Protein AF-A0A0U3CI81-F1 (afdb_monomer)

Nearest PDB structures (foldseek):
  7z3r-assembly1_B  TM=3.714E-01  e=9.959E-02  Mus musculus
  7z3p-assembly2_B  TM=3.708E-01  e=1.114E-01  Mus musculus
  7z3q-assembly3_F  TM=3.483E-01  e=1.053E-01  Homo sapiens
  7z3q-assembly2_B  TM=3.500E-01  e=2.065E-01  Homo sapiens
  8x85-assembly1_B  TM=2.496E-01  e=6.011E-02  Homo sapiens

Structure (mmCIF, N/CA/C/O backbone):
data_AF-A0A0U3CI81-F1
#
_entry.id   AF-A0A0U3CI81-F1
#
loop_
_atom_site.group_PDB
_atom_site.id
_atom_site.type_symbol
_atom_site.label_atom_id
_atom_site.label_alt_id
_atom_site.label_comp_id
_atom_site.label_asym_id
_atom_site.label_entity_id
_atom_site.label_seq_id
_atom_site.pdbx_PDB_ins_code
_atom_site.Cartn_x
_atom_site.Cartn_y
_atom_site.Cartn_z
_atom_site.occupancy
_atom_site.B_iso_or_equiv
_atom_site.auth_seq_id
_atom_site.auth_comp_id
_atom_site.auth_asym_id
_atom_site.auth_atom_id
_atom_site.pdbx_PDB_model_num
ATOM 1 N N . MET A 1 1 ? -14.870 -19.921 -9.243 1.00 61.50 1 MET A N 1
ATOM 2 C CA . MET A 1 1 ? -13.891 -18.900 -8.807 1.00 61.50 1 MET A CA 1
ATOM 3 C C . MET A 1 1 ? -12.638 -19.648 -8.386 1.00 61.50 1 MET A C 1
ATOM 5 O O . MET A 1 1 ? -12.802 -20.734 -7.849 1.00 61.50 1 MET A O 1
ATOM 9 N N . LEU A 1 2 ? -11.427 -19.162 -8.686 1.00 77.25 2 LEU A N 1
ATOM 10 C CA . LEU A 1 2 ? -10.228 -19.788 -8.100 1.00 77.25 2 LEU A CA 1
ATOM 11 C C . LEU A 1 2 ? -10.356 -19.679 -6.572 1.00 77.25 2 LEU A C 1
ATOM 13 O O . LEU A 1 2 ? -10.693 -18.584 -6.132 1.00 77.25 2 LEU A O 1
ATOM 17 N N . PRO A 1 3 ? -10.178 -20.764 -5.804 1.00 88.75 3 PRO A N 1
ATOM 18 C CA . PRO A 1 3 ? -10.192 -20.708 -4.345 1.00 88.75 3 PRO A CA 1
ATOM 19 C C . PRO A 1 3 ? -9.071 -19.815 -3.802 1.00 88.75 3 PRO A C 1
ATOM 21 O O . PRO A 1 3 ? -8.059 -19.598 -4.477 1.00 88.75 3 PRO A O 1
ATOM 24 N N . ILE A 1 4 ? -9.235 -19.297 -2.584 1.00 93.25 4 ILE A N 1
ATOM 25 C CA . ILE A 1 4 ? -8.205 -18.476 -1.933 1.00 93.25 4 ILE A CA 1
ATOM 26 C C . ILE A 1 4 ? -6.924 -19.290 -1.692 1.00 93.25 4 ILE A C 1
ATOM 28 O O . ILE A 1 4 ? -5.826 -18.777 -1.886 1.00 93.25 4 ILE A O 1
ATOM 32 N N . GLU A 1 5 ? -7.057 -20.583 -1.399 1.00 93.50 5 GLU A N 1
ATOM 33 C CA . GLU A 1 5 ? -5.962 -21.528 -1.183 1.00 93.50 5 GLU A CA 1
ATOM 34 C C . GLU A 1 5 ? -5.058 -21.646 -2.411 1.00 93.50 5 GLU A C 1
ATOM 36 O O . GLU A 1 5 ? -3.840 -21.727 -2.278 1.00 93.50 5 GLU A O 1
ATOM 41 N N . GLU A 1 6 ? -5.637 -21.612 -3.616 1.00 93.62 6 GLU A N 1
ATOM 42 C CA . GLU A 1 6 ? -4.866 -21.646 -4.862 1.00 93.62 6 GLU A CA 1
ATOM 43 C C . GLU A 1 6 ? -4.028 -20.378 -5.04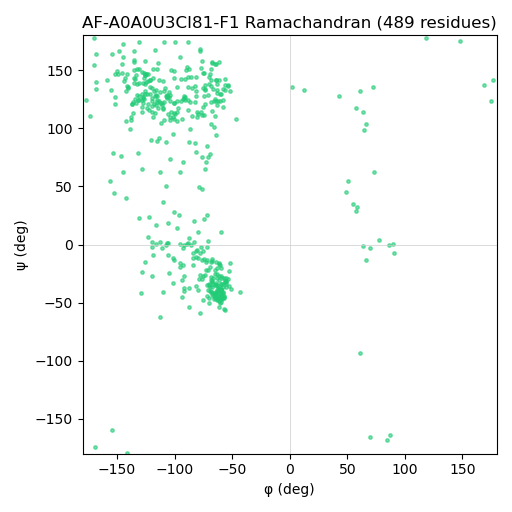6 1.00 93.62 6 GLU A C 1
ATOM 45 O O . GLU A 1 6 ? -2.925 -20.451 -5.578 1.00 93.62 6 GLU A O 1
ATOM 50 N N . LEU A 1 7 ? -4.521 -19.220 -4.593 1.00 93.94 7 LEU A N 1
ATOM 51 C CA . LEU A 1 7 ? -3.786 -17.954 -4.687 1.00 93.94 7 LEU A CA 1
ATOM 52 C C . LEU A 1 7 ? -2.686 -17.821 -3.627 1.00 93.94 7 LEU A C 1
ATOM 54 O O . LEU A 1 7 ? -1.705 -17.117 -3.862 1.00 93.94 7 LEU A O 1
ATOM 58 N N . LEU A 1 8 ? -2.840 -18.500 -2.488 1.00 95.25 8 LEU A N 1
ATOM 59 C CA . LEU A 1 8 ? -1.851 -18.531 -1.409 1.00 95.25 8 LEU A CA 1
ATOM 60 C C . LEU A 1 8 ? -0.695 -19.501 -1.667 1.00 95.25 8 LEU A C 1
ATOM 62 O O . LEU A 1 8 ? 0.301 -19.454 -0.945 1.00 95.25 8 LEU A O 1
ATOM 66 N N . LYS A 1 9 ? -0.797 -20.374 -2.677 1.00 94.81 9 LYS A N 1
ATOM 67 C CA . LYS A 1 9 ? 0.308 -21.265 -3.041 1.00 94.81 9 LYS A CA 1
ATOM 68 C C . LYS A 1 9 ? 1.561 -20.441 -3.385 1.00 94.81 9 LYS A C 1
ATOM 70 O O . LYS A 1 9 ? 1.458 -19.486 -4.164 1.00 94.81 9 LYS A O 1
ATOM 75 N N . PRO A 1 10 ? 2.742 -20.821 -2.858 1.00 94.00 10 PRO A N 1
ATOM 76 C CA . PRO A 1 10 ? 3.989 -20.118 -3.130 1.00 94.00 10 PRO A CA 1
ATOM 77 C C . PRO A 1 10 ? 4.233 -19.933 -4.629 1.00 94.00 10 PRO A C 1
ATOM 79 O O . PRO A 1 10 ? 4.077 -20.867 -5.417 1.00 94.00 10 PRO A O 1
ATOM 82 N N . GLY A 1 11 ? 4.586 -18.712 -5.025 1.00 90.94 11 GLY A N 1
ATOM 83 C CA . GLY A 1 11 ? 4.865 -18.372 -6.418 1.00 90.94 11 GLY A CA 1
ATOM 84 C C . GLY A 1 11 ? 3.624 -18.188 -7.300 1.00 90.94 11 GLY A C 1
ATOM 85 O O . GLY A 1 11 ? 3.780 -17.961 -8.501 1.00 90.94 11 GLY A O 1
ATOM 86 N N . VAL A 1 12 ? 2.393 -18.256 -6.763 1.00 94.12 12 VAL A N 1
ATOM 87 C CA . VAL A 1 12 ? 1.175 -17.910 -7.525 1.00 94.12 12 VAL A CA 1
ATOM 88 C C . VAL A 1 12 ? 0.987 -16.397 -7.624 1.00 94.12 12 VAL A C 1
ATOM 90 O O . VAL A 1 12 ? 0.974 -15.865 -8.735 1.00 94.12 12 VAL A O 1
ATOM 93 N N . LEU A 1 13 ? 0.875 -15.719 -6.480 1.00 93.50 13 LEU A N 1
ATOM 94 C CA . LEU A 1 13 ? 0.851 -14.252 -6.368 1.00 93.50 13 LEU A CA 1
ATOM 95 C C . LEU A 1 13 ? 2.008 -13.702 -5.523 1.00 93.50 13 LEU A C 1
ATOM 97 O O . LEU A 1 13 ? 2.452 -12.580 -5.757 1.00 93.50 13 LEU A O 1
ATOM 101 N N . GLY A 1 14 ? 2.516 -14.503 -4.585 1.00 92.38 14 GLY A N 1
ATOM 102 C CA . GLY A 1 14 ? 3.603 -14.162 -3.671 1.00 92.38 14 GLY A CA 1
ATOM 103 C C . GLY A 1 14 ? 4.108 -15.389 -2.913 1.00 92.38 14 GLY A C 1
ATOM 104 O O . GLY A 1 14 ? 3.675 -16.514 -3.180 1.00 92.38 14 GLY A O 1
ATOM 105 N N . PHE A 1 15 ? 5.023 -15.177 -1.969 1.00 92.19 15 PHE A N 1
ATOM 106 C CA . PHE A 1 15 ? 5.532 -16.214 -1.061 1.00 92.19 15 PHE A CA 1
ATOM 107 C C . PHE A 1 15 ? 5.085 -15.925 0.373 1.00 92.19 15 PHE A C 1
ATOM 109 O O . PHE A 1 15 ? 5.903 -15.621 1.239 1.00 92.19 15 PHE A O 1
ATOM 116 N N . TYR A 1 16 ? 3.769 -15.932 0.593 1.00 94.12 16 TYR A N 1
ATOM 117 C CA . TYR A 1 16 ? 3.184 -15.573 1.881 1.00 94.12 16 TYR A CA 1
ATOM 118 C C . TYR A 1 16 ? 3.512 -16.612 2.950 1.00 94.12 16 TYR A C 1
ATOM 120 O O . TYR A 1 16 ? 3.474 -17.810 2.686 1.00 94.12 16 TYR A O 1
ATOM 128 N N . ASN A 1 17 ? 3.772 -16.134 4.160 1.00 91.75 17 ASN A N 1
ATOM 129 C CA . ASN A 1 17 ? 4.095 -16.948 5.330 1.00 91.75 17 ASN A CA 1
ATOM 130 C C . ASN A 1 17 ? 3.203 -16.595 6.532 1.00 91.75 17 ASN A C 1
ATOM 132 O O . ASN A 1 17 ? 2.979 -17.425 7.412 1.00 91.75 17 ASN A O 1
ATOM 136 N N . SER A 1 18 ? 2.650 -15.381 6.557 1.00 93.00 18 SER A N 1
ATOM 137 C CA . SER A 1 18 ? 1.773 -14.895 7.620 1.00 93.00 18 SER A CA 1
ATOM 138 C C . SER A 1 18 ? 0.677 -13.983 7.074 1.00 93.00 18 SER A C 1
ATOM 140 O O . SER A 1 18 ? 0.655 -13.625 5.893 1.00 93.00 18 SER A O 1
ATOM 142 N N . CYS A 1 19 ? -0.260 -13.624 7.943 1.00 92.56 19 CYS A N 1
ATOM 143 C CA . CYS A 1 19 ? -1.310 -12.662 7.663 1.00 92.56 19 CYS A CA 1
ATOM 144 C C . CYS A 1 19 ? -1.436 -11.690 8.835 1.00 92.56 19 CYS A C 1
ATOM 146 O O . CYS A 1 19 ? -1.669 -12.110 9.968 1.00 92.56 19 CYS A O 1
ATOM 148 N N . GLU A 1 20 ? -1.338 -10.394 8.559 1.00 92.06 20 GLU A N 1
ATOM 149 C CA . GLU A 1 20 ? -1.689 -9.352 9.523 1.00 92.06 20 GLU A CA 1
ATOM 150 C C . GLU A 1 20 ? -3.160 -8.980 9.323 1.00 92.06 20 GLU A C 1
ATOM 152 O O . GLU A 1 20 ? -3.563 -8.642 8.211 1.00 92.06 20 GLU A O 1
ATOM 157 N N . ALA A 1 21 ? -3.966 -9.025 10.379 1.00 91.62 21 ALA A N 1
ATOM 158 C CA . ALA A 1 21 ? -5.326 -8.510 10.353 1.00 91.62 21 ALA A CA 1
ATOM 159 C C . ALA A 1 21 ? -5.419 -7.209 11.144 1.00 91.62 21 ALA A C 1
ATOM 161 O O . ALA A 1 21 ? -5.066 -7.172 12.321 1.00 91.62 21 ALA A O 1
ATOM 162 N N . VAL A 1 22 ? -5.937 -6.160 10.515 1.00 91.44 22 VAL A N 1
ATOM 163 C CA . VAL A 1 22 ? -6.295 -4.909 11.181 1.00 91.44 22 VAL A CA 1
ATOM 164 C C . VAL A 1 22 ? -7.807 -4.884 11.336 1.00 91.44 22 VAL A C 1
ATOM 166 O O . VAL A 1 22 ? -8.533 -4.835 10.342 1.00 91.44 22 VAL A O 1
ATOM 169 N N . GLN A 1 23 ? -8.276 -4.926 12.578 1.00 91.75 23 GLN A N 1
ATOM 170 C CA . GLN A 1 23 ? -9.686 -4.853 12.923 1.00 91.75 23 GLN A CA 1
ATOM 171 C C . GLN A 1 23 ? -10.027 -3.469 13.485 1.00 91.75 23 GLN A C 1
ATOM 173 O O . GLN A 1 23 ? -9.427 -3.002 14.455 1.00 91.75 23 GLN A O 1
ATOM 178 N N . ILE A 1 24 ? -11.039 -2.843 12.890 1.00 92.44 24 ILE A N 1
ATOM 179 C CA . ILE A 1 24 ? -11.677 -1.614 13.354 1.00 92.44 24 ILE A CA 1
ATOM 180 C C . ILE A 1 24 ? -13.076 -1.986 13.825 1.00 92.44 24 ILE A C 1
ATOM 182 O O . ILE A 1 24 ? -13.872 -2.526 13.054 1.00 92.44 24 ILE A O 1
ATOM 186 N N . TYR A 1 25 ? -13.397 -1.703 15.082 1.00 91.81 25 TYR A N 1
ATOM 187 C CA . TYR A 1 25 ? -14.694 -2.055 15.654 1.00 91.81 25 TYR A CA 1
ATOM 188 C C . TYR A 1 25 ? -15.170 -1.018 16.670 1.00 91.81 25 TYR A C 1
ATOM 190 O O . TYR A 1 25 ? -14.383 -0.284 17.270 1.00 91.81 25 TYR A O 1
ATOM 198 N N . LEU A 1 26 ? -16.482 -0.952 16.863 1.00 91.62 26 LEU A N 1
ATOM 199 C CA . LEU A 1 26 ? -17.133 -0.100 17.845 1.00 91.62 26 LEU A CA 1
ATOM 200 C C . LEU A 1 26 ? -17.520 -0.908 19.076 1.00 91.62 26 LEU A C 1
ATOM 202 O O . LEU A 1 26 ? -17.966 -2.050 18.978 1.00 91.62 26 LEU A O 1
ATOM 206 N N . ILE A 1 27 ? -17.397 -0.266 20.231 1.00 91.00 27 ILE A N 1
ATOM 207 C CA . ILE A 1 27 ? -18.036 -0.676 21.477 1.00 91.00 27 ILE A CA 1
ATOM 208 C C . ILE A 1 27 ? -19.267 0.205 21.657 1.00 91.00 27 ILE A C 1
ATOM 210 O O . ILE A 1 27 ? -19.119 1.412 21.870 1.00 91.00 27 ILE A O 1
ATOM 214 N N . ASP A 1 28 ? -20.449 -0.399 21.577 1.00 89.56 28 ASP A N 1
ATOM 215 C CA . ASP A 1 28 ? -21.728 0.221 21.910 1.00 89.56 28 ASP A CA 1
ATOM 216 C C . ASP A 1 28 ? -22.016 0.029 23.404 1.00 89.56 28 ASP A C 1
ATOM 218 O O 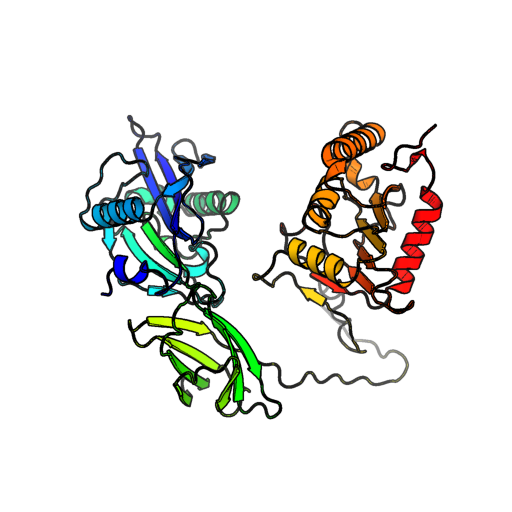. ASP A 1 28 ? -22.149 -1.095 23.901 1.00 89.56 28 ASP A O 1
ATOM 222 N N . LYS A 1 29 ? -22.068 1.145 24.131 1.00 88.56 29 LYS A N 1
ATOM 223 C CA . LYS A 1 29 ? -22.265 1.193 25.585 1.00 88.56 29 LYS A CA 1
ATOM 224 C C . LYS A 1 29 ? -23.729 1.337 25.990 1.00 88.56 29 LYS A C 1
ATOM 226 O O . LYS A 1 29 ? -24.010 1.348 27.187 1.00 88.56 29 LYS A O 1
ATOM 231 N N . ARG A 1 30 ? -24.650 1.472 25.029 1.00 84.81 30 ARG A N 1
ATOM 232 C CA . ARG A 1 30 ? -26.090 1.622 25.296 1.00 84.81 30 ARG A CA 1
ATOM 233 C C . ARG A 1 30 ? -26.727 0.305 25.736 1.00 84.81 30 ARG A C 1
ATOM 235 O O . ARG A 1 30 ? -27.726 0.316 26.451 1.00 84.81 30 ARG A O 1
ATOM 242 N N . GLU A 1 31 ? -26.139 -0.818 25.332 1.00 72.88 31 GLU A N 1
ATOM 243 C CA . GLU A 1 31 ? -26.565 -2.169 25.703 1.00 72.88 31 GLU A CA 1
ATOM 244 C C . GLU A 1 31 ? -25.690 -2.748 26.832 1.00 72.88 31 GLU A C 1
ATOM 246 O O . GLU A 1 31 ? -24.503 -2.432 26.952 1.00 72.88 31 GLU A O 1
ATOM 251 N N . ASN A 1 32 ? -26.279 -3.603 27.679 1.00 64.62 32 ASN A N 1
ATOM 252 C CA . ASN A 1 32 ? -25.572 -4.343 28.728 1.00 64.62 32 ASN A CA 1
ATOM 253 C C . ASN A 1 32 ? -25.900 -5.850 28.618 1.00 64.62 32 ASN A C 1
ATOM 255 O O . ASN A 1 32 ? -27.056 -6.211 28.856 1.00 64.62 32 ASN A O 1
ATOM 259 N N . PRO A 1 33 ? -24.933 -6.734 28.288 1.00 73.25 33 PRO A N 1
ATOM 260 C CA . PRO A 1 33 ? -23.504 -6.463 28.086 1.00 73.25 33 PRO A CA 1
ATOM 261 C C . PRO A 1 33 ? -23.220 -5.602 26.845 1.00 73.25 33 PRO A C 1
ATOM 263 O O . PRO A 1 33 ? -24.027 -5.549 25.921 1.00 73.25 33 PRO A O 1
ATOM 266 N N . GLN A 1 34 ? -22.066 -4.923 26.844 1.00 75.56 34 GLN A N 1
ATOM 267 C CA . GLN A 1 34 ? -21.647 -4.046 25.744 1.00 75.56 34 GLN A CA 1
ATOM 268 C C . GLN A 1 34 ? -21.614 -4.812 24.420 1.00 75.56 34 GLN A C 1
ATOM 270 O O . GLN A 1 34 ? -21.044 -5.903 24.329 1.00 75.56 34 GLN A O 1
ATOM 275 N N . LYS A 1 35 ? -22.195 -4.221 23.376 1.00 84.06 35 LYS A N 1
ATOM 276 C CA . LYS A 1 35 ? -22.240 -4.826 22.045 1.00 84.06 35 LYS A CA 1
ATOM 277 C C . LYS A 1 35 ? -21.042 -4.357 21.221 1.00 84.06 35 LYS A C 1
ATOM 279 O O . LYS A 1 35 ? -20.823 -3.165 21.035 1.00 84.06 35 LYS A O 1
ATOM 284 N N . TYR A 1 36 ? -20.273 -5.308 20.702 1.00 87.38 36 TYR A N 1
ATOM 285 C CA . TYR A 1 36 ? -19.201 -5.048 19.736 1.00 87.38 36 TYR A CA 1
ATOM 286 C C . TYR A 1 36 ? -19.743 -5.075 18.305 1.00 87.38 36 TYR A C 1
ATOM 288 O O . TYR A 1 36 ? -20.504 -5.980 17.963 1.00 87.38 36 TYR A O 1
ATOM 296 N N . ILE A 1 37 ? -19.348 -4.108 17.478 1.00 88.62 37 ILE A N 1
ATOM 297 C CA . ILE A 1 37 ? -19.793 -3.972 16.084 1.00 88.62 37 ILE A CA 1
ATOM 298 C C . ILE A 1 37 ? -18.552 -3.848 15.196 1.00 88.62 37 ILE A C 1
ATOM 300 O O . ILE A 1 37 ? -17.785 -2.900 15.355 1.00 88.62 37 ILE A O 1
ATOM 304 N N . ASN A 1 38 ? -18.340 -4.784 14.268 1.00 90.62 38 ASN A N 1
ATOM 305 C CA . ASN A 1 38 ? -17.257 -4.682 13.286 1.00 90.62 38 ASN A CA 1
ATOM 306 C C . ASN A 1 38 ? -17.510 -3.485 12.362 1.00 90.62 38 ASN A C 1
ATOM 308 O O . ASN A 1 38 ? -18.565 -3.433 11.749 1.00 90.62 38 ASN A O 1
ATOM 312 N N . VAL A 1 39 ? -16.560 -2.555 12.245 1.00 92.19 39 VAL A N 1
ATOM 313 C CA . VAL A 1 39 ? -16.618 -1.431 11.292 1.00 92.19 39 VAL A CA 1
ATOM 314 C C . VAL A 1 39 ? -15.908 -1.796 10.002 1.00 92.19 39 VAL A C 1
ATOM 316 O O . VAL A 1 39 ? -16.423 -1.516 8.930 1.00 92.19 39 VAL A O 1
ATOM 319 N N . TYR A 1 40 ? -14.729 -2.398 10.084 1.00 93.00 40 TYR A N 1
ATOM 320 C CA . TYR A 1 40 ? -13.992 -2.887 8.926 1.00 93.00 40 TYR A CA 1
ATOM 321 C C . TYR A 1 40 ? -12.855 -3.768 9.423 1.00 93.00 40 TYR A C 1
ATOM 323 O O . TYR A 1 40 ? -12.133 -3.383 10.342 1.00 93.00 40 TYR A O 1
ATOM 331 N N . THR A 1 41 ? -12.675 -4.934 8.814 1.00 93.19 41 THR A N 1
ATOM 332 C CA . THR A 1 41 ? -11.542 -5.807 9.126 1.00 93.19 41 THR A CA 1
ATOM 333 C C . THR A 1 41 ? -10.818 -6.164 7.840 1.00 93.19 41 THR A C 1
ATOM 335 O O . THR A 1 41 ? -11.431 -6.674 6.905 1.00 93.19 41 THR A O 1
ATOM 338 N N . ILE A 1 42 ? -9.510 -5.919 7.792 1.00 94.00 42 ILE A N 1
ATOM 339 C CA . ILE A 1 42 ? -8.672 -6.251 6.639 1.00 94.00 42 ILE A CA 1
ATOM 340 C C . ILE A 1 42 ? -7.563 -7.222 7.027 1.00 94.00 42 ILE A C 1
ATOM 342 O O . ILE A 1 42 ? -6.756 -6.937 7.903 1.00 94.00 42 ILE A O 1
ATOM 346 N N . PHE A 1 43 ? -7.515 -8.354 6.336 1.00 94.38 43 PHE A N 1
ATOM 347 C CA . PHE A 1 43 ? -6.489 -9.385 6.402 1.00 94.38 43 PHE A CA 1
ATOM 348 C C . PHE A 1 43 ? -5.513 -9.166 5.248 1.00 94.38 43 PHE A C 1
ATOM 350 O O . PHE A 1 43 ? -5.894 -9.298 4.089 1.00 94.38 43 PHE A O 1
ATOM 357 N N . THR A 1 44 ? -4.265 -8.818 5.543 1.00 94.38 44 THR A N 1
ATOM 358 C CA . THR A 1 44 ? -3.213 -8.616 4.541 1.00 94.38 44 THR A CA 1
ATOM 359 C C . THR A 1 44 ? -2.189 -9.735 4.648 1.00 94.38 44 THR A C 1
ATOM 361 O O . THR A 1 44 ? -1.517 -9.870 5.671 1.00 94.38 44 THR A O 1
ATOM 364 N N . PHE A 1 45 ? -2.057 -10.530 3.588 1.00 93.94 45 PHE A N 1
ATOM 365 C CA . PHE A 1 45 ? -1.060 -11.598 3.532 1.00 93.94 45 PHE A CA 1
ATOM 366 C C . PHE A 1 45 ? 0.345 -11.032 3.295 1.00 93.94 45 PHE A C 1
ATOM 368 O O . PHE A 1 45 ? 0.548 -10.182 2.427 1.00 93.94 45 PHE A O 1
ATOM 375 N N . GLU A 1 46 ? 1.323 -11.519 4.060 1.00 91.56 46 GLU A N 1
ATOM 376 C CA . GLU A 1 46 ? 2.703 -11.031 4.056 1.00 91.56 46 GLU A CA 1
ATOM 377 C C . GLU A 1 46 ? 3.705 -12.182 3.879 1.00 91.56 46 GLU A C 1
ATOM 379 O O . GLU A 1 46 ? 3.497 -13.300 4.351 1.00 91.56 46 GLU A O 1
ATOM 384 N N . GLU A 1 47 ? 4.843 -11.908 3.233 1.00 89.62 47 GLU A N 1
ATOM 385 C CA . GLU A 1 47 ? 5.956 -12.875 3.128 1.00 89.62 47 GLU A CA 1
ATOM 386 C C . GLU A 1 47 ? 6.790 -12.990 4.415 1.00 89.62 47 GLU A C 1
ATOM 388 O O . GLU A 1 47 ? 7.743 -13.769 4.480 1.00 89.62 47 GLU A O 1
ATOM 393 N N . LYS A 1 48 ? 6.471 -12.196 5.443 1.00 87.69 48 LYS A N 1
ATOM 394 C CA . LYS A 1 48 ? 7.163 -12.252 6.732 1.00 87.69 48 LYS A CA 1
ATOM 395 C C . LYS A 1 48 ? 6.820 -13.541 7.462 1.00 87.69 48 LYS A C 1
ATOM 397 O O . LYS A 1 48 ? 5.674 -13.988 7.421 1.00 87.69 48 LYS A O 1
ATOM 402 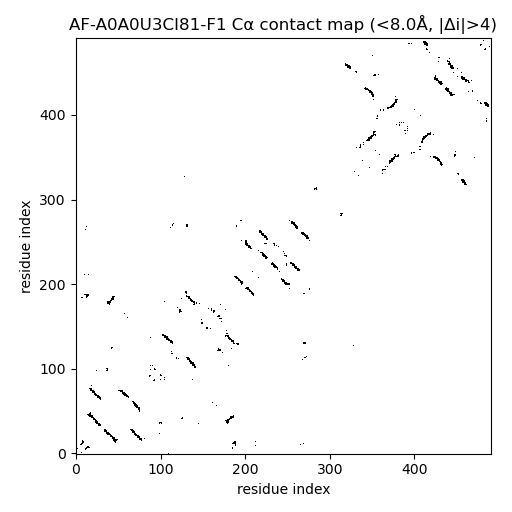N N . GLU A 1 49 ? 7.801 -14.086 8.171 1.00 87.19 49 GLU A N 1
ATOM 403 C CA . GLU A 1 49 ? 7.587 -15.229 9.055 1.00 87.19 49 GLU A CA 1
ATOM 404 C C . GLU A 1 49 ? 6.509 -14.930 10.095 1.00 87.19 49 GLU A C 1
ATOM 406 O O . GLU A 1 49 ? 6.412 -13.813 10.614 1.00 87.19 49 GLU A O 1
ATOM 411 N N . TYR A 1 50 ? 5.701 -15.943 10.395 1.00 85.25 50 TYR A N 1
ATOM 412 C CA . TYR A 1 50 ? 4.706 -15.844 11.449 1.00 85.25 50 TYR A CA 1
ATOM 413 C C . TYR A 1 50 ? 5.403 -15.766 12.809 1.00 85.25 50 TYR A C 1
ATOM 415 O O . TYR A 1 50 ? 6.164 -16.657 13.186 1.00 85.25 50 TYR A O 1
ATOM 423 N N . ILE A 1 51 ? 5.126 -14.693 13.544 1.00 77.12 51 ILE A N 1
ATOM 424 C CA . ILE A 1 51 ? 5.531 -14.533 14.937 1.00 77.12 51 ILE A CA 1
ATOM 425 C C . ILE A 1 51 ? 4.264 -14.703 15.767 1.00 77.12 51 ILE A C 1
ATOM 427 O O . ILE A 1 51 ? 3.262 -14.043 15.492 1.00 77.12 51 ILE A O 1
ATOM 431 N N . GLU A 1 52 ? 4.313 -15.583 16.766 1.00 74.25 52 GLU A N 1
ATOM 432 C CA . GLU A 1 52 ? 3.215 -15.836 17.704 1.00 74.25 52 GLU A CA 1
ATOM 433 C C . GLU A 1 52 ? 3.045 -14.624 18.641 1.00 74.25 52 GLU A C 1
ATOM 435 O O . GLU A 1 52 ? 3.506 -14.584 19.779 1.00 74.25 52 GLU A O 1
ATOM 440 N N . LEU A 1 53 ? 2.459 -13.569 18.083 1.00 65.56 53 LEU A N 1
ATOM 441 C CA . LEU A 1 53 ? 2.006 -12.361 18.753 1.00 65.56 53 LEU A CA 1
ATOM 442 C C . LEU A 1 53 ? 0.480 -12.371 18.675 1.00 65.56 53 LEU A C 1
ATOM 444 O O . LEU A 1 53 ? -0.087 -12.101 17.618 1.00 65.56 53 LEU A O 1
ATOM 448 N N . ASP A 1 54 ? -0.176 -12.684 19.794 1.00 62.31 54 ASP A N 1
ATOM 449 C CA . ASP A 1 54 ? -1.635 -12.858 19.844 1.00 62.31 54 ASP A CA 1
ATOM 450 C C . ASP A 1 54 ? -2.397 -11.606 19.388 1.00 62.31 54 ASP A C 1
ATOM 452 O O . ASP A 1 54 ? -3.421 -11.690 18.700 1.00 62.31 54 ASP A O 1
ATOM 456 N N . LYS A 1 55 ? -1.926 -10.425 19.811 1.00 75.62 55 LYS A N 1
ATOM 457 C CA . LYS A 1 55 ? -2.638 -9.161 19.623 1.00 75.62 55 LYS A CA 1
ATOM 458 C C . LYS A 1 55 ? -1.767 -7.949 19.944 1.00 75.62 55 LYS A C 1
ATOM 460 O O . LYS A 1 55 ? -1.089 -7.917 20.968 1.00 75.62 55 LYS A O 1
ATOM 465 N N . GLU A 1 56 ? -1.880 -6.907 19.133 1.00 79.81 56 GLU A N 1
ATOM 466 C CA . GLU A 1 56 ? -1.355 -5.571 19.412 1.00 79.81 56 GLU A CA 1
ATOM 467 C C . GLU A 1 56 ? -2.524 -4.573 19.440 1.00 79.81 56 GLU A C 1
ATOM 469 O O . GLU A 1 56 ? -3.248 -4.405 18.457 1.00 79.81 56 GLU A O 1
ATOM 474 N N . HIS A 1 57 ? -2.733 -3.916 20.585 1.00 79.19 57 HIS A N 1
ATOM 475 C CA . HIS A 1 57 ? -3.784 -2.905 20.736 1.00 79.19 57 HIS A CA 1
ATOM 476 C C . HIS A 1 57 ? -3.358 -1.617 20.015 1.00 79.19 57 HIS A C 1
ATOM 478 O O . HIS A 1 57 ? -2.450 -0.918 20.462 1.00 79.19 57 HIS A O 1
ATOM 484 N N . GLY A 1 58 ? -4.042 -1.286 18.920 1.00 68.62 58 GLY A N 1
ATOM 485 C CA . GLY A 1 58 ? -3.795 -0.093 18.101 1.00 68.62 58 GLY A CA 1
ATOM 486 C C . GLY A 1 58 ? -4.348 1.205 18.699 1.00 68.62 58 GLY A C 1
ATOM 487 O O . GLY A 1 58 ? -4.078 2.289 18.186 1.00 68.62 58 GLY A O 1
ATOM 488 N N . GLY A 1 59 ? -5.107 1.110 19.795 1.00 81.50 59 GLY A N 1
ATOM 489 C CA . GLY A 1 59 ? -5.626 2.245 20.555 1.00 81.50 59 GLY A CA 1
ATOM 490 C C . GLY A 1 59 ? -7.151 2.307 20.588 1.00 81.50 59 GLY A C 1
ATOM 491 O O . GLY A 1 59 ? -7.856 1.477 20.014 1.00 81.50 59 GLY A O 1
ATOM 492 N N . ARG A 1 60 ? -7.675 3.303 21.310 1.00 89.88 60 ARG A N 1
ATOM 493 C CA . ARG A 1 60 ? -9.116 3.562 21.423 1.00 89.88 60 ARG A CA 1
ATOM 494 C C . ARG A 1 60 ? -9.397 5.046 21.261 1.00 89.88 60 ARG A C 1
ATOM 496 O O . ARG A 1 60 ? -8.685 5.881 21.820 1.00 89.88 60 ARG A O 1
ATOM 503 N N . LYS A 1 61 ? -10.456 5.374 20.531 1.00 90.31 61 LYS A N 1
ATOM 504 C CA . LYS A 1 61 ? -10.918 6.743 20.305 1.00 90.31 61 LYS A CA 1
ATOM 505 C C . LYS A 1 61 ? -12.391 6.836 20.653 1.00 90.31 61 LYS A C 1
ATOM 507 O O . LYS A 1 61 ? -13.231 6.123 20.114 1.00 90.31 61 LYS A O 1
ATOM 512 N N . ARG A 1 62 ? -12.717 7.721 21.589 1.00 90.50 62 ARG A N 1
ATOM 513 C CA . ARG A 1 62 ? -14.110 8.001 21.928 1.00 90.50 62 ARG A CA 1
ATOM 514 C C . ARG A 1 62 ? -14.759 8.769 20.777 1.00 90.50 62 ARG A C 1
ATOM 516 O O . ARG A 1 62 ? -14.218 9.796 20.364 1.00 90.50 62 ARG A O 1
ATOM 523 N N . ILE A 1 63 ? -15.911 8.296 20.307 1.00 89.00 63 ILE A N 1
ATOM 524 C CA . ILE A 1 63 ? -16.734 9.053 19.360 1.00 89.00 63 ILE A CA 1
ATOM 525 C C . ILE A 1 63 ? -17.673 9.957 20.155 1.00 89.00 63 ILE A C 1
ATOM 527 O O . ILE A 1 63 ? -17.629 11.177 20.003 1.00 89.00 63 ILE A O 1
ATOM 531 N N . ASP A 1 64 ? -18.437 9.381 21.079 1.00 89.00 64 ASP A N 1
ATOM 532 C CA . ASP A 1 64 ? -19.374 10.087 21.956 1.00 89.00 64 ASP A CA 1
ATOM 533 C C . ASP A 1 64 ? -19.599 9.306 23.270 1.00 89.00 64 ASP A C 1
ATOM 535 O O . ASP A 1 64 ? -18.738 8.530 23.714 1.00 89.00 64 ASP A O 1
ATOM 539 N N . ASP A 1 65 ? -20.698 9.587 23.970 1.00 88.56 65 ASP A N 1
ATOM 540 C CA . ASP A 1 65 ? -21.068 8.901 25.208 1.00 88.56 65 ASP A CA 1
ATOM 541 C C . ASP A 1 65 ? -21.446 7.432 24.973 1.00 88.56 65 ASP A C 1
ATOM 543 O O . ASP A 1 65 ? -21.114 6.584 25.807 1.00 88.56 65 ASP A O 1
ATOM 547 N N . ASP A 1 66 ? -22.015 7.129 23.809 1.00 89.50 66 ASP A N 1
ATOM 548 C CA . ASP A 1 66 ? -22.557 5.827 23.439 1.00 89.50 66 ASP A CA 1
ATOM 549 C C . ASP A 1 66 ? -21.484 4.918 22.825 1.00 89.50 66 ASP A C 1
ATOM 551 O O . ASP A 1 66 ? -21.440 3.722 23.112 1.00 89.50 66 ASP A O 1
ATOM 555 N N . PHE A 1 67 ? -20.576 5.482 22.023 1.00 91.75 67 PHE A N 1
ATOM 556 C CA . PHE A 1 67 ? -19.667 4.721 21.173 1.00 91.75 67 PHE A CA 1
ATOM 557 C C . PHE A 1 67 ? -18.186 4.999 21.418 1.00 91.75 67 PHE A C 1
ATOM 559 O O . PHE A 1 67 ? -17.712 6.124 21.621 1.00 91.75 67 PHE A O 1
ATOM 566 N N . THR A 1 68 ? -17.391 3.933 21.360 1.00 92.50 68 THR A N 1
ATOM 567 C CA . THR A 1 68 ? -15.926 4.006 21.365 1.00 92.50 68 THR A CA 1
ATOM 568 C C . THR A 1 68 ? -15.353 3.143 20.256 1.00 92.50 68 THR A C 1
ATOM 570 O O . THR A 1 68 ? -15.622 1.949 20.196 1.00 92.50 68 THR A O 1
ATOM 573 N N . LEU A 1 69 ? -14.548 3.763 19.402 1.00 93.44 69 LEU A N 1
ATOM 574 C CA . LEU A 1 69 ? -13.826 3.122 18.318 1.00 93.44 69 LEU A CA 1
ATOM 575 C C . LEU A 1 69 ? -12.559 2.466 18.860 1.00 93.44 69 LEU A C 1
ATOM 577 O O . LEU A 1 69 ? -11.810 3.085 19.622 1.00 93.44 69 LEU A O 1
ATOM 581 N N . CYS A 1 70 ? -12.329 1.221 18.476 1.00 91.44 70 CYS A N 1
ATOM 582 C CA . CYS A 1 70 ? -11.185 0.423 18.881 1.00 91.44 70 CYS A CA 1
ATOM 583 C C . CYS A 1 70 ? -10.467 -0.113 17.646 1.00 91.44 70 CYS A C 1
ATOM 585 O O . CYS A 1 70 ? -11.095 -0.421 16.630 1.00 91.44 70 CYS A O 1
ATOM 587 N N . PHE A 1 71 ? -9.149 -0.221 17.769 1.00 90.38 71 PHE A N 1
ATOM 588 C CA . PHE A 1 71 ? -8.268 -0.697 16.717 1.00 90.38 71 PHE A CA 1
ATOM 589 C C . PHE A 1 71 ? -7.406 -1.805 17.280 1.00 90.38 71 PHE A C 1
ATOM 591 O O . PHE A 1 71 ? -6.730 -1.603 18.289 1.00 90.38 71 PHE A O 1
ATOM 598 N N . ASP A 1 72 ? -7.403 -2.939 16.602 1.00 87.94 72 ASP A N 1
ATOM 599 C CA . ASP A 1 72 ? -6.602 -4.086 16.981 1.00 87.94 72 ASP A CA 1
ATOM 600 C C . ASP A 1 72 ? -5.860 -4.635 15.777 1.00 87.94 72 ASP A C 1
ATOM 602 O O . ASP A 1 72 ? -6.407 -4.728 14.678 1.00 87.94 72 ASP A O 1
ATOM 606 N N . LYS A 1 73 ? -4.598 -4.995 15.995 1.00 89.25 73 LYS A N 1
ATOM 607 C CA . LYS A 1 73 ? -3.815 -5.762 15.038 1.00 89.25 73 LYS A CA 1
ATOM 608 C C . LYS A 1 73 ? -3.628 -7.169 15.565 1.00 89.25 73 LYS A C 1
ATOM 610 O O . LYS A 1 73 ? -3.291 -7.367 16.732 1.00 89.25 73 LYS A O 1
ATOM 615 N N . HIS A 1 74 ? -3.822 -8.132 14.687 1.00 88.81 74 HIS A N 1
ATOM 616 C CA . HIS A 1 74 ? -3.652 -9.546 14.966 1.00 88.81 74 HIS A CA 1
ATOM 617 C C . HIS A 1 74 ? -2.711 -10.148 13.936 1.00 88.81 74 HIS A C 1
ATOM 619 O O . HIS A 1 74 ? -2.714 -9.739 12.774 1.00 88.81 74 HIS A O 1
ATOM 625 N N . TYR A 1 75 ? -1.935 -11.138 14.352 1.00 89.69 75 TYR A N 1
ATOM 626 C CA . TYR A 1 75 ? -1.054 -11.875 13.463 1.00 89.69 75 TYR A CA 1
ATOM 627 C C . TYR A 1 75 ? -1.519 -13.326 13.423 1.00 89.69 75 TYR A C 1
ATOM 629 O O . TYR A 1 75 ? -1.701 -13.962 14.460 1.00 89.69 75 TYR A O 1
ATOM 637 N N . PHE A 1 76 ? -1.706 -13.853 12.217 1.00 90.50 76 PHE A N 1
ATOM 638 C CA . PHE A 1 76 ? -2.168 -15.216 11.989 1.00 90.50 76 PHE A CA 1
ATOM 639 C C . PHE A 1 76 ? -1.199 -15.981 11.100 1.00 90.50 76 PHE A C 1
ATOM 641 O O . PHE A 1 76 ? -0.607 -15.442 10.160 1.00 90.50 76 PHE A O 1
ATOM 648 N N . SER A 1 77 ? -1.100 -17.278 11.364 1.00 92.69 77 SER A N 1
ATOM 649 C CA . SER A 1 77 ? -0.600 -18.232 10.383 1.00 92.69 77 SER A CA 1
ATOM 650 C C . SER A 1 77 ? -1.581 -18.353 9.212 1.00 92.69 77 SER A C 1
ATOM 652 O O . SER A 1 77 ? -2.787 -18.151 9.369 1.00 92.69 77 SER A O 1
ATOM 654 N N . LEU A 1 78 ? -1.092 -18.781 8.045 1.00 93.56 78 LEU A N 1
ATOM 655 C CA . LEU A 1 78 ? -1.947 -18.999 6.868 1.00 93.56 78 LEU A CA 1
ATOM 656 C C . LEU A 1 78 ? -3.116 -19.954 7.154 1.00 93.56 78 LEU A C 1
ATOM 658 O O . LEU A 1 78 ? -4.223 -19.750 6.663 1.00 93.56 78 LEU A O 1
ATOM 662 N N . LYS A 1 79 ? -2.884 -20.984 7.978 1.00 92.19 79 LYS A N 1
ATOM 663 C CA . LYS A 1 79 ? -3.915 -21.954 8.362 1.00 92.19 79 LYS A CA 1
ATOM 664 C C . LYS A 1 79 ? -5.031 -21.302 9.181 1.00 92.19 79 LYS A C 1
ATOM 666 O O . LYS A 1 79 ? -6.196 -21.562 8.908 1.00 92.19 79 LYS A O 1
ATOM 671 N N . GLN A 1 80 ? -4.684 -20.453 10.151 1.00 91.00 80 GLN A N 1
ATOM 672 C CA . GLN A 1 80 ? -5.670 -19.705 10.939 1.00 91.00 80 GLN A CA 1
ATOM 673 C C . GLN A 1 80 ? -6.459 -18.731 10.057 1.00 91.00 80 GLN A C 1
ATOM 675 O O . GLN A 1 80 ? -7.676 -18.650 10.175 1.00 91.00 80 GLN A O 1
ATOM 680 N N . SER A 1 81 ? -5.801 -18.037 9.124 1.00 92.12 81 SER A N 1
ATOM 681 C CA . SER A 1 81 ? -6.490 -17.136 8.191 1.00 92.12 81 SER A CA 1
ATOM 682 C C . SER A 1 81 ? -7.500 -17.865 7.302 1.00 92.12 81 SER A C 1
ATOM 684 O O . SER A 1 81 ? -8.580 -17.338 7.049 1.00 92.12 81 SER A O 1
ATOM 686 N N . LEU A 1 82 ? -7.172 -19.079 6.848 1.00 93.06 82 LEU A N 1
ATOM 687 C CA . LEU A 1 82 ? -8.079 -19.924 6.065 1.00 93.06 82 LEU A CA 1
ATOM 688 C C . LEU A 1 82 ? -9.249 -20.475 6.892 1.00 93.06 82 LEU A C 1
ATOM 690 O O . LEU A 1 82 ? -10.360 -20.580 6.373 1.00 93.06 82 LEU A O 1
ATOM 694 N N . ASP A 1 83 ? -9.022 -20.791 8.168 1.00 90.69 83 ASP A N 1
ATOM 695 C CA . ASP A 1 83 ? -10.089 -21.172 9.102 1.00 90.69 83 ASP A CA 1
ATOM 696 C C . ASP A 1 83 ? -11.091 -20.023 9.283 1.00 90.69 83 ASP A C 1
ATOM 698 O O . ASP A 1 83 ? -12.286 -20.203 9.061 1.00 90.69 83 ASP A O 1
ATOM 702 N N . ILE A 1 84 ? -10.596 -18.807 9.543 1.00 90.38 84 ILE A N 1
ATOM 703 C CA . ILE A 1 84 ? -11.429 -17.600 9.652 1.00 90.38 84 ILE A CA 1
ATOM 704 C C . ILE A 1 84 ? -12.187 -17.335 8.345 1.00 90.38 84 ILE A C 1
ATOM 706 O O . ILE A 1 84 ? -13.387 -17.062 8.369 1.00 90.38 84 ILE A O 1
ATOM 710 N N . PHE A 1 85 ? -11.515 -17.442 7.194 1.00 92.19 85 PHE A N 1
ATOM 711 C CA . PHE A 1 85 ? -12.165 -17.304 5.890 1.00 92.19 85 PHE A CA 1
ATOM 712 C C . PHE A 1 85 ? -13.316 -18.308 5.732 1.00 92.19 85 PHE A C 1
ATOM 714 O O . PHE A 1 85 ? -14.409 -17.938 5.308 1.00 92.19 85 PHE A O 1
ATOM 721 N N . SER A 1 86 ? -13.093 -19.566 6.117 1.00 90.12 86 SER A N 1
ATOM 722 C CA . SER A 1 86 ? -14.098 -20.629 6.040 1.00 90.12 86 SER A CA 1
ATOM 723 C C . SER A 1 86 ? -15.276 -20.374 6.980 1.00 90.12 86 SER A C 1
ATOM 725 O O . SER A 1 86 ? -16.422 -20.516 6.553 1.00 90.12 86 SER A O 1
ATOM 727 N N . LYS A 1 87 ? -15.025 -19.929 8.215 1.00 88.06 87 LYS A N 1
ATOM 728 C CA . LYS A 1 87 ? -16.070 -19.537 9.175 1.00 88.06 87 LYS A CA 1
ATOM 729 C C . LYS A 1 87 ? -16.949 -18.407 8.635 1.00 88.06 87 LYS A C 1
ATOM 731 O O . LYS A 1 87 ? -18.174 -18.506 8.678 1.00 88.06 87 LYS A O 1
ATOM 736 N N . LEU A 1 88 ? -16.344 -17.382 8.026 1.00 88.88 88 LEU A N 1
ATOM 737 C CA . LEU A 1 88 ? -17.074 -16.276 7.391 1.00 88.88 88 LEU A CA 1
ATOM 738 C C . LEU A 1 88 ? -17.950 -16.743 6.217 1.00 88.88 88 LEU A C 1
ATOM 740 O O . LEU A 1 88 ? -19.067 -16.255 6.062 1.00 88.88 88 LEU A O 1
ATOM 744 N N . VAL A 1 89 ? -17.489 -17.710 5.414 1.00 88.88 89 VAL A N 1
ATOM 745 C CA . VAL A 1 89 ? -18.294 -18.303 4.325 1.00 88.88 89 VAL A CA 1
ATOM 746 C C . VAL A 1 89 ? -19.528 -19.029 4.861 1.00 88.88 89 VAL A C 1
ATOM 748 O O . VAL A 1 89 ? -20.601 -18.915 4.272 1.00 88.88 89 VAL A O 1
ATOM 751 N N . HIS A 1 90 ? -19.391 -19.759 5.969 1.00 85.56 90 HIS A N 1
ATOM 752 C CA . HIS A 1 90 ? -20.482 -20.539 6.560 1.00 85.56 90 HIS A CA 1
ATOM 753 C C . HIS A 1 90 ? -21.326 -19.738 7.564 1.00 85.56 90 HIS A C 1
ATOM 755 O O . HIS A 1 90 ? -22.287 -20.275 8.109 1.00 85.56 90 HIS A O 1
ATOM 761 N N . SER A 1 91 ? -21.017 -18.447 7.765 1.00 77.00 91 SER A N 1
ATOM 762 C CA . SER A 1 91 ? -21.655 -17.587 8.775 1.00 77.00 91 SER A CA 1
ATOM 763 C C . SER A 1 91 ? -21.578 -18.174 10.192 1.00 77.00 91 SER A C 1
ATOM 765 O O . SER A 1 91 ? -22.498 -18.034 10.998 1.00 77.00 91 SER A O 1
ATOM 767 N N . GLU A 1 92 ? -20.471 -18.852 10.491 1.00 74.50 92 GLU A N 1
ATOM 768 C CA . GLU A 1 92 ? -20.175 -19.398 11.811 1.00 74.50 92 GLU A CA 1
ATOM 769 C C . GLU A 1 92 ? -19.486 -18.312 12.640 1.00 74.50 92 GLU A C 1
ATOM 771 O O . GLU A 1 92 ? -18.299 -18.027 12.484 1.00 74.50 92 GLU A O 1
ATOM 776 N N . PHE A 1 93 ? -20.272 -17.652 13.489 1.00 69.25 93 PHE A N 1
ATOM 777 C CA . PHE A 1 93 ? -19.812 -16.571 14.353 1.00 69.25 93 PHE A CA 1
ATOM 778 C C . PHE A 1 93 ? -19.611 -17.104 15.776 1.00 69.25 93 PHE A C 1
ATOM 780 O O . PHE A 1 93 ? -20.561 -17.175 16.556 1.00 69.25 93 PHE A O 1
ATOM 787 N N . GLU A 1 94 ? -18.384 -17.490 16.119 1.00 60.66 94 GLU A N 1
ATOM 788 C CA . GLU A 1 94 ? -17.988 -17.746 17.510 1.00 60.66 94 GLU A CA 1
ATOM 789 C C . GLU A 1 94 ? -17.316 -16.499 18.117 1.00 60.66 94 GLU A C 1
ATOM 791 O O . GLU A 1 94 ? -16.875 -15.598 17.396 1.00 60.66 94 GLU A O 1
ATOM 796 N N . GLU A 1 95 ? -17.244 -16.420 19.452 1.00 55.16 95 GLU A N 1
ATOM 797 C CA . GLU A 1 95 ? -16.390 -15.442 20.144 1.00 55.16 95 GLU A CA 1
ATOM 798 C C . GLU A 1 95 ? -14.914 -15.815 19.933 1.00 55.16 95 GLU A C 1
ATOM 800 O O . GLU A 1 95 ? -14.263 -16.401 20.794 1.00 55.16 95 GLU A O 1
ATOM 805 N N . ASP A 1 96 ? -14.406 -15.500 18.745 1.00 59.12 96 ASP A N 1
ATOM 806 C CA . ASP A 1 96 ? -13.017 -15.699 18.353 1.00 59.12 96 ASP A CA 1
ATOM 807 C C . ASP A 1 96 ? -12.144 -14.478 18.713 1.00 59.12 96 ASP A C 1
ATOM 809 O O . ASP A 1 96 ? -12.608 -13.422 19.147 1.00 59.12 96 ASP A O 1
ATOM 813 N N . TYR A 1 97 ? -10.835 -14.613 18.494 1.00 58.69 97 TYR A N 1
ATOM 814 C CA . TYR A 1 97 ? -9.817 -13.567 18.675 1.00 58.69 97 TYR A CA 1
ATOM 815 C C . TYR A 1 97 ? -10.122 -12.245 17.945 1.00 58.69 97 TYR A C 1
ATOM 817 O O . TYR A 1 97 ? -9.607 -11.195 18.331 1.00 58.69 97 TYR A O 1
ATOM 825 N N . ILE A 1 98 ? -10.954 -12.310 16.905 1.00 68.50 98 ILE A N 1
ATOM 826 C CA . ILE A 1 98 ? -11.486 -11.189 16.132 1.00 68.50 98 ILE A CA 1
ATOM 827 C C . ILE A 1 98 ? -12.984 -11.125 16.387 1.00 68.50 98 ILE A C 1
ATOM 829 O O . ILE A 1 98 ? -13.654 -12.154 16.423 1.00 68.50 98 ILE A O 1
ATOM 833 N N . VAL A 1 99 ? -13.536 -9.914 16.490 1.00 65.44 99 VAL A N 1
ATOM 834 C CA . VAL A 1 99 ? -14.992 -9.732 16.539 1.00 65.44 99 VAL A CA 1
ATOM 835 C C . VAL A 1 99 ? -15.595 -10.194 15.206 1.00 65.44 99 VAL A C 1
ATOM 837 O O . VAL A 1 99 ? -15.641 -9.435 14.236 1.00 65.44 99 VAL A O 1
ATOM 840 N N . LEU A 1 100 ? -16.028 -11.451 15.147 1.00 66.31 100 LEU A N 1
ATOM 841 C CA . LEU A 1 100 ? -16.795 -12.031 14.052 1.00 66.31 100 LEU A CA 1
ATOM 842 C C . LEU A 1 100 ? -18.270 -11.751 14.340 1.00 66.31 100 LEU A C 1
ATOM 844 O O . LEU A 1 100 ? -18.947 -12.511 15.024 1.00 66.31 100 LEU A O 1
ATOM 848 N N . LYS A 1 101 ? -18.756 -10.593 13.891 1.00 65.25 101 LYS A N 1
ATOM 849 C CA . LYS A 1 101 ? -20.161 -10.207 14.030 1.00 65.25 101 LYS A CA 1
ATOM 850 C C . LYS A 1 101 ? -20.641 -9.611 12.721 1.00 65.25 101 LYS A C 1
ATOM 852 O O . LYS A 1 101 ? -20.203 -8.528 12.343 1.00 65.25 101 LYS A O 1
ATOM 857 N N . GLY A 1 102 ? -21.562 -10.317 12.083 1.00 60.19 102 GLY A N 1
ATOM 858 C CA . GLY A 1 102 ? -22.328 -9.846 10.940 1.00 60.19 102 GLY A CA 1
ATOM 859 C C . GLY A 1 102 ? -23.694 -10.516 10.939 1.00 60.19 102 GLY A C 1
ATOM 860 O O . GLY A 1 102 ? -23.837 -11.627 11.453 1.00 60.19 102 GLY A O 1
ATOM 861 N N . SER A 1 103 ? -24.711 -9.829 10.432 1.00 62.72 103 SER A N 1
ATOM 862 C CA . SER A 1 103 ? -26.064 -10.389 10.318 1.00 62.72 103 SER A CA 1
ATOM 863 C C . SER A 1 103 ? -26.294 -11.021 8.947 1.00 62.72 103 SER A C 1
ATOM 865 O O . SER A 1 103 ? -27.034 -12.002 8.869 1.00 62.72 103 SER A O 1
ATOM 867 N N . SER A 1 104 ? -25.644 -10.518 7.885 1.00 79.94 104 SER A N 1
ATOM 868 C CA . SER A 1 104 ? -25.756 -11.061 6.526 1.00 79.94 104 SER A CA 1
ATOM 869 C C . SER A 1 104 ? -24.502 -10.781 5.687 1.00 79.94 104 SER A C 1
ATOM 871 O O . SER A 1 104 ? -24.481 -9.894 4.830 1.00 79.94 104 SER A O 1
ATOM 873 N N . LEU A 1 105 ? -23.438 -11.561 5.904 1.00 88.00 105 LEU A N 1
ATOM 874 C CA . LEU A 1 105 ? -22.215 -11.462 5.105 1.00 88.00 105 LEU A CA 1
ATOM 875 C C . LEU A 1 105 ? -22.347 -12.211 3.778 1.00 88.00 105 LEU A C 1
ATOM 877 O O . LEU A 1 105 ? -22.621 -13.409 3.733 1.00 88.00 105 LEU A O 1
ATOM 881 N N . LYS A 1 106 ? -22.053 -11.515 2.682 1.00 91.50 106 LYS A N 1
ATOM 882 C CA . LYS A 1 106 ? -22.029 -12.080 1.336 1.00 91.50 106 LYS A CA 1
ATOM 883 C C . LYS A 1 106 ? -20.635 -12.029 0.748 1.00 91.50 106 LYS A C 1
ATOM 885 O O . LYS A 1 106 ? -20.080 -10.953 0.534 1.00 91.50 106 LYS A O 1
ATOM 890 N N . LEU A 1 107 ? -20.095 -13.195 0.409 1.00 93.31 107 LEU A N 1
ATOM 891 C CA . LEU A 1 107 ? -18.840 -13.277 -0.328 1.00 93.31 107 LEU A CA 1
ATOM 892 C C . LEU A 1 107 ? -19.031 -12.737 -1.754 1.00 93.31 107 LEU A C 1
ATOM 894 O O . LEU A 1 107 ? -19.773 -13.301 -2.563 1.00 93.31 107 LEU A O 1
ATOM 898 N N . LEU A 1 108 ? -18.350 -11.636 -2.062 1.00 93.06 108 LEU A N 1
ATOM 899 C CA . LEU A 1 108 ? -18.305 -11.053 -3.395 1.00 93.06 108 LEU A CA 1
ATOM 900 C C . LEU A 1 108 ? -17.353 -11.821 -4.311 1.00 93.06 108 LEU A C 1
ATOM 902 O O . LEU A 1 108 ? -16.549 -12.656 -3.892 1.00 93.06 108 LEU A O 1
ATOM 906 N N . SER A 1 109 ? -17.430 -11.507 -5.606 1.00 91.19 109 SER A N 1
ATOM 907 C CA . SER A 1 109 ? -16.467 -12.055 -6.551 1.00 91.19 109 SER A CA 1
ATOM 908 C C . SER A 1 109 ? -15.055 -11.569 -6.271 1.00 91.19 109 SER A C 1
ATOM 910 O O . SER A 1 109 ? -14.875 -10.400 -5.943 1.00 91.19 109 SER A O 1
ATOM 912 N N . LYS A 1 110 ? -14.054 -12.449 -6.434 1.00 93.31 110 LYS A N 1
ATOM 913 C CA . LYS A 1 110 ? -12.647 -12.040 -6.341 1.00 93.31 110 LYS A CA 1
ATOM 914 C C . LYS A 1 110 ? -12.397 -10.876 -7.300 1.00 93.31 110 LYS A C 1
ATOM 916 O O . LYS A 1 110 ? -12.816 -10.927 -8.461 1.00 93.31 110 LYS A O 1
ATOM 921 N N . GLN A 1 111 ? -11.679 -9.867 -6.837 1.00 93.62 111 GLN A N 1
ATOM 922 C CA . GLN A 1 111 ? -11.375 -8.676 -7.623 1.00 93.62 111 GLN A CA 1
ATOM 923 C C . GLN A 1 111 ? -9.869 -8.464 -7.669 1.00 93.62 111 GLN A C 1
ATOM 925 O O . GLN A 1 111 ? -9.182 -8.675 -6.675 1.00 93.62 111 GLN A O 1
ATOM 930 N N . TYR A 1 112 ? -9.361 -8.061 -8.830 1.00 94.19 112 TYR A N 1
ATOM 931 C CA . TYR A 1 112 ? -8.023 -7.491 -8.937 1.00 94.19 112 TYR A CA 1
ATOM 932 C C . TYR A 1 112 ? -8.137 -5.978 -8.765 1.00 94.19 112 TYR A C 1
ATOM 934 O O . TYR A 1 112 ? -8.918 -5.335 -9.470 1.00 94.19 112 TYR A O 1
ATOM 942 N N . ILE A 1 113 ? -7.357 -5.418 -7.849 1.00 92.31 113 ILE A N 1
ATOM 943 C CA . ILE A 1 113 ? -7.327 -3.990 -7.559 1.00 92.31 113 ILE A CA 1
ATOM 944 C C . ILE A 1 113 ? -6.002 -3.423 -8.066 1.00 92.31 113 ILE A C 1
ATOM 946 O O . ILE A 1 113 ? -4.942 -3.657 -7.478 1.00 92.31 113 ILE A O 1
ATOM 950 N N . SER A 1 114 ? -6.081 -2.664 -9.163 1.00 87.19 114 SER A N 1
ATOM 951 C CA . SER A 1 114 ? -4.941 -1.926 -9.721 1.00 87.19 114 SER A CA 1
ATOM 952 C C . SER A 1 114 ? -4.412 -0.890 -8.715 1.00 87.19 114 SER A C 1
ATOM 954 O O . SER A 1 114 ? -5.227 -0.229 -8.058 1.00 87.19 114 SER A O 1
ATOM 956 N N . PRO A 1 115 ? -3.085 -0.685 -8.623 1.00 75.50 115 PRO A N 1
ATOM 957 C CA . PRO A 1 115 ? -2.491 0.369 -7.798 1.00 75.50 115 PRO A CA 1
ATOM 958 C C . PRO A 1 115 ? -2.713 1.785 -8.367 1.00 75.50 115 PRO A C 1
ATOM 960 O O . PRO A 1 115 ? -2.302 2.763 -7.745 1.00 75.50 115 PRO A O 1
ATOM 963 N N . ASP A 1 116 ? -3.355 1.918 -9.534 1.00 75.44 116 ASP A N 1
ATOM 964 C CA . ASP A 1 116 ? -3.640 3.210 -10.163 1.00 75.44 116 ASP A CA 1
ATOM 965 C C . ASP A 1 116 ? -4.428 4.156 -9.233 1.00 75.44 116 ASP A C 1
ATOM 967 O O . ASP A 1 116 ? -5.425 3.780 -8.610 1.00 75.44 116 ASP A O 1
ATOM 971 N N . GLU A 1 117 ? -4.031 5.432 -9.204 1.00 61.03 117 GLU A N 1
ATOM 972 C CA . GLU A 1 117 ? -4.566 6.458 -8.288 1.00 61.03 117 GLU A CA 1
ATOM 973 C C . GLU A 1 117 ? -6.073 6.735 -8.443 1.00 61.03 117 GLU A C 1
ATOM 975 O O . GLU A 1 117 ? -6.692 7.310 -7.553 1.00 61.03 117 GLU A O 1
ATOM 980 N N . GLY A 1 118 ? -6.690 6.309 -9.550 1.00 66.50 118 GLY A N 1
ATOM 981 C CA . GLY A 1 118 ? -8.128 6.465 -9.786 1.00 66.50 118 GLY A CA 1
ATOM 982 C C . GLY A 1 118 ? -9.012 5.416 -9.102 1.00 66.50 118 GLY A C 1
ATOM 983 O O . GLY A 1 118 ? -10.235 5.568 -9.098 1.00 66.50 118 GLY A O 1
ATOM 984 N N . ASN A 1 119 ? -8.438 4.341 -8.550 1.00 77.81 119 ASN A N 1
ATOM 985 C CA . ASN A 1 119 ? -9.226 3.276 -7.936 1.00 77.81 119 ASN A CA 1
ATOM 986 C C . ASN A 1 119 ? -9.563 3.605 -6.475 1.00 77.81 119 ASN A C 1
ATOM 988 O O . ASN A 1 119 ? -8.699 3.564 -5.602 1.00 77.81 119 ASN A O 1
ATOM 992 N N . ARG A 1 120 ? -10.844 3.881 -6.204 1.00 81.62 120 ARG A N 1
ATOM 993 C CA . ARG A 1 120 ? -11.344 4.259 -4.870 1.00 81.62 120 ARG A CA 1
ATOM 994 C C . ARG A 1 120 ? -11.096 3.205 -3.797 1.00 81.62 120 ARG A C 1
ATOM 996 O O . ARG A 1 120 ? -10.972 3.567 -2.637 1.00 81.62 120 ARG A O 1
ATOM 1003 N N . LEU A 1 121 ? -10.994 1.926 -4.164 1.00 86.25 121 LEU A N 1
ATOM 1004 C CA . LEU A 1 121 ? -10.721 0.863 -3.194 1.00 86.25 121 LEU A CA 1
ATOM 1005 C C . LEU A 1 121 ? -9.296 0.943 -2.632 1.00 86.25 121 LEU A C 1
ATOM 1007 O O . LEU A 1 121 ? -9.056 0.437 -1.542 1.00 86.25 121 LEU A O 1
ATOM 1011 N N . ASN A 1 122 ? -8.369 1.641 -3.301 1.00 83.06 122 ASN A N 1
ATOM 1012 C CA . ASN A 1 122 ? -7.014 1.842 -2.782 1.00 83.06 122 ASN A CA 1
ATOM 1013 C C . ASN A 1 122 ? -6.983 2.635 -1.471 1.00 83.06 122 ASN A C 1
ATOM 1015 O O . ASN A 1 122 ? -6.002 2.523 -0.744 1.00 83.06 122 ASN A O 1
ATOM 1019 N N . THR A 1 123 ? -8.035 3.392 -1.137 1.00 84.06 123 THR A N 1
ATOM 1020 C CA . THR A 1 123 ? -8.119 4.088 0.155 1.00 84.06 123 THR A CA 1
ATOM 1021 C C . THR A 1 123 ? -8.461 3.163 1.322 1.00 84.06 123 THR A C 1
ATOM 1023 O O . THR A 1 123 ? -8.309 3.565 2.470 1.00 84.06 123 THR A O 1
ATOM 1026 N N . LEU A 1 124 ? -8.913 1.936 1.039 1.00 85.56 124 LEU A N 1
ATOM 1027 C CA . LEU A 1 124 ? -9.345 0.949 2.032 1.00 85.56 124 LEU A CA 1
ATOM 1028 C C . LEU A 1 124 ? -8.400 -0.256 2.153 1.00 85.56 124 LEU A C 1
ATOM 1030 O O . LEU A 1 124 ? -8.639 -1.147 2.971 1.00 85.56 124 LEU A O 1
ATOM 1034 N N . LEU A 1 125 ? -7.352 -0.314 1.328 1.00 84.12 125 LEU A N 1
ATOM 1035 C CA . LEU A 1 125 ? -6.374 -1.400 1.316 1.00 84.12 125 LEU A CA 1
ATOM 1036 C C . LEU A 1 125 ? -5.076 -0.989 2.006 1.00 84.12 125 LEU A C 1
ATOM 1038 O O . LEU A 1 125 ? -4.649 0.165 1.942 1.00 84.12 125 LEU A O 1
ATOM 1042 N N . LYS A 1 126 ? -4.387 -1.961 2.605 1.00 79.19 126 LYS A N 1
ATOM 1043 C CA . LYS A 1 126 ? -3.055 -1.746 3.163 1.00 79.19 126 LYS A CA 1
ATOM 1044 C C . LYS A 1 126 ? -2.040 -1.783 2.021 1.00 79.19 126 LYS A C 1
ATOM 1046 O O . LYS A 1 126 ? -1.797 -2.836 1.439 1.00 79.19 126 LYS A O 1
ATOM 1051 N N . ASN A 1 127 ? -1.417 -0.642 1.716 1.00 68.62 127 ASN A N 1
ATOM 1052 C CA . ASN A 1 127 ? -0.246 -0.552 0.833 1.00 68.62 127 ASN A CA 1
ATOM 1053 C C . ASN A 1 127 ? -0.411 -1.263 -0.532 1.00 68.62 127 ASN A C 1
ATOM 1055 O O . ASN A 1 127 ? 0.409 -2.109 -0.895 1.00 68.62 127 ASN A O 1
ATOM 1059 N N . ASN A 1 128 ? -1.456 -0.927 -1.303 1.00 71.88 128 ASN A N 1
ATOM 1060 C CA . ASN A 1 128 ? -1.655 -1.479 -2.650 1.00 71.88 128 ASN A CA 1
ATOM 1061 C C . ASN A 1 128 ? -0.714 -0.824 -3.683 1.00 71.88 128 ASN A C 1
ATOM 1063 O O . ASN A 1 128 ? -1.120 0.043 -4.455 1.00 71.88 128 ASN A O 1
ATOM 1067 N N . PHE A 1 129 ? 0.563 -1.202 -3.655 1.00 65.38 129 PHE A N 1
ATOM 1068 C CA . PHE A 1 129 ? 1.615 -0.651 -4.514 1.00 65.38 129 PHE A CA 1
ATOM 1069 C C . PHE A 1 129 ? 2.084 -1.656 -5.580 1.00 65.38 129 PHE A C 1
ATOM 1071 O O . PHE A 1 129 ? 1.707 -2.826 -5.570 1.00 65.38 129 PHE A O 1
ATOM 1078 N N . PHE A 1 130 ? 2.955 -1.195 -6.483 1.00 72.06 130 PHE A N 1
ATOM 1079 C CA . PHE A 1 130 ? 3.643 -1.998 -7.505 1.00 72.06 130 PHE A CA 1
ATOM 1080 C C . PHE A 1 130 ? 2.706 -2.687 -8.502 1.00 72.06 130 PHE A C 1
ATOM 1082 O O . PHE A 1 130 ? 2.346 -2.081 -9.506 1.00 72.06 130 PHE A O 1
ATOM 1089 N N . SER A 1 131 ? 2.333 -3.936 -8.227 1.00 84.94 131 SER A N 1
ATOM 1090 C CA . SER A 1 131 ? 1.620 -4.833 -9.143 1.00 84.94 131 SER A CA 1
ATOM 1091 C C . SER A 1 131 ? 0.151 -5.018 -8.767 1.00 84.94 131 SER A C 1
ATOM 1093 O O . SER A 1 131 ? -0.590 -5.725 -9.453 1.00 84.94 131 SER A O 1
ATOM 1095 N N . GLY A 1 132 ? -0.293 -4.338 -7.707 1.00 88.75 132 GLY A N 1
ATOM 1096 C CA . GLY A 1 132 ? -1.659 -4.398 -7.208 1.00 88.75 132 GLY A CA 1
ATOM 1097 C C . GLY A 1 132 ? -1.898 -5.579 -6.270 1.00 88.75 132 GLY A C 1
ATOM 1098 O O . GLY A 1 132 ? -0.969 -6.251 -5.819 1.00 88.75 132 GLY A O 1
ATOM 1099 N N . SER A 1 133 ? -3.170 -5.833 -5.975 1.00 92.88 133 SER A N 1
ATOM 1100 C CA . SER A 1 133 ? -3.594 -6.890 -5.053 1.00 92.88 133 SER A CA 1
ATOM 1101 C C . SER A 1 133 ? -4.850 -7.579 -5.563 1.00 92.88 133 SER A C 1
ATOM 1103 O O . SER A 1 133 ? -5.731 -6.942 -6.140 1.00 92.88 133 SER A O 1
ATOM 1105 N N . TYR A 1 134 ? -4.972 -8.872 -5.286 1.00 95.38 134 TYR A N 1
ATOM 1106 C CA . TYR A 1 134 ? -6.267 -9.540 -5.328 1.00 95.38 134 TYR A CA 1
ATOM 1107 C C . TYR A 1 134 ? -6.982 -9.379 -3.994 1.00 95.38 134 TYR A C 1
ATOM 1109 O O . TYR A 1 134 ? -6.341 -9.419 -2.946 1.00 95.38 134 TYR A O 1
ATOM 1117 N N . ILE A 1 135 ? -8.305 -9.232 -4.028 1.00 96.12 135 ILE A N 1
ATOM 1118 C CA . ILE A 1 135 ? -9.127 -9.211 -2.820 1.00 96.12 135 ILE A CA 1
ATOM 1119 C C . ILE A 1 135 ? -10.260 -10.233 -2.883 1.00 96.12 135 ILE A C 1
ATOM 1121 O O . ILE A 1 135 ? -10.874 -10.437 -3.938 1.00 96.12 135 ILE A O 1
ATOM 1125 N N . TYR A 1 136 ? -10.554 -10.830 -1.730 1.00 95.88 136 TYR A N 1
ATOM 1126 C CA . TYR A 1 136 ? -11.853 -11.424 -1.424 1.00 95.88 136 TYR A CA 1
ATOM 1127 C C . TYR A 1 136 ? -12.541 -10.555 -0.387 1.00 95.88 136 TYR A C 1
ATOM 1129 O O . TYR A 1 136 ? -11.935 -10.180 0.612 1.00 95.88 136 TYR A O 1
ATOM 1137 N N . GLU A 1 137 ? -13.801 -10.233 -0.628 1.00 95.25 137 GLU A N 1
ATOM 1138 C CA . GLU A 1 137 ? -14.554 -9.313 0.210 1.00 95.25 137 GLU A CA 1
ATOM 1139 C C . GLU A 1 137 ? -15.850 -9.978 0.660 1.00 95.25 137 GLU A C 1
ATOM 1141 O O . GLU A 1 137 ? -16.641 -10.431 -0.168 1.00 95.25 137 GLU A O 1
ATOM 1146 N N . PHE A 1 138 ? -16.062 -10.016 1.970 1.00 94.00 138 PHE A N 1
ATOM 1147 C CA . PHE A 1 138 ? -17.346 -10.326 2.578 1.00 94.00 138 PHE A CA 1
ATOM 1148 C C . PHE A 1 138 ? -18.066 -9.010 2.830 1.00 94.00 138 PHE A C 1
ATOM 1150 O O . PHE A 1 138 ? -17.668 -8.223 3.691 1.00 94.00 138 PHE A O 1
ATOM 1157 N N . PHE A 1 139 ? -19.102 -8.767 2.039 1.00 93.06 139 PHE A N 1
ATOM 1158 C CA . PHE A 1 139 ? -19.913 -7.567 2.111 1.00 93.06 139 PHE A CA 1
ATOM 1159 C C . PHE A 1 139 ? -21.045 -7.765 3.116 1.00 93.06 139 PHE A C 1
ATOM 1161 O O . PHE A 1 139 ? -21.828 -8.700 2.970 1.00 93.06 139 PHE A O 1
ATOM 1168 N N . GLU A 1 140 ? -21.146 -6.889 4.113 1.00 90.81 140 GLU A N 1
ATOM 1169 C CA . GLU A 1 140 ? -22.278 -6.892 5.045 1.00 90.81 140 GLU A CA 1
ATOM 1170 C C . GLU A 1 140 ? -23.508 -6.284 4.358 1.00 90.81 140 GLU A C 1
ATOM 1172 O O . GLU A 1 140 ? -23.520 -5.094 4.047 1.00 90.81 140 GLU A O 1
ATOM 1177 N N . GLU A 1 141 ? -24.529 -7.086 4.072 1.00 89.50 141 GLU A N 1
ATOM 1178 C CA . GLU A 1 141 ? -25.751 -6.595 3.428 1.00 89.50 141 GLU A CA 1
ATOM 1179 C C . GLU A 1 141 ? -26.644 -5.827 4.416 1.00 89.50 141 GLU A C 1
ATOM 1181 O O . GLU A 1 141 ? -27.321 -4.879 4.012 1.00 89.50 141 GLU A O 1
ATOM 1186 N N . ASP A 1 142 ? -26.600 -6.167 5.708 1.00 87.69 142 ASP A N 1
ATOM 1187 C CA . ASP A 1 142 ? -27.382 -5.502 6.747 1.00 87.69 142 ASP A CA 1
ATOM 1188 C C . ASP A 1 142 ? -26.553 -4.449 7.499 1.00 87.69 142 ASP A C 1
ATOM 1190 O O . ASP A 1 142 ? -25.696 -4.731 8.337 1.00 87.69 142 ASP A O 1
ATOM 1194 N N . LYS A 1 143 ? -26.844 -3.178 7.212 1.00 87.81 143 LYS A N 1
ATOM 1195 C CA . LYS A 1 143 ? -26.149 -2.031 7.808 1.00 87.81 143 LYS A CA 1
ATOM 1196 C C . LYS A 1 143 ? -26.894 -1.411 8.995 1.00 87.81 143 LYS A C 1
ATOM 1198 O O . LYS A 1 143 ? -26.500 -0.322 9.407 1.00 87.81 143 LYS A O 1
ATOM 1203 N N . ALA A 1 144 ? -27.901 -2.074 9.574 1.00 86.06 144 ALA A N 1
ATOM 1204 C CA . ALA A 1 144 ? -28.708 -1.512 10.667 1.00 86.06 144 ALA A CA 1
ATOM 1205 C C . ALA A 1 144 ? -27.862 -1.052 11.873 1.00 86.06 144 ALA A C 1
ATOM 1207 O O . ALA A 1 144 ? -28.159 -0.050 12.523 1.00 86.06 144 ALA A O 1
ATOM 1208 N N . ASN A 1 145 ? -26.740 -1.731 12.139 1.00 84.81 145 ASN A N 1
ATOM 1209 C CA . ASN A 1 145 ? -25.805 -1.344 13.203 1.00 84.81 145 ASN A CA 1
ATOM 1210 C C . ASN A 1 145 ? -25.137 0.033 12.979 1.00 84.81 145 ASN A C 1
ATOM 1212 O O . ASN A 1 145 ? -24.569 0.590 13.918 1.00 84.81 145 ASN A O 1
ATOM 1216 N N . PHE A 1 146 ? -25.208 0.592 11.768 1.00 87.00 146 PHE A N 1
ATOM 1217 C CA . PHE A 1 146 ? -24.601 1.872 11.396 1.00 87.00 146 PHE A CA 1
ATOM 1218 C C . PHE A 1 146 ? -25.609 3.005 11.196 1.00 87.00 146 PHE A C 1
ATOM 1220 O O . PHE A 1 146 ? -25.188 4.133 10.940 1.00 87.00 146 PHE A O 1
ATOM 1227 N N . ASP A 1 147 ? -26.913 2.758 11.353 1.00 87.81 147 ASP A N 1
ATOM 1228 C CA . ASP A 1 147 ? -27.962 3.772 11.162 1.00 87.81 147 ASP A CA 1
ATOM 1229 C C . ASP A 1 147 ? -27.752 5.005 12.053 1.00 87.81 147 ASP A C 1
ATOM 1231 O O . ASP A 1 147 ? -28.034 6.131 11.647 1.00 87.81 147 ASP A O 1
ATOM 1235 N N . TYR A 1 148 ? -27.185 4.807 13.248 1.00 86.62 148 TYR A N 1
ATOM 1236 C CA . TYR A 1 148 ? -26.818 5.890 14.164 1.00 86.62 148 TYR A CA 1
ATOM 1237 C C . TYR A 1 148 ? -25.845 6.905 13.544 1.00 86.62 148 TYR A C 1
ATOM 1239 O O . TYR A 1 148 ? -25.957 8.098 13.817 1.00 86.62 148 TYR A O 1
ATOM 1247 N N . PHE A 1 149 ? -24.907 6.433 12.717 1.00 87.38 149 PHE A N 1
ATOM 1248 C CA . PHE A 1 149 ? -23.924 7.273 12.031 1.00 87.38 149 PHE A CA 1
ATOM 1249 C C . PHE A 1 149 ? -24.426 7.709 10.655 1.00 87.38 149 PHE A C 1
ATOM 1251 O O . PHE A 1 149 ? -24.203 8.843 10.266 1.00 87.38 149 PHE A O 1
ATOM 1258 N N . LYS A 1 150 ? -25.131 6.844 9.916 1.00 83.56 150 LYS A N 1
ATOM 1259 C CA . LYS A 1 150 ? -25.608 7.162 8.559 1.00 83.56 150 LYS A CA 1
ATOM 1260 C C . LYS A 1 150 ? -26.687 8.241 8.523 1.00 83.56 150 LYS A C 1
ATOM 1262 O O . LYS A 1 150 ? -26.746 9.006 7.568 1.00 83.56 150 LYS A O 1
ATOM 1267 N N . ASN A 1 151 ? -27.530 8.310 9.550 1.00 87.00 151 ASN A N 1
ATOM 1268 C CA . ASN A 1 151 ? -28.623 9.282 9.602 1.00 87.00 151 ASN A CA 1
ATOM 1269 C C . ASN A 1 151 ? -28.175 10.685 10.054 1.00 87.00 151 ASN A C 1
ATOM 1271 O O . ASN A 1 151 ? -28.992 11.604 10.065 1.00 87.00 151 ASN A O 1
ATOM 1275 N N . ASP A 1 152 ? -26.904 10.856 10.431 1.00 88.00 152 ASP A N 1
ATOM 1276 C CA . ASP A 1 152 ? -26.352 12.101 10.961 1.00 88.00 152 ASP A CA 1
ATOM 1277 C C . ASP A 1 152 ? -24.962 12.369 10.360 1.00 88.00 152 ASP A C 1
ATOM 1279 O O . ASP A 1 152 ? -23.974 11.717 10.702 1.00 88.00 152 ASP A O 1
ATOM 1283 N N . SER A 1 153 ? -24.888 13.354 9.461 1.00 86.75 153 SER A N 1
ATOM 1284 C CA . SER A 1 153 ? -23.661 13.679 8.723 1.00 86.75 153 SER A CA 1
ATOM 1285 C C . SER A 1 153 ? -22.495 14.070 9.634 1.00 86.75 153 SER A C 1
ATOM 1287 O O . SER A 1 153 ? -21.357 13.738 9.315 1.00 86.75 153 SER A O 1
ATOM 1289 N N . GLU A 1 154 ? -22.753 14.741 10.761 1.00 88.19 154 GLU A N 1
ATOM 1290 C CA . GLU A 1 154 ? -21.696 15.182 11.681 1.00 88.19 154 GLU A CA 1
ATOM 1291 C C . GLU A 1 154 ? -21.093 13.977 12.412 1.00 88.19 154 GLU A C 1
ATOM 1293 O O . GLU A 1 154 ? -19.877 13.864 12.579 1.00 88.19 154 GLU A O 1
ATOM 1298 N N . LYS A 1 155 ? -21.937 13.014 12.801 1.00 88.50 155 LYS A N 1
ATOM 1299 C CA . LYS A 1 155 ? -21.479 11.762 13.419 1.00 88.50 155 LYS A CA 1
ATOM 1300 C C . LYS A 1 155 ? -20.746 10.866 12.431 1.00 88.50 155 LYS A C 1
ATOM 1302 O O . LYS A 1 155 ? -19.787 10.202 12.825 1.00 88.50 155 LYS A O 1
ATOM 1307 N N . HIS A 1 156 ? -21.191 10.840 11.176 1.00 88.88 156 HIS A N 1
ATOM 1308 C CA . HIS A 1 156 ? -20.511 10.119 10.109 1.00 88.88 156 HIS A CA 1
ATOM 1309 C C . HIS A 1 156 ? -19.097 10.664 9.874 1.00 88.88 156 HIS A C 1
ATOM 1311 O O . HIS A 1 156 ? -18.134 9.904 9.964 1.00 88.88 156 HIS A O 1
ATOM 1317 N N . GLU A 1 157 ? -18.966 11.974 9.648 1.00 88.56 157 GLU A N 1
ATOM 1318 C CA . GLU A 1 157 ? -17.675 12.646 9.443 1.00 88.56 157 GLU A CA 1
ATOM 1319 C C . GLU A 1 157 ? -16.744 12.400 10.634 1.00 88.56 157 GLU A C 1
ATOM 1321 O O . GLU A 1 157 ? -15.614 11.944 10.472 1.00 88.56 157 GLU A O 1
ATOM 1326 N N . LYS A 1 158 ? -17.272 12.527 11.857 1.00 89.62 158 LYS A N 1
ATOM 1327 C CA . LYS A 1 158 ? -16.522 12.233 13.079 1.00 89.62 158 LYS A CA 1
ATOM 1328 C C . LYS A 1 158 ? -16.025 10.787 13.150 1.00 89.62 158 LYS A C 1
ATOM 1330 O O . LYS A 1 158 ? -14.923 10.558 13.640 1.00 89.62 158 LYS A O 1
ATOM 1335 N N . LEU A 1 159 ? -16.813 9.799 12.721 1.00 89.75 159 LEU A N 1
ATOM 1336 C CA . LEU A 1 159 ? -16.367 8.402 12.679 1.00 89.75 159 LEU A CA 1
ATOM 1337 C C . LEU A 1 159 ? -15.198 8.237 11.697 1.00 89.75 159 LEU A C 1
ATOM 1339 O O . LEU A 1 159 ? -14.189 7.633 12.063 1.00 89.75 159 LEU A O 1
ATOM 1343 N N . VAL A 1 160 ? -15.322 8.789 10.487 1.00 89.12 160 VAL A N 1
ATOM 1344 C CA . VAL A 1 160 ? -14.297 8.701 9.435 1.00 89.12 160 VAL A CA 1
ATOM 1345 C C . VAL A 1 160 ? -13.005 9.403 9.860 1.00 89.12 160 VAL A C 1
ATOM 1347 O O . VAL A 1 160 ? -11.936 8.796 9.795 1.00 89.12 160 VAL A O 1
ATOM 1350 N N . ASP A 1 161 ? -13.094 10.614 10.410 1.00 87.50 161 ASP A N 1
ATOM 1351 C CA . ASP A 1 161 ? -11.941 11.370 10.912 1.00 87.50 161 ASP A CA 1
ATOM 1352 C C . ASP A 1 161 ? -11.200 10.618 12.020 1.00 87.50 161 ASP A C 1
ATOM 1354 O O . ASP A 1 161 ? -9.969 10.548 12.037 1.00 87.50 161 ASP A O 1
ATOM 1358 N N . ARG A 1 162 ? -11.937 9.985 12.944 1.00 87.06 162 ARG A N 1
ATOM 1359 C CA . ARG A 1 162 ? -11.330 9.185 14.019 1.00 87.06 162 ARG A CA 1
ATOM 1360 C C . ARG A 1 162 ? -10.619 7.940 13.509 1.00 87.06 162 ARG A C 1
ATOM 1362 O O . ARG A 1 162 ? -9.676 7.499 14.167 1.00 87.06 162 ARG A O 1
ATOM 1369 N N . ILE A 1 163 ? -11.059 7.378 12.384 1.00 86.56 163 ILE A N 1
ATOM 1370 C CA . ILE A 1 163 ? -10.339 6.300 11.702 1.00 86.56 163 ILE A CA 1
ATOM 1371 C C . ILE A 1 163 ? -9.052 6.858 11.085 1.00 86.56 163 ILE A C 1
ATOM 1373 O O . ILE A 1 163 ? -7.981 6.330 11.384 1.00 86.56 163 ILE A O 1
ATOM 1377 N N . LEU A 1 164 ? -9.143 7.958 10.328 1.00 84.38 164 LEU A N 1
ATOM 1378 C CA . LEU A 1 164 ? -8.015 8.613 9.651 1.00 84.38 164 LEU A CA 1
ATOM 1379 C C . LEU A 1 164 ? -6.906 9.086 10.602 1.00 84.38 164 LEU A C 1
ATOM 1381 O O . LEU A 1 164 ? -5.725 9.019 10.262 1.00 84.38 164 LEU A O 1
ATOM 1385 N N . GLU A 1 165 ? -7.264 9.525 11.812 1.00 82.25 165 GLU A N 1
ATOM 1386 C CA . GLU A 1 165 ? -6.306 9.898 12.863 1.00 82.25 165 GLU A CA 1
ATOM 1387 C C . GLU A 1 165 ? -5.362 8.749 13.266 1.00 82.25 165 GLU A C 1
ATOM 1389 O O . GLU A 1 165 ? -4.264 9.007 13.764 1.00 82.25 165 GLU A O 1
ATOM 1394 N N . VAL A 1 166 ? -5.808 7.494 13.141 1.00 78.19 166 VAL A N 1
ATOM 1395 C CA . VAL A 1 166 ? -5.089 6.309 13.643 1.00 78.19 166 VAL A CA 1
ATOM 1396 C C . VAL A 1 166 ? -4.542 5.459 12.501 1.00 78.19 166 VAL A C 1
ATOM 1398 O O . VAL A 1 166 ? -3.419 4.958 12.587 1.00 78.19 166 VAL A O 1
ATOM 1401 N N . LEU A 1 167 ? -5.322 5.285 11.436 1.00 79.56 167 LEU A N 1
ATOM 1402 C CA . LEU A 1 167 ? -4.979 4.477 10.275 1.00 79.56 167 LEU A CA 1
ATOM 1403 C C . LEU A 1 167 ? -5.166 5.311 9.006 1.00 79.56 167 LEU A C 1
ATOM 1405 O O . LEU A 1 167 ? -6.185 5.981 8.880 1.00 79.56 167 LEU A O 1
ATOM 1409 N N . PRO A 1 168 ? -4.259 5.222 8.017 1.00 77.50 168 PRO A N 1
ATOM 1410 C CA . PRO A 1 168 ? -4.398 5.918 6.739 1.00 77.50 168 PRO A CA 1
ATOM 1411 C C . PRO A 1 168 ? -5.434 5.229 5.824 1.00 77.50 168 PRO A C 1
ATOM 1413 O O . PRO A 1 168 ? -5.146 4.947 4.663 1.00 77.50 168 PRO A O 1
ATOM 1416 N N . LEU A 1 169 ? -6.612 4.903 6.364 1.00 80.12 169 LEU A N 1
ATOM 1417 C CA . LEU A 1 169 ? -7.740 4.310 5.654 1.00 80.12 169 LEU A CA 1
ATOM 1418 C C . LEU A 1 169 ? -8.860 5.345 5.556 1.00 80.12 169 LEU A C 1
ATOM 1420 O O . LEU A 1 169 ? -9.394 5.775 6.577 1.00 80.12 169 LEU A O 1
ATOM 1424 N N . ASP A 1 170 ? -9.211 5.730 4.332 1.00 83.12 170 ASP A N 1
ATOM 1425 C CA . ASP A 1 170 ? -10.209 6.769 4.071 1.00 83.12 170 ASP A CA 1
ATOM 1426 C C . ASP A 1 170 ? -11.529 6.160 3.583 1.00 83.12 170 ASP A C 1
ATOM 1428 O O . ASP A 1 170 ? -11.621 5.616 2.474 1.00 83.12 170 ASP A O 1
ATOM 1432 N N . PHE A 1 171 ? -12.553 6.282 4.428 1.00 83.81 171 PHE A N 1
ATOM 1433 C CA . PHE A 1 171 ? -13.911 5.801 4.184 1.00 83.81 171 PHE A CA 1
ATOM 1434 C C . PHE A 1 171 ? -14.849 6.874 3.614 1.00 83.81 171 PHE A C 1
ATOM 1436 O O . PHE A 1 171 ? -15.992 6.549 3.308 1.00 83.81 171 PHE A O 1
ATOM 1443 N N . SER A 1 172 ? -14.382 8.109 3.391 1.00 81.81 172 SER A N 1
ATOM 1444 C CA . SER A 1 172 ? -15.219 9.244 2.957 1.00 81.81 172 SER A CA 1
ATOM 1445 C C . SER A 1 172 ? -16.024 8.977 1.678 1.00 81.81 172 SER A C 1
ATOM 1447 O O . SER A 1 172 ? -17.087 9.555 1.475 1.00 81.81 172 SER A O 1
ATOM 1449 N N . LEU A 1 173 ? -15.514 8.116 0.789 1.00 79.56 173 LEU A N 1
ATOM 1450 C CA . LEU A 1 173 ? -16.145 7.768 -0.492 1.00 79.56 173 LEU A CA 1
ATOM 1451 C C . LEU A 1 173 ? -16.645 6.316 -0.572 1.00 79.56 173 LEU A C 1
ATOM 1453 O O . LEU A 1 173 ? -17.095 5.906 -1.643 1.00 79.56 173 LEU A O 1
ATOM 1457 N N . ASN A 1 174 ? -16.519 5.534 0.506 1.00 83.19 174 ASN A N 1
ATOM 1458 C CA . ASN A 1 174 ? -16.773 4.088 0.523 1.00 83.19 174 ASN A CA 1
ATOM 1459 C C . ASN A 1 174 ? -17.443 3.641 1.844 1.00 83.19 174 ASN A C 1
ATOM 1461 O O . ASN A 1 174 ? -17.088 2.615 2.427 1.00 83.19 174 ASN A O 1
ATOM 1465 N N . ASP A 1 175 ? -18.382 4.431 2.360 1.00 83.81 175 ASP A N 1
ATOM 1466 C CA . ASP A 1 175 ? -19.112 4.151 3.606 1.00 83.81 175 ASP A CA 1
ATOM 1467 C C . ASP A 1 175 ? -20.009 2.901 3.520 1.00 83.81 175 ASP A C 1
ATOM 1469 O O . ASP A 1 175 ? -20.324 2.247 4.520 1.00 83.81 175 ASP A O 1
ATOM 1473 N N . ASP A 1 176 ? -20.385 2.510 2.304 1.00 88.31 176 ASP A N 1
ATOM 1474 C CA . ASP A 1 176 ? -21.055 1.251 1.996 1.00 88.31 176 ASP A CA 1
ATOM 1475 C C . ASP A 1 176 ? -20.219 0.018 2.387 1.00 88.31 176 ASP A C 1
ATOM 1477 O O . ASP A 1 176 ? -20.769 -1.075 2.553 1.00 88.31 176 ASP A O 1
ATOM 1481 N N . ARG A 1 177 ? -18.909 0.188 2.600 1.00 91.00 177 ARG A N 1
ATOM 1482 C CA . ARG A 1 177 ? -17.977 -0.864 3.025 1.00 91.00 177 ARG A CA 1
ATOM 1483 C C . ARG A 1 177 ? -17.908 -1.085 4.538 1.00 91.00 177 ARG A C 1
ATOM 1485 O O . ARG A 1 177 ? -17.204 -1.991 4.980 1.00 91.00 177 ARG A O 1
ATOM 1492 N N . PHE A 1 178 ? -18.660 -0.333 5.343 1.00 91.12 178 PHE A N 1
ATOM 1493 C CA . PHE A 1 178 ? -18.723 -0.584 6.785 1.00 91.12 178 PHE A CA 1
ATOM 1494 C C . PHE A 1 178 ? -19.322 -1.953 7.124 1.00 91.12 178 PHE A C 1
ATOM 1496 O O . PHE A 1 178 ? -20.366 -2.325 6.608 1.00 91.12 178 PHE A O 1
ATOM 1503 N N . GLY A 1 179 ? -18.686 -2.697 8.018 1.00 90.88 179 GLY A N 1
ATOM 1504 C CA . GLY A 1 179 ? -19.019 -4.072 8.383 1.00 90.88 179 GLY A CA 1
ATOM 1505 C C . GLY A 1 179 ? -18.296 -5.122 7.543 1.00 90.88 179 GLY A C 1
ATOM 1506 O O . GLY A 1 179 ? -18.373 -6.303 7.870 1.00 90.88 179 GLY A O 1
ATOM 1507 N N . ASN A 1 180 ? -17.568 -4.723 6.496 1.00 93.56 180 ASN A N 1
ATOM 1508 C CA . ASN A 1 180 ? -16.960 -5.683 5.584 1.00 93.56 180 ASN A CA 1
ATOM 1509 C C . ASN A 1 180 ? -15.701 -6.329 6.174 1.00 93.56 180 ASN A C 1
ATOM 1511 O O . ASN A 1 180 ? -14.971 -5.732 6.976 1.00 93.56 180 ASN A O 1
ATOM 1515 N N . TYR A 1 181 ? -15.441 -7.553 5.715 1.00 93.88 181 TYR A N 1
ATOM 1516 C CA . TYR A 1 181 ? -14.190 -8.271 5.942 1.00 93.88 181 TYR A CA 1
ATOM 1517 C C . TYR A 1 181 ? -13.475 -8.440 4.603 1.00 93.88 181 TYR A C 1
ATOM 1519 O O . TYR A 1 181 ? -14.045 -8.985 3.657 1.00 93.88 181 TYR A O 1
ATOM 1527 N N . VAL A 1 182 ? -12.233 -7.974 4.506 1.00 95.56 182 VAL A N 1
ATOM 1528 C CA . VAL A 1 182 ? -11.455 -7.974 3.261 1.00 95.56 182 VAL A CA 1
ATOM 1529 C C . VAL A 1 182 ? -10.192 -8.799 3.438 1.00 95.56 182 VAL A C 1
ATOM 1531 O O . VAL A 1 182 ? -9.402 -8.542 4.335 1.00 95.56 182 VAL A O 1
ATOM 1534 N N . PHE A 1 183 ? -9.973 -9.767 2.558 1.00 96.19 18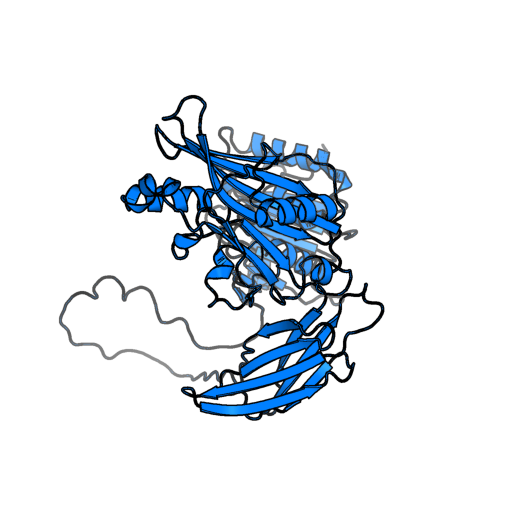3 PHE A N 1
ATOM 1535 C CA . PHE A 1 183 ? -8.736 -10.535 2.459 1.00 96.19 183 PHE A CA 1
ATOM 1536 C C . PHE A 1 183 ? -7.951 -10.036 1.257 1.00 96.19 183 PHE A C 1
ATOM 1538 O O . PHE A 1 183 ? -8.333 -10.293 0.118 1.00 96.19 183 PHE A O 1
ATOM 1545 N N . GLN A 1 184 ? -6.867 -9.314 1.518 1.00 95.62 184 GLN A N 1
ATOM 1546 C CA . GLN A 1 184 ? -5.973 -8.726 0.535 1.00 95.62 184 GLN A CA 1
ATOM 1547 C C . GLN A 1 184 ? -4.744 -9.614 0.323 1.00 95.62 184 GLN A C 1
ATOM 1549 O O . GLN A 1 184 ? -3.991 -9.884 1.257 1.00 95.62 184 GLN A O 1
ATOM 1554 N N . LEU A 1 185 ? -4.515 -10.006 -0.931 1.00 95.06 185 LEU A N 1
ATOM 1555 C CA . LEU A 1 185 ? -3.369 -10.775 -1.409 1.00 95.06 185 LEU A CA 1
ATOM 1556 C C . LEU A 1 185 ? -2.523 -9.889 -2.346 1.00 95.06 185 LEU A C 1
ATOM 1558 O O . LEU A 1 185 ? -2.819 -9.819 -3.546 1.00 95.06 185 LEU A O 1
ATOM 1562 N N . PRO A 1 186 ? -1.506 -9.173 -1.825 1.00 92.31 186 PRO A N 1
ATOM 1563 C CA . PRO A 1 186 ? -0.645 -8.310 -2.632 1.00 92.31 186 PRO A CA 1
ATOM 1564 C C . PRO A 1 186 ? 0.200 -9.115 -3.613 1.00 92.31 186 PRO A C 1
ATOM 1566 O O . PRO A 1 186 ? 0.818 -10.101 -3.220 1.00 92.31 186 PRO A O 1
ATOM 1569 N N . ILE A 1 187 ? 0.276 -8.697 -4.874 1.00 91.88 187 ILE A N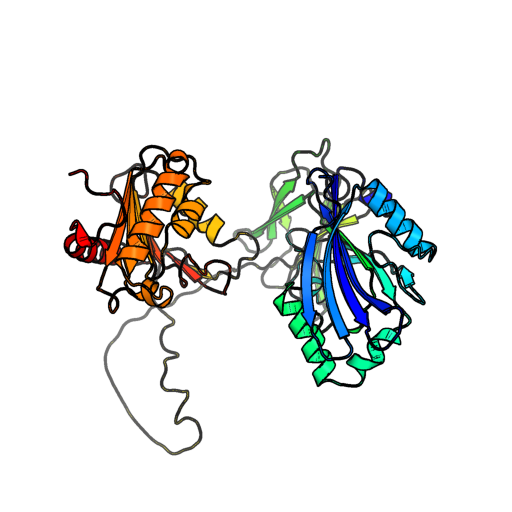 1
ATOM 1570 C CA . ILE A 1 187 ? 1.085 -9.395 -5.877 1.00 91.88 187 ILE A CA 1
ATOM 1571 C C . ILE A 1 187 ? 2.552 -8.987 -5.714 1.00 91.88 187 ILE A C 1
ATOM 1573 O O . ILE A 1 187 ? 2.911 -7.834 -5.945 1.00 91.88 187 ILE A O 1
ATOM 1577 N N . THR A 1 188 ? 3.405 -9.938 -5.331 1.00 89.88 188 THR A N 1
ATOM 1578 C CA . THR A 1 188 ? 4.840 -9.727 -5.049 1.00 89.88 188 THR A CA 1
ATOM 1579 C C . THR A 1 188 ? 5.766 -10.551 -5.948 1.00 89.88 188 THR A C 1
ATOM 1581 O O . THR A 1 188 ? 6.987 -10.432 -5.849 1.00 89.88 188 THR A O 1
ATOM 1584 N N . ILE A 1 189 ? 5.215 -11.386 -6.837 1.00 89.44 189 ILE A N 1
ATOM 1585 C CA . ILE A 1 189 ? 6.009 -12.218 -7.762 1.00 89.44 189 ILE A CA 1
ATOM 1586 C C . ILE A 1 189 ? 6.669 -11.434 -8.900 1.00 89.44 189 ILE A C 1
ATOM 1588 O O . ILE A 1 189 ? 7.635 -11.923 -9.481 1.00 89.44 189 ILE A O 1
ATOM 1592 N N . LEU A 1 190 ? 6.150 -10.251 -9.228 1.00 88.06 190 LEU A N 1
ATOM 1593 C CA . LEU A 1 190 ? 6.567 -9.455 -10.376 1.00 88.06 190 LEU A CA 1
ATOM 1594 C C . LEU A 1 190 ? 6.574 -7.979 -9.996 1.00 88.06 190 LEU A C 1
ATOM 1596 O O . LEU A 1 190 ? 5.620 -7.505 -9.385 1.00 88.06 190 LEU A O 1
ATOM 1600 N N . ASN A 1 191 ? 7.611 -7.255 -10.401 1.00 86.44 191 ASN A N 1
ATOM 1601 C CA . ASN A 1 191 ? 7.644 -5.799 -10.452 1.00 86.44 191 ASN A CA 1
ATOM 1602 C C . ASN A 1 191 ? 8.172 -5.371 -11.826 1.00 86.44 191 ASN A C 1
ATOM 1604 O O . ASN A 1 191 ? 8.944 -6.106 -12.439 1.00 86.44 191 ASN A O 1
ATOM 1608 N N . LEU A 1 192 ? 7.752 -4.205 -12.314 1.00 85.12 192 LEU A N 1
ATOM 1609 C CA . LEU A 1 192 ? 8.049 -3.752 -13.671 1.00 85.12 192 LEU A CA 1
ATOM 1610 C C . LEU A 1 192 ? 8.491 -2.297 -13.699 1.00 85.12 192 LEU A C 1
ATOM 1612 O O . LEU A 1 192 ? 8.007 -1.477 -12.916 1.00 85.12 192 LEU A O 1
ATOM 1616 N N . ASN A 1 193 ? 9.327 -1.970 -14.678 1.00 84.31 193 ASN A N 1
ATOM 1617 C CA . ASN A 1 193 ? 9.606 -0.595 -15.064 1.00 84.31 193 ASN A CA 1
ATOM 1618 C C . ASN A 1 193 ? 9.357 -0.404 -16.564 1.00 84.31 193 ASN A C 1
ATOM 1620 O O . ASN A 1 193 ? 9.577 -1.316 -17.353 1.00 84.31 193 ASN A O 1
ATOM 1624 N N . TYR A 1 194 ? 8.885 0.779 -16.950 1.00 85.38 194 TYR A N 1
ATOM 1625 C CA . TYR A 1 194 ? 8.560 1.105 -18.336 1.00 85.38 194 TYR A CA 1
ATOM 1626 C C . TYR A 1 194 ? 9.416 2.277 -18.793 1.00 85.38 194 TYR A C 1
ATOM 1628 O O . TYR A 1 194 ? 9.490 3.298 -18.107 1.00 85.38 194 TYR A O 1
ATOM 1636 N N . HIS A 1 195 ? 9.995 2.178 -19.984 1.00 84.31 195 HIS A N 1
ATOM 1637 C CA . HIS A 1 195 ? 10.685 3.300 -20.608 1.00 84.31 195 HIS A CA 1
ATOM 1638 C C . HIS A 1 195 ? 10.407 3.352 -22.114 1.00 84.31 195 HIS A C 1
ATOM 1640 O O . HIS A 1 195 ? 10.407 2.332 -22.797 1.00 84.31 195 HIS A O 1
ATOM 1646 N N . ALA A 1 196 ? 10.110 4.546 -22.631 1.00 86.94 196 ALA A N 1
ATOM 1647 C CA . ALA A 1 196 ? 9.834 4.740 -24.053 1.00 86.94 196 ALA A CA 1
ATOM 1648 C C . ALA A 1 196 ? 11.102 4.534 -24.886 1.00 86.94 196 ALA A C 1
ATOM 1650 O O . ALA A 1 196 ? 12.209 4.811 -24.420 1.00 86.94 196 ALA A O 1
ATOM 1651 N N . ASN A 1 197 ? 10.930 4.092 -26.128 1.00 86.12 197 ASN A N 1
ATOM 1652 C CA . ASN A 1 197 ? 12.008 4.125 -27.103 1.00 86.12 197 ASN A CA 1
ATOM 1653 C C . ASN A 1 197 ? 12.210 5.540 -27.680 1.00 86.12 197 ASN A C 1
ATOM 1655 O O . ASN A 1 197 ? 11.360 6.422 -27.544 1.00 86.12 197 ASN A O 1
ATOM 1659 N N . ASP A 1 198 ? 13.335 5.749 -28.365 1.00 83.12 198 ASP A N 1
ATOM 1660 C CA . ASP A 1 198 ? 13.723 7.067 -28.889 1.00 83.12 198 ASP A CA 1
ATOM 1661 C C . ASP A 1 198 ? 12.725 7.639 -29.913 1.00 83.12 198 ASP A C 1
ATOM 1663 O O . ASP A 1 198 ? 12.558 8.856 -30.028 1.00 83.12 198 ASP A O 1
ATOM 1667 N N . THR A 1 199 ? 12.046 6.768 -30.662 1.00 83.31 199 THR A N 1
ATOM 1668 C CA . THR A 1 199 ? 11.063 7.126 -31.694 1.00 83.31 199 THR A CA 1
ATOM 1669 C C . THR A 1 199 ? 9.661 7.390 -31.139 1.00 83.31 199 THR A C 1
ATOM 1671 O O . THR A 1 199 ? 8.846 7.991 -31.844 1.00 83.31 199 THR A O 1
ATOM 1674 N N . PHE A 1 200 ? 9.394 7.046 -29.872 1.00 82.38 200 PHE A N 1
ATOM 1675 C CA . PHE A 1 200 ? 8.086 7.158 -29.211 1.00 82.38 200 PHE A CA 1
ATOM 1676 C C . PHE A 1 200 ? 6.955 6.394 -29.923 1.00 82.38 200 PHE A C 1
ATOM 1678 O O . PHE A 1 200 ? 5.786 6.779 -29.845 1.00 82.38 200 PHE A O 1
ATOM 1685 N N . ASP A 1 201 ? 7.294 5.308 -30.610 1.00 84.69 201 ASP A N 1
ATOM 1686 C CA . ASP A 1 201 ? 6.360 4.363 -31.239 1.00 84.69 201 ASP A CA 1
ATOM 1687 C C . ASP A 1 201 ? 6.265 3.023 -30.484 1.00 84.69 201 ASP A C 1
ATOM 1689 O O . ASP A 1 201 ? 5.495 2.140 -30.857 1.00 84.69 201 ASP A O 1
ATOM 1693 N N . GLY A 1 202 ? 6.984 2.889 -29.371 1.00 87.38 202 GLY A N 1
ATOM 1694 C CA . GLY A 1 202 ? 6.869 1.753 -28.471 1.00 87.38 202 GLY A CA 1
ATOM 1695 C C . GLY A 1 202 ? 7.622 1.976 -27.168 1.00 87.38 202 GLY A C 1
ATOM 1696 O O . GLY A 1 202 ? 8.282 2.999 -26.961 1.00 87.38 202 GLY A O 1
ATOM 1697 N N . PHE A 1 203 ? 7.533 1.011 -26.265 1.00 89.62 203 PHE A N 1
ATOM 1698 C CA . PHE A 1 203 ? 8.252 1.054 -24.996 1.00 89.62 203 PHE A CA 1
ATOM 1699 C C . PHE A 1 203 ? 8.904 -0.283 -24.685 1.00 89.62 203 PHE A C 1
ATOM 1701 O O . PHE A 1 203 ? 8.484 -1.335 -25.158 1.00 89.62 203 PHE A O 1
ATOM 1708 N N . TYR A 1 204 ? 9.922 -0.225 -23.847 1.00 90.62 204 TYR A N 1
ATOM 1709 C CA . TYR A 1 204 ? 10.519 -1.379 -23.211 1.00 90.62 204 TYR A CA 1
ATOM 1710 C C . TYR A 1 204 ? 9.889 -1.588 -21.835 1.00 90.62 204 TYR A C 1
ATOM 1712 O O . TYR A 1 204 ? 9.589 -0.624 -21.121 1.00 90.62 204 TYR A O 1
ATOM 1720 N N . ILE A 1 205 ? 9.693 -2.854 -21.483 1.00 92.69 205 ILE A N 1
ATOM 1721 C CA . ILE A 1 205 ? 9.322 -3.290 -20.141 1.00 92.69 205 ILE A CA 1
ATOM 1722 C C . ILE A 1 205 ? 10.528 -4.004 -19.544 1.00 92.69 205 ILE A C 1
ATOM 1724 O O . ILE A 1 205 ? 10.973 -5.000 -20.110 1.00 92.69 205 ILE A O 1
ATOM 1728 N N . ASP A 1 206 ? 11.013 -3.526 -18.403 1.00 89.94 206 ASP A N 1
ATOM 1729 C CA . ASP A 1 206 ? 12.001 -4.223 -17.583 1.00 89.94 206 ASP A CA 1
ATOM 1730 C C . ASP A 1 206 ? 11.276 -5.106 -16.561 1.00 89.94 206 ASP A C 1
ATOM 1732 O O . ASP A 1 206 ? 10.442 -4.616 -15.790 1.00 89.94 206 ASP A O 1
ATOM 1736 N N . PHE A 1 207 ? 11.586 -6.401 -16.551 1.00 89.44 207 PHE A N 1
ATOM 1737 C CA . PHE A 1 207 ? 10.951 -7.414 -15.715 1.00 89.44 207 PHE A CA 1
ATOM 1738 C C . PHE A 1 207 ? 11.816 -7.747 -14.503 1.00 89.44 207 PHE A C 1
ATOM 1740 O O . PHE A 1 207 ? 12.930 -8.250 -14.627 1.00 89.44 207 PHE A O 1
ATOM 1747 N N . TYR A 1 208 ? 11.256 -7.555 -13.311 1.00 90.25 208 TYR A N 1
ATOM 1748 C CA . TYR A 1 208 ? 11.883 -7.928 -12.047 1.00 90.25 208 TYR A CA 1
ATOM 1749 C C . TYR A 1 208 ? 11.051 -9.019 -11.375 1.00 90.25 208 TYR A C 1
ATOM 1751 O O . TYR A 1 208 ? 10.134 -8.746 -10.596 1.00 90.25 208 TYR A O 1
ATOM 1759 N N . TRP A 1 209 ? 11.359 -10.270 -11.707 1.00 89.81 209 TRP A N 1
ATOM 1760 C CA . TRP A 1 209 ? 10.745 -11.439 -11.081 1.00 89.81 209 TRP A CA 1
ATOM 1761 C C . TRP A 1 209 ? 11.291 -11.667 -9.670 1.00 89.81 209 TRP A C 1
ATOM 1763 O O . TRP A 1 209 ? 12.459 -11.403 -9.379 1.00 89.81 209 TRP A O 1
ATOM 1773 N N . ASN A 1 210 ? 10.445 -12.186 -8.783 1.00 88.88 210 ASN A N 1
ATOM 1774 C CA . ASN A 1 210 ? 10.862 -12.565 -7.438 1.00 88.88 210 ASN A CA 1
ATOM 1775 C C . ASN A 1 210 ? 11.898 -13.700 -7.501 1.00 88.88 210 ASN A C 1
ATOM 1777 O O . ASN A 1 210 ? 11.683 -14.720 -8.154 1.00 88.88 210 ASN A O 1
ATOM 1781 N N . ASN A 1 211 ? 13.014 -13.535 -6.791 1.00 88.69 211 ASN A N 1
ATOM 1782 C CA . ASN A 1 211 ? 14.150 -14.458 -6.829 1.00 88.69 211 ASN A CA 1
ATOM 1783 C C . ASN A 1 211 ? 13.866 -15.847 -6.231 1.00 88.69 211 ASN A C 1
ATOM 1785 O O . ASN A 1 211 ? 14.662 -16.758 -6.434 1.00 88.69 211 ASN A O 1
ATOM 1789 N N . LYS A 1 212 ? 12.762 -16.013 -5.495 1.00 89.44 212 LYS A N 1
ATOM 1790 C CA . LYS A 1 212 ? 12.312 -17.305 -4.958 1.00 89.44 212 LYS A CA 1
ATOM 1791 C C . LYS A 1 212 ? 11.556 -18.156 -5.989 1.00 89.44 212 LYS A C 1
ATOM 1793 O O . LYS A 1 212 ? 11.163 -19.272 -5.668 1.00 89.44 212 LYS A O 1
ATOM 1798 N N . LEU A 1 213 ? 11.282 -17.638 -7.191 1.00 89.88 213 LEU A N 1
ATOM 1799 C CA . LEU A 1 213 ? 10.615 -18.403 -8.245 1.00 89.88 213 LEU A CA 1
ATOM 1800 C C . LEU A 1 213 ? 11.571 -19.432 -8.853 1.00 89.88 213 LEU A C 1
ATOM 1802 O O . LEU A 1 213 ? 12.583 -19.068 -9.444 1.00 89.88 213 LEU A O 1
ATOM 1806 N N . ASP A 1 214 ? 11.192 -20.708 -8.784 1.00 85.38 214 ASP A N 1
ATOM 1807 C CA . ASP A 1 214 ? 11.922 -21.785 -9.466 1.00 85.38 214 ASP A CA 1
ATOM 1808 C C . ASP A 1 214 ? 11.805 -21.674 -10.992 1.00 85.38 214 ASP A C 1
ATOM 1810 O O . ASP A 1 214 ? 12.732 -21.989 -11.736 1.00 85.38 214 ASP A O 1
ATOM 1814 N N . THR A 1 215 ? 10.633 -21.245 -11.466 1.00 88.69 215 THR A N 1
ATOM 1815 C CA . THR A 1 215 ? 10.325 -21.074 -12.888 1.00 88.69 215 THR A CA 1
ATOM 1816 C C . THR A 1 215 ? 9.500 -19.813 -13.091 1.00 88.69 215 THR A C 1
ATOM 1818 O O . THR A 1 215 ? 8.556 -19.539 -12.345 1.00 88.69 215 THR A O 1
ATOM 1821 N N . ILE A 1 216 ? 9.864 -19.034 -14.108 1.00 91.50 216 ILE A N 1
ATOM 1822 C CA . ILE A 1 216 ? 9.118 -17.836 -14.482 1.00 91.50 216 ILE A CA 1
ATOM 1823 C C . ILE A 1 216 ? 7.825 -18.273 -15.189 1.00 91.50 216 ILE A C 1
ATOM 1825 O O . ILE A 1 216 ? 7.889 -19.087 -16.114 1.00 91.50 216 ILE A O 1
ATOM 1829 N N . PRO A 1 217 ? 6.646 -17.783 -14.765 1.00 92.12 217 PRO A N 1
ATOM 1830 C CA . PRO A 1 217 ? 5.387 -18.191 -15.368 1.00 92.12 217 PRO A CA 1
ATOM 1831 C C . PRO A 1 217 ? 5.230 -17.654 -16.793 1.00 92.12 217 PRO A C 1
ATOM 1833 O O . PRO A 1 217 ? 5.602 -16.520 -17.096 1.00 92.12 217 PRO A O 1
ATOM 1836 N N . GLU A 1 218 ? 4.566 -18.438 -17.647 1.00 94.44 218 GLU A N 1
ATOM 1837 C CA . GLU A 1 218 ? 4.144 -17.959 -18.962 1.00 94.44 218 GLU A CA 1
ATOM 1838 C C . GLU A 1 218 ? 3.155 -16.800 -18.816 1.00 94.44 218 GLU A C 1
ATOM 1840 O O . GLU A 1 218 ? 2.089 -16.939 -18.195 1.00 94.44 218 GLU A O 1
ATOM 1845 N N . CYS A 1 219 ? 3.503 -15.672 -19.433 1.00 95.88 219 CYS A N 1
ATOM 1846 C CA . CYS A 1 219 ? 2.710 -14.457 -19.401 1.00 95.88 219 CYS A CA 1
ATOM 1847 C C . CYS A 1 219 ? 2.383 -13.960 -20.810 1.00 95.88 219 CYS A C 1
ATOM 1849 O O . CYS A 1 219 ? 3.193 -14.078 -21.725 1.00 95.88 219 CYS A O 1
ATOM 1851 N N . SER A 1 220 ? 1.207 -13.362 -20.966 1.00 95.81 220 SER A N 1
ATOM 1852 C CA . SER A 1 220 ? 0.834 -12.569 -22.135 1.00 95.81 220 SER A CA 1
ATOM 1853 C C . SER A 1 220 ? 0.686 -11.108 -21.736 1.00 95.81 220 SER A C 1
ATOM 1855 O O . SER A 1 220 ? -0.013 -10.784 -20.772 1.00 95.81 220 SER A O 1
ATOM 1857 N N . ILE A 1 221 ? 1.312 -10.234 -22.506 1.00 95.19 221 ILE A N 1
ATOM 1858 C CA . ILE A 1 221 ? 1.305 -8.789 -22.335 1.00 95.19 221 ILE A CA 1
ATOM 1859 C C . ILE A 1 221 ? 0.295 -8.232 -23.330 1.00 95.19 221 ILE A C 1
ATOM 1861 O O . ILE A 1 221 ? 0.388 -8.465 -24.533 1.00 95.19 221 ILE A O 1
ATOM 1865 N N . THR A 1 222 ? -0.700 -7.517 -22.822 1.00 93.25 222 THR A N 1
ATOM 1866 C CA . THR A 1 222 ? -1.691 -6.812 -23.632 1.00 93.25 222 THR A CA 1
ATOM 1867 C C . THR A 1 222 ? -1.502 -5.325 -23.437 1.00 93.25 222 THR A C 1
ATOM 1869 O O . THR A 1 222 ? -1.624 -4.833 -22.319 1.00 93.25 222 THR A O 1
ATOM 1872 N N . ASN A 1 223 ? -1.251 -4.607 -24.523 1.00 91.19 223 ASN A N 1
ATOM 1873 C CA . ASN A 1 223 ? -1.203 -3.160 -24.512 1.00 91.19 223 ASN A CA 1
ATOM 1874 C C . ASN A 1 223 ? -2.298 -2.583 -25.405 1.00 91.19 223 ASN A C 1
ATOM 1876 O O . ASN A 1 223 ? -2.402 -2.924 -26.581 1.00 91.19 223 ASN A O 1
ATOM 1880 N N . THR A 1 224 ? -3.092 -1.671 -24.857 1.00 88.44 224 THR A N 1
ATOM 1881 C CA . THR A 1 224 ? -4.183 -1.023 -25.579 1.00 88.44 224 THR A CA 1
ATOM 1882 C C . THR A 1 224 ? -4.040 0.489 -25.513 1.00 88.44 224 THR A C 1
ATOM 1884 O O . THR A 1 224 ? -3.960 1.054 -24.425 1.00 88.44 224 THR A O 1
ATOM 1887 N N . ILE A 1 225 ? -4.106 1.159 -26.662 1.00 84.06 225 ILE A N 1
ATOM 1888 C CA . ILE A 1 225 ? -4.155 2.623 -26.737 1.00 84.06 225 ILE A CA 1
ATOM 1889 C C . ILE A 1 225 ? -5.568 3.053 -27.114 1.00 84.06 225 ILE A C 1
ATOM 1891 O O . ILE A 1 225 ? -6.129 2.577 -28.107 1.00 84.06 225 ILE A O 1
ATOM 1895 N N . LYS A 1 226 ? -6.140 3.973 -26.330 1.00 79.12 226 LYS A N 1
ATOM 1896 C CA . LYS A 1 226 ? -7.476 4.527 -26.578 1.00 79.12 226 LYS A CA 1
ATOM 1897 C C . LYS A 1 226 ? -7.463 6.044 -26.714 1.00 79.12 226 LYS A C 1
ATOM 1899 O O . LYS A 1 226 ? -6.723 6.741 -26.024 1.00 79.12 226 LYS A O 1
ATOM 1904 N N . ILE A 1 227 ? -8.350 6.549 -27.566 1.00 77.75 227 ILE A N 1
ATOM 1905 C CA . ILE A 1 227 ? -8.661 7.974 -27.713 1.00 77.75 227 ILE A CA 1
ATOM 1906 C C . ILE A 1 227 ? -10.179 8.117 -27.751 1.00 77.75 227 ILE A C 1
ATOM 1908 O O . ILE A 1 227 ? -10.810 7.525 -28.619 1.00 77.75 227 ILE A O 1
ATOM 1912 N N . GLU A 1 228 ? -10.765 8.894 -26.834 1.00 76.56 228 GLU A N 1
ATOM 1913 C CA . GLU A 1 228 ? -12.210 9.201 -26.844 1.00 76.56 228 GLU A CA 1
ATOM 1914 C C . GLU A 1 228 ? -13.084 7.940 -27.001 1.00 76.56 228 GLU A C 1
ATOM 1916 O O . GLU A 1 228 ? -13.999 7.885 -27.815 1.00 76.56 228 GLU A O 1
ATOM 1921 N N . HIS A 1 229 ? -12.751 6.887 -26.246 1.00 78.50 229 HIS A N 1
ATOM 1922 C CA . HIS A 1 229 ? -13.367 5.549 -26.294 1.00 78.50 229 HIS A CA 1
ATOM 1923 C C . HIS A 1 229 ? -13.093 4.696 -27.548 1.00 78.50 229 HIS A C 1
ATOM 1925 O O . HIS A 1 229 ? -13.464 3.523 -27.559 1.00 78.50 229 HIS A O 1
ATOM 1931 N N . ASN A 1 230 ? -12.380 5.208 -28.550 1.00 77.69 230 ASN A N 1
ATOM 1932 C CA . ASN A 1 230 ? -11.960 4.455 -29.732 1.00 77.69 230 ASN A CA 1
ATOM 1933 C C . ASN A 1 230 ? -10.613 3.761 -29.503 1.00 77.69 230 ASN A C 1
ATOM 1935 O O . ASN A 1 230 ? -9.725 4.310 -28.848 1.00 77.69 230 ASN A O 1
ATOM 1939 N N . PHE A 1 231 ? -10.449 2.562 -30.063 1.00 81.94 231 PHE A N 1
ATOM 1940 C CA . PHE A 1 231 ? -9.183 1.829 -30.043 1.00 81.94 231 PHE A CA 1
ATOM 1941 C C . PHE A 1 231 ? -8.277 2.330 -31.167 1.00 81.94 231 PHE A C 1
ATOM 1943 O O . PHE A 1 231 ? -8.660 2.281 -32.333 1.00 81.94 231 PHE A O 1
ATOM 1950 N N . LEU A 1 232 ? -7.081 2.798 -30.813 1.00 80.81 232 LEU A N 1
ATOM 1951 C CA . LEU A 1 232 ? -6.053 3.180 -31.782 1.00 80.81 232 LEU A CA 1
ATOM 1952 C C . LEU A 1 232 ? -5.128 2.002 -32.099 1.00 80.81 232 LEU A C 1
ATOM 1954 O O . LEU A 1 232 ? -4.740 1.804 -33.244 1.00 80.81 232 LEU A O 1
ATOM 1958 N N . SER A 1 233 ? -4.776 1.234 -31.070 1.00 83.38 233 SER A N 1
ATOM 1959 C CA . SER A 1 233 ? -3.869 0.096 -31.165 1.00 83.38 233 SER A CA 1
ATOM 1960 C C . SER A 1 233 ? -4.206 -0.926 -30.085 1.00 83.38 233 SER A C 1
ATOM 1962 O O . SER A 1 233 ? -4.647 -0.562 -28.987 1.00 83.38 233 SER A O 1
ATOM 1964 N N . ASN A 1 234 ? -4.015 -2.201 -30.412 1.00 88.38 234 ASN A N 1
ATOM 1965 C CA . ASN A 1 234 ? -4.106 -3.303 -29.469 1.00 88.38 234 ASN A CA 1
ATOM 1966 C C . ASN A 1 234 ? -3.032 -4.341 -29.801 1.00 88.38 234 ASN A C 1
ATOM 1968 O O . ASN A 1 234 ? -3.165 -5.084 -30.774 1.00 88.38 234 ASN A O 1
ATOM 1972 N N . THR A 1 235 ? -1.999 -4.390 -28.973 1.00 89.62 235 THR A N 1
ATOM 1973 C CA . THR A 1 235 ? -0.874 -5.312 -29.109 1.00 89.62 235 THR A CA 1
ATOM 1974 C C . THR A 1 235 ? -1.029 -6.419 -28.078 1.00 89.62 235 THR A C 1
ATOM 1976 O O . THR A 1 235 ? -1.221 -6.142 -26.895 1.00 89.62 235 THR A O 1
ATOM 1979 N N . ILE A 1 236 ? -0.946 -7.672 -28.521 1.00 93.75 236 ILE A N 1
ATOM 1980 C CA . ILE A 1 236 ? -0.895 -8.843 -27.644 1.00 93.75 236 ILE A CA 1
ATOM 1981 C C . ILE A 1 236 ? 0.369 -9.603 -28.011 1.00 93.75 236 ILE A C 1
ATOM 1983 O O . ILE A 1 236 ? 0.505 -10.055 -29.147 1.00 93.75 236 ILE A O 1
ATOM 1987 N N . VAL A 1 237 ? 1.288 -9.718 -27.061 1.00 95.06 237 VAL A N 1
ATOM 1988 C CA . VAL A 1 237 ? 2.544 -10.448 -27.236 1.00 95.06 237 VAL A CA 1
ATOM 1989 C C . VAL A 1 237 ? 2.787 -11.357 -26.049 1.00 95.06 237 VAL A C 1
ATOM 1991 O O . VAL A 1 237 ? 2.357 -11.076 -24.930 1.00 95.06 237 VAL A O 1
ATOM 1994 N N . ASP A 1 238 ? 3.483 -12.455 -26.298 1.00 96.31 238 ASP A N 1
ATOM 1995 C CA . ASP A 1 238 ? 3.925 -13.338 -25.233 1.00 96.31 238 ASP A CA 1
ATOM 1996 C C . ASP A 1 238 ? 5.201 -12.791 -24.602 1.00 96.31 238 ASP A C 1
ATOM 1998 O O . ASP A 1 238 ? 6.043 -12.197 -25.282 1.00 96.31 238 ASP A O 1
ATOM 2002 N N . TYR A 1 239 ? 5.321 -12.979 -23.291 1.00 95.50 239 TYR A N 1
ATOM 2003 C CA . TYR A 1 239 ? 6.564 -12.718 -22.588 1.00 95.50 239 TYR A CA 1
ATOM 2004 C C . TYR A 1 239 ? 7.639 -13.678 -23.103 1.00 95.50 239 TYR A C 1
ATOM 2006 O O . TYR A 1 239 ? 7.450 -14.895 -23.072 1.00 95.50 239 TYR A O 1
ATOM 2014 N N . ASP A 1 240 ? 8.751 -13.135 -23.590 1.00 92.56 240 ASP A N 1
ATOM 2015 C CA . ASP A 1 240 ? 9.792 -13.906 -24.281 1.00 92.56 240 ASP A CA 1
ATOM 2016 C C . ASP A 1 240 ? 10.880 -14.470 -23.348 1.00 92.56 240 ASP A C 1
ATOM 2018 O O . ASP A 1 240 ? 11.795 -15.156 -23.806 1.00 92.56 240 ASP A O 1
ATOM 2022 N N . GLY A 1 241 ? 10.774 -14.215 -22.040 1.00 90.19 241 GLY A N 1
ATOM 2023 C CA . GLY A 1 241 ? 11.747 -14.660 -21.039 1.00 90.19 241 GLY A CA 1
ATOM 2024 C C . GLY A 1 241 ? 12.930 -13.712 -20.838 1.00 90.19 241 GLY A C 1
ATOM 2025 O O . GLY A 1 241 ? 13.798 -14.007 -20.019 1.00 90.19 241 GLY A O 1
ATOM 2026 N N . SER A 1 242 ? 12.989 -12.591 -21.561 1.00 90.56 242 SER A N 1
ATOM 2027 C CA . SER A 1 242 ? 14.053 -11.599 -21.407 1.00 90.56 242 SER A CA 1
ATOM 2028 C C . SER A 1 242 ? 13.878 -10.738 -20.149 1.00 90.56 242 SER A C 1
ATOM 2030 O O . SER A 1 242 ? 12.780 -10.595 -19.605 1.00 90.56 242 SER A O 1
ATOM 2032 N N . GLU A 1 243 ? 14.976 -10.148 -19.669 1.00 90.81 243 GLU A N 1
ATOM 2033 C CA . GLU A 1 243 ? 14.925 -9.134 -18.603 1.00 90.81 243 GLU A CA 1
ATOM 2034 C C . GLU A 1 243 ? 14.267 -7.837 -19.090 1.00 90.81 243 GLU A C 1
ATOM 2036 O O . GLU A 1 243 ? 13.611 -7.156 -18.309 1.00 90.81 243 GLU A O 1
ATOM 2041 N N . THR A 1 244 ? 14.400 -7.526 -20.381 1.00 93.75 244 THR A N 1
ATOM 2042 C CA . THR A 1 244 ? 13.819 -6.339 -21.005 1.00 93.75 244 THR A CA 1
ATOM 2043 C C . THR A 1 244 ? 13.213 -6.708 -22.353 1.00 93.75 244 THR A C 1
ATOM 2045 O O . THR A 1 244 ? 13.935 -7.133 -23.255 1.00 93.75 244 THR A O 1
ATOM 2048 N N . GLN A 1 245 ? 11.911 -6.464 -22.520 1.00 94.88 245 GLN A N 1
ATOM 2049 C CA . GLN A 1 245 ? 11.184 -6.759 -23.757 1.00 94.88 245 GLN A CA 1
ATOM 2050 C C . GLN A 1 245 ? 10.622 -5.482 -24.382 1.00 94.88 245 GLN A C 1
ATOM 2052 O O . GLN A 1 245 ? 9.983 -4.673 -23.707 1.00 94.88 245 GLN A O 1
ATOM 2057 N N . PHE A 1 246 ? 10.833 -5.312 -25.687 1.00 93.31 246 PHE A N 1
ATOM 2058 C CA . PHE A 1 246 ? 10.237 -4.222 -26.456 1.00 93.31 246 PHE A CA 1
ATOM 2059 C C . PHE A 1 246 ? 8.804 -4.554 -26.873 1.00 93.31 246 PHE A C 1
ATOM 2061 O O . PHE A 1 246 ? 8.530 -5.646 -27.374 1.00 93.31 246 PHE A O 1
ATOM 2068 N N . ILE A 1 247 ? 7.911 -3.579 -26.732 1.00 91.06 247 ILE A N 1
ATOM 2069 C CA . ILE A 1 247 ? 6.526 -3.641 -27.182 1.00 91.06 247 ILE A CA 1
ATOM 2070 C C . ILE A 1 247 ? 6.306 -2.520 -28.195 1.00 91.06 247 ILE A C 1
ATOM 2072 O O . ILE A 1 247 ? 6.327 -1.338 -27.846 1.00 91.06 247 ILE A O 1
ATOM 2076 N N . ASP A 1 248 ? 6.058 -2.905 -29.445 1.00 87.69 248 ASP A N 1
ATOM 2077 C CA . ASP A 1 248 ? 5.575 -1.984 -30.469 1.00 87.69 248 ASP A CA 1
ATOM 2078 C C . ASP A 1 248 ? 4.091 -1.697 -30.217 1.00 87.69 248 ASP A C 1
ATOM 2080 O O . ASP A 1 248 ? 3.241 -2.598 -30.199 1.00 87.69 248 ASP A O 1
ATOM 2084 N N . THR A 1 249 ? 3.782 -0.432 -29.966 1.00 82.44 249 THR A N 1
ATOM 2085 C CA . THR A 1 249 ? 2.428 0.012 -29.631 1.00 82.44 249 THR A CA 1
ATOM 2086 C C . THR A 1 249 ? 1.872 1.003 -30.639 1.00 82.44 249 THR A C 1
ATOM 2088 O O . THR A 1 249 ? 0.688 1.342 -30.566 1.00 82.44 249 THR A O 1
ATOM 2091 N N . GLY A 1 250 ? 2.702 1.477 -31.567 1.00 80.25 250 GLY A N 1
ATOM 2092 C CA . GLY A 1 250 ? 2.478 2.736 -32.259 1.00 80.25 250 GLY A CA 1
ATOM 2093 C C . GLY A 1 250 ? 2.659 3.951 -31.330 1.00 80.25 250 GLY A C 1
ATOM 2094 O O . GLY A 1 250 ? 3.203 3.831 -30.230 1.00 80.25 250 GLY A O 1
ATOM 2095 N N . PRO A 1 251 ? 2.194 5.144 -31.746 1.00 76.69 251 PRO A N 1
ATOM 2096 C CA . PRO A 1 251 ? 2.528 6.406 -31.087 1.00 76.69 251 PRO A CA 1
ATOM 2097 C C . PRO A 1 251 ? 2.133 6.459 -29.603 1.00 76.69 251 PRO A C 1
ATOM 2099 O O . PRO A 1 251 ? 0.954 6.358 -29.258 1.00 76.69 251 PRO A O 1
ATOM 2102 N N . LEU A 1 252 ? 3.108 6.741 -28.736 1.00 74.69 252 LEU A N 1
ATOM 2103 C CA . LEU A 1 252 ? 2.943 6.880 -27.282 1.00 74.69 252 LEU A CA 1
ATOM 2104 C C . LEU A 1 252 ? 2.382 8.238 -26.830 1.00 74.69 252 LEU A C 1
ATOM 2106 O O . LEU A 1 252 ? 2.347 8.543 -25.640 1.00 74.69 252 LEU A O 1
ATOM 2110 N N . ASP A 1 253 ? 1.901 9.063 -27.762 1.00 65.38 253 ASP A N 1
ATOM 2111 C CA . ASP A 1 253 ? 1.339 10.390 -27.476 1.00 65.38 253 ASP A CA 1
ATOM 2112 C C . ASP A 1 253 ? -0.037 10.327 -26.759 1.00 65.38 253 ASP A C 1
ATOM 2114 O O . ASP A 1 253 ? -0.692 11.356 -26.558 1.00 65.38 253 ASP A O 1
ATOM 2118 N N . LYS A 1 254 ? -0.529 9.126 -26.422 1.00 71.81 254 LYS A N 1
ATOM 2119 C CA . LYS A 1 254 ? -1.872 8.856 -25.883 1.00 71.81 254 LYS A CA 1
ATOM 2120 C C . LYS A 1 254 ? -1.822 7.879 -24.711 1.00 71.81 254 LYS A C 1
ATOM 2122 O O . LYS A 1 254 ? -0.814 7.228 -24.468 1.00 71.81 254 LYS A O 1
ATOM 2127 N N . LEU A 1 255 ? -2.935 7.785 -23.978 1.00 70.75 255 LEU A N 1
ATOM 2128 C CA . LEU A 1 255 ? -3.058 6.890 -22.829 1.00 70.75 255 LEU A CA 1
ATOM 2129 C C . LEU A 1 255 ? -2.960 5.432 -23.288 1.00 70.75 255 LEU A C 1
ATOM 2131 O O . LEU A 1 255 ? -3.860 4.912 -23.955 1.00 70.75 255 LEU A O 1
ATOM 2135 N N . SER A 1 256 ? -1.857 4.800 -22.904 1.00 78.50 256 SER A N 1
ATOM 2136 C CA . SER A 1 256 ? -1.625 3.373 -23.064 1.00 78.50 256 SER A CA 1
ATOM 2137 C C . SER A 1 256 ? -2.100 2.648 -21.814 1.00 78.50 256 SER A C 1
ATOM 2139 O O . SER A 1 256 ? -1.941 3.162 -20.711 1.00 78.50 256 SER A O 1
ATOM 2141 N N . ASN A 1 257 ? -2.684 1.469 -21.964 1.00 86.19 257 ASN A N 1
ATOM 2142 C CA . ASN A 1 257 ? -3.048 0.597 -20.858 1.00 86.19 257 ASN A CA 1
ATOM 2143 C C . ASN A 1 257 ? -2.352 -0.745 -21.049 1.00 86.19 257 ASN A C 1
ATOM 2145 O O . ASN A 1 257 ? -2.643 -1.438 -22.024 1.00 86.19 257 ASN A O 1
ATOM 2149 N N . SER A 1 258 ? -1.460 -1.085 -20.125 1.00 88.81 258 SER A N 1
ATOM 2150 C CA . SER A 1 258 ? -0.674 -2.312 -20.147 1.00 88.81 258 SER A CA 1
ATOM 2151 C C . SER A 1 258 ? -1.203 -3.282 -19.098 1.00 88.81 258 SER A C 1
ATOM 2153 O O . SER A 1 258 ? -1.343 -2.933 -17.925 1.00 88.81 258 SER A O 1
ATOM 2155 N N . LEU A 1 259 ? -1.498 -4.506 -19.525 1.00 93.25 259 LEU A N 1
ATOM 2156 C CA . LEU A 1 259 ? -1.963 -5.607 -18.690 1.00 93.25 259 LEU A CA 1
ATOM 2157 C C . LEU A 1 259 ? -1.045 -6.808 -18.897 1.00 93.25 259 LEU A C 1
ATOM 2159 O O . LEU A 1 259 ? -0.801 -7.202 -20.037 1.00 93.25 259 LEU A O 1
ATOM 2163 N N . ILE A 1 260 ? -0.599 -7.437 -17.812 1.00 94.62 260 ILE A N 1
ATOM 2164 C CA . ILE A 1 260 ? 0.157 -8.692 -17.885 1.00 94.62 260 ILE A CA 1
ATOM 2165 C C . ILE A 1 260 ? -0.657 -9.807 -17.257 1.00 94.62 260 ILE A C 1
ATOM 2167 O O . ILE A 1 260 ? -0.956 -9.795 -16.062 1.00 94.62 260 ILE A O 1
ATOM 2171 N N . TRP A 1 261 ? -0.996 -10.788 -18.082 1.00 95.81 261 TRP A N 1
ATOM 2172 C CA . TRP A 1 261 ? -1.745 -11.967 -17.688 1.00 95.81 261 TRP A CA 1
ATOM 2173 C C . TRP A 1 261 ? -0.817 -13.157 -17.583 1.00 95.81 261 TRP A C 1
ATOM 2175 O O . TRP A 1 261 ? -0.190 -13.548 -18.561 1.00 95.81 261 TRP A O 1
ATOM 2185 N N . ARG A 1 262 ? -0.791 -13.782 -16.417 1.00 94.31 262 ARG A N 1
ATOM 2186 C CA . ARG A 1 262 ? -0.261 -15.127 -16.248 1.00 94.31 262 ARG A CA 1
ATOM 2187 C C . ARG A 1 262 ? -1.245 -16.129 -16.847 1.00 94.31 262 ARG A C 1
ATOM 2189 O O . ARG A 1 262 ? -2.443 -16.030 -16.595 1.00 94.31 262 ARG A O 1
ATOM 2196 N N . ARG A 1 263 ? -0.748 -17.128 -17.581 1.00 92.00 263 ARG A N 1
ATOM 2197 C CA . ARG A 1 263 ? -1.597 -18.150 -18.221 1.00 92.00 263 ARG A CA 1
ATOM 2198 C C . ARG A 1 263 ? -2.071 -19.242 -17.268 1.00 92.00 263 ARG A C 1
ATOM 2200 O O . ARG A 1 263 ? -3.217 -19.680 -17.371 1.00 92.00 263 ARG A O 1
ATOM 2207 N N . ASN A 1 264 ? -1.210 -19.694 -16.353 1.00 89.25 264 ASN A N 1
ATOM 2208 C CA . ASN A 1 264 ? -1.527 -20.819 -15.474 1.00 89.25 264 ASN A CA 1
ATOM 2209 C C . ASN A 1 264 ? -1.078 -20.603 -14.012 1.00 89.25 264 ASN A C 1
ATOM 2211 O O . ASN A 1 264 ? 0.127 -20.632 -13.742 1.00 89.25 264 ASN A O 1
ATOM 2215 N N . PRO A 1 265 ? -2.012 -20.405 -13.062 1.00 90.62 265 PRO A N 1
ATOM 2216 C CA . PRO A 1 265 ? -3.442 -20.165 -13.290 1.00 90.62 265 PRO A CA 1
ATOM 2217 C C . PRO A 1 265 ? -3.693 -18.836 -14.024 1.00 90.62 265 PRO A C 1
A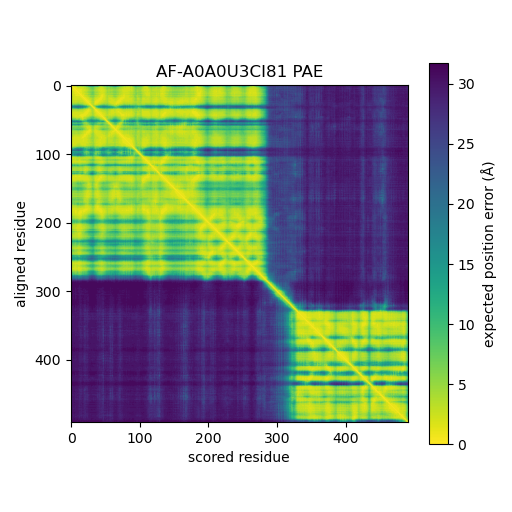TOM 2219 O O . PRO A 1 265 ? -2.874 -17.923 -13.943 1.00 90.62 265 PRO A O 1
ATOM 2222 N N . ASN A 1 266 ? -4.830 -18.724 -14.721 1.00 92.25 266 ASN A N 1
ATOM 2223 C CA . ASN A 1 266 ? -5.191 -17.510 -15.458 1.00 92.25 266 ASN A CA 1
ATOM 2224 C C . ASN A 1 266 ? -5.491 -16.350 -14.492 1.00 92.25 266 ASN A C 1
ATOM 2226 O O . ASN A 1 266 ? -6.550 -16.326 -13.848 1.00 92.25 266 ASN A O 1
ATOM 2230 N N . LEU A 1 267 ? -4.541 -15.423 -14.369 1.00 94.31 267 LEU A N 1
ATOM 2231 C CA . LEU A 1 267 ? -4.568 -14.305 -13.427 1.00 94.31 267 LEU A CA 1
ATOM 2232 C C . LEU A 1 267 ? -3.932 -13.061 -14.049 1.00 94.31 267 LEU A C 1
ATOM 2234 O O . LEU A 1 267 ? -2.896 -13.137 -14.702 1.00 94.31 267 LEU A O 1
ATOM 2238 N N . LEU A 1 268 ? -4.530 -11.906 -13.783 1.00 94.31 268 LEU A N 1
ATOM 2239 C CA . LEU A 1 268 ? -3.924 -10.610 -14.047 1.00 94.31 268 LEU A CA 1
ATOM 2240 C C . LEU A 1 268 ? -2.891 -10.351 -12.949 1.00 94.31 268 LEU A C 1
ATOM 2242 O O . LEU A 1 268 ? -3.248 -10.230 -11.781 1.00 94.31 268 LEU A O 1
ATOM 2246 N N . VAL A 1 269 ? -1.615 -10.310 -13.318 1.00 92.88 269 VAL A N 1
ATOM 2247 C CA . VAL A 1 269 ? -0.508 -10.134 -12.365 1.00 92.88 269 VAL A CA 1
ATOM 2248 C C . VAL A 1 269 ? 0.020 -8.707 -12.337 1.00 92.88 269 VAL A C 1
ATOM 2250 O O . VAL A 1 269 ? 0.758 -8.354 -11.425 1.00 92.88 269 VAL A O 1
ATOM 2253 N N . TYR A 1 270 ? -0.359 -7.884 -13.315 1.00 91.38 270 TYR A N 1
ATOM 2254 C CA . TYR A 1 270 ? 0.028 -6.483 -13.373 1.00 91.38 270 TYR A CA 1
ATOM 2255 C C . TYR A 1 270 ? -0.932 -5.673 -14.247 1.00 91.38 270 TYR A C 1
ATOM 2257 O O . TYR A 1 270 ? -1.351 -6.138 -15.309 1.00 91.38 270 TYR A O 1
ATOM 2265 N N . SER A 1 271 ? -1.227 -4.443 -13.831 1.00 88.81 271 SER A N 1
ATOM 2266 C CA . SER A 1 271 ? -1.989 -3.452 -14.589 1.00 88.81 271 SER A CA 1
ATOM 2267 C C . SER A 1 271 ? -1.394 -2.075 -14.347 1.00 88.81 271 SER A C 1
ATOM 2269 O O . SER A 1 271 ? -1.195 -1.697 -13.194 1.00 88.81 271 SER A O 1
ATOM 2271 N N . CYS A 1 272 ? -1.156 -1.309 -15.408 1.00 83.19 272 CYS A N 1
ATOM 2272 C CA . CYS A 1 272 ? -0.851 0.111 -15.282 1.00 83.19 272 CYS A CA 1
ATOM 2273 C C . CYS A 1 272 ? -1.222 0.890 -16.548 1.00 83.19 272 CYS A C 1
ATOM 2275 O O . CYS A 1 272 ? -1.387 0.335 -17.638 1.00 83.19 272 CYS A O 1
ATOM 2277 N N . CYS A 1 273 ? -1.284 2.211 -16.406 1.00 79.06 273 CYS A N 1
ATOM 2278 C CA . CYS A 1 273 ? -1.365 3.143 -17.523 1.00 79.06 273 CYS A CA 1
ATOM 2279 C C . CYS A 1 273 ? -0.017 3.868 -17.681 1.00 79.06 273 CYS A C 1
ATOM 2281 O O . CYS A 1 273 ? 0.171 4.918 -17.055 1.00 79.06 273 CYS A O 1
ATOM 2283 N N . PRO A 1 274 ? 0.953 3.327 -18.451 1.00 75.00 274 PRO A N 1
ATOM 2284 C CA . PRO A 1 274 ? 2.267 3.944 -18.549 1.00 75.00 274 PRO A CA 1
ATOM 2285 C C . PRO A 1 274 ? 2.164 5.284 -19.286 1.00 75.00 274 PRO A C 1
ATOM 2287 O O . PRO A 1 274 ? 1.462 5.422 -20.292 1.00 75.00 274 PRO A O 1
ATOM 2290 N N . ARG A 1 275 ? 2.854 6.296 -18.753 1.00 74.62 275 ARG A N 1
ATOM 2291 C CA . ARG A 1 275 ? 2.869 7.662 -19.287 1.00 74.62 275 ARG A CA 1
ATOM 2292 C C . ARG A 1 275 ? 4.302 8.076 -19.554 1.00 74.62 275 ARG A C 1
ATOM 2294 O O . ARG A 1 275 ? 5.150 7.984 -18.672 1.00 74.62 275 ARG A O 1
ATOM 2301 N N . PHE A 1 276 ? 4.544 8.575 -20.759 1.00 74.00 276 PHE A N 1
ATOM 2302 C CA . PHE A 1 276 ? 5.877 8.932 -21.223 1.00 74.00 276 PHE A CA 1
ATOM 2303 C C . PHE A 1 276 ? 5.930 10.410 -21.599 1.00 74.00 276 PHE A C 1
ATOM 2305 O O . PHE A 1 276 ? 4.988 10.961 -22.167 1.00 74.00 276 PHE A O 1
ATOM 2312 N N . ILE A 1 277 ? 7.045 11.064 -21.281 1.00 67.50 277 ILE A N 1
ATOM 2313 C CA . ILE A 1 277 ? 7.271 12.470 -21.618 1.00 67.50 277 ILE A CA 1
ATOM 2314 C C . ILE A 1 277 ? 8.153 12.519 -22.864 1.00 67.50 277 ILE A C 1
ATOM 2316 O O . ILE A 1 277 ? 9.323 12.156 -22.807 1.00 67.50 277 ILE A O 1
ATOM 2320 N N . ARG A 1 278 ? 7.589 12.983 -23.988 1.00 61.47 278 ARG A N 1
ATOM 2321 C CA . ARG A 1 278 ? 8.268 12.991 -25.295 1.00 61.47 278 ARG A CA 1
ATOM 2322 C C . ARG A 1 278 ? 9.330 14.061 -25.455 1.00 61.47 278 ARG A C 1
ATOM 2324 O O . ARG A 1 278 ? 10.420 13.813 -25.958 1.00 61.47 278 ARG A O 1
ATOM 2331 N N . LYS A 1 279 ? 8.993 15.290 -25.085 1.00 57.25 279 LYS A N 1
ATOM 2332 C CA . LYS A 1 279 ? 9.908 16.419 -25.183 1.00 57.25 279 LYS A CA 1
ATOM 2333 C C . LYS A 1 279 ? 9.508 17.474 -24.180 1.00 57.25 279 LYS A C 1
ATOM 2335 O O . LYS A 1 279 ? 8.352 17.882 -24.128 1.00 57.25 279 LYS A O 1
ATOM 2340 N N . ILE A 1 280 ? 10.496 17.974 -23.461 1.00 50.09 280 ILE A N 1
ATOM 2341 C CA . ILE A 1 280 ? 10.375 19.198 -22.684 1.00 50.09 280 ILE A CA 1
ATOM 2342 C C . ILE A 1 280 ? 11.052 20.280 -23.527 1.00 50.09 280 ILE A C 1
ATOM 2344 O O . ILE A 1 280 ? 12.258 20.227 -23.759 1.00 50.09 280 ILE A O 1
ATOM 2348 N N . LYS A 1 281 ? 10.275 21.212 -24.094 1.00 33.06 281 LYS A N 1
ATOM 2349 C CA . LYS A 1 281 ? 10.826 22.337 -24.865 1.00 33.06 281 LYS A CA 1
ATOM 2350 C C . LYS A 1 281 ? 10.968 23.546 -23.946 1.00 33.06 281 LYS A C 1
ATOM 2352 O O . LYS A 1 281 ? 9.982 24.017 -23.394 1.00 33.06 281 LYS A O 1
ATOM 2357 N N . VAL A 1 282 ? 12.185 24.066 -23.854 1.00 38.16 282 VAL A N 1
ATOM 2358 C CA . VAL A 1 282 ? 12.553 25.227 -23.039 1.00 38.16 282 VAL A CA 1
ATOM 2359 C C . VAL A 1 282 ? 13.066 26.316 -23.994 1.00 38.16 282 VAL A C 1
ATOM 2361 O O . VAL A 1 282 ? 13.970 26.045 -24.779 1.00 38.16 282 VAL A O 1
ATOM 2364 N N . ILE A 1 283 ? 12.448 27.507 -24.023 1.00 32.56 283 ILE A N 1
ATOM 2365 C CA . ILE A 1 283 ? 12.812 28.615 -24.939 1.00 32.56 283 ILE A CA 1
ATOM 2366 C C . ILE A 1 283 ? 13.253 29.839 -24.129 1.00 32.56 283 ILE A C 1
ATOM 2368 O O . ILE A 1 283 ? 12.417 30.500 -23.521 1.00 32.56 283 ILE A O 1
ATOM 2372 N N . ILE A 1 284 ? 14.543 30.172 -24.153 1.00 34.44 284 ILE A N 1
ATOM 2373 C CA . ILE A 1 284 ? 15.128 31.302 -23.407 1.00 34.44 284 ILE A CA 1
ATOM 2374 C C . ILE A 1 284 ? 15.475 32.426 -24.392 1.00 34.44 284 ILE A C 1
ATOM 2376 O O . ILE A 1 284 ? 16.144 32.157 -25.387 1.00 34.44 284 ILE A O 1
ATOM 2380 N N . GLY A 1 285 ? 15.024 33.662 -24.152 1.00 32.84 285 GLY A N 1
ATOM 2381 C CA . GLY A 1 285 ? 15.318 34.826 -25.004 1.00 32.84 285 GLY A CA 1
ATOM 2382 C C . GLY A 1 285 ? 15.753 36.057 -24.198 1.00 32.84 285 GLY A C 1
ATOM 2383 O O . GLY A 1 285 ? 15.258 36.269 -23.096 1.00 32.84 285 GLY A O 1
ATOM 2384 N N . GLU A 1 286 ? 16.660 36.873 -24.750 1.00 38.97 286 GLU A N 1
ATOM 2385 C CA . GLU A 1 286 ? 17.149 38.138 -24.162 1.00 38.97 286 GLU A CA 1
ATOM 2386 C C . GLU A 1 286 ? 16.543 39.382 -24.856 1.00 38.97 286 GLU A C 1
ATOM 2388 O O . GLU A 1 286 ? 16.635 39.469 -26.083 1.00 38.97 286 GLU A O 1
ATOM 2393 N N . LYS A 1 287 ? 16.018 40.373 -24.095 1.00 34.31 287 LYS A N 1
ATOM 2394 C CA . LYS A 1 287 ? 16.464 41.803 -24.079 1.00 34.31 287 LYS A CA 1
ATOM 2395 C C . LYS A 1 287 ? 15.542 42.813 -23.342 1.00 34.31 287 LYS A C 1
ATOM 2397 O O . LYS A 1 287 ? 14.332 42.817 -23.511 1.00 34.31 287 LYS A O 1
ATOM 2402 N N . ASP A 1 288 ? 16.231 43.686 -22.594 1.00 32.81 288 ASP A N 1
ATOM 2403 C CA . ASP A 1 288 ? 15.984 44.994 -21.936 1.00 32.81 288 ASP A CA 1
ATOM 2404 C C . ASP A 1 288 ? 14.632 45.771 -21.923 1.00 32.81 288 ASP A C 1
ATOM 2406 O O . ASP A 1 288 ? 14.054 46.103 -22.953 1.00 32.81 288 ASP A O 1
ATOM 2410 N N . LYS A 1 289 ? 14.349 46.259 -20.693 1.00 31.23 289 LYS A N 1
ATOM 2411 C CA . LYS A 1 289 ? 13.832 47.570 -20.199 1.00 31.23 289 LYS A CA 1
ATOM 2412 C C . LYS A 1 289 ? 12.405 48.090 -20.511 1.00 31.23 289 LYS A C 1
ATOM 2414 O O . LYS A 1 289 ? 12.161 48.740 -21.518 1.00 31.23 289 LYS A O 1
ATOM 2419 N N . THR A 1 290 ? 11.573 47.974 -19.462 1.00 31.44 290 THR A N 1
ATOM 2420 C CA . THR A 1 290 ? 10.626 48.944 -18.839 1.00 31.44 290 THR A CA 1
ATOM 2421 C C . THR A 1 290 ? 9.487 49.611 -19.638 1.00 31.44 290 THR A C 1
ATOM 2423 O O . THR A 1 290 ? 9.719 50.483 -20.467 1.00 31.44 290 THR A O 1
ATOM 2426 N N . ASP A 1 291 ? 8.270 49.293 -19.165 1.00 42.09 291 ASP A N 1
ATOM 2427 C CA . ASP A 1 291 ? 7.088 50.133 -18.868 1.00 42.09 291 ASP A CA 1
ATOM 2428 C C . ASP A 1 291 ? 6.328 50.917 -19.955 1.00 42.09 291 ASP A C 1
ATOM 2430 O O . ASP A 1 291 ? 6.766 51.974 -20.392 1.00 42.09 291 ASP A O 1
ATOM 2434 N N . LEU A 1 292 ? 5.061 50.514 -20.182 1.00 27.59 292 LEU A N 1
ATOM 2435 C CA . LEU A 1 292 ? 3.909 51.392 -20.490 1.00 27.59 292 LEU A CA 1
ATOM 2436 C C . LEU A 1 292 ? 2.577 50.830 -19.911 1.00 27.59 292 LEU A C 1
ATOM 2438 O O . LEU A 1 292 ? 1.767 50.200 -20.578 1.00 27.59 292 LEU A O 1
ATOM 2442 N N . ILE A 1 293 ? 2.431 51.001 -18.598 1.00 29.64 293 ILE A N 1
ATOM 2443 C CA . ILE A 1 293 ? 1.317 51.561 -17.793 1.00 29.64 293 ILE A CA 1
ATOM 2444 C C . ILE A 1 293 ? -0.101 51.836 -18.420 1.00 29.64 293 ILE A C 1
ATOM 2446 O O . ILE A 1 293 ? -0.217 52.637 -19.340 1.00 29.64 293 ILE A O 1
ATOM 2450 N N . LYS A 1 294 ? -1.146 51.372 -17.674 1.00 28.45 294 LYS A N 1
ATOM 2451 C CA . LYS A 1 294 ? -2.561 51.854 -17.418 1.00 28.45 294 LYS A CA 1
ATOM 2452 C C . LYS A 1 294 ? -3.623 51.745 -18.541 1.00 28.45 294 LYS A C 1
ATOM 2454 O O . LYS A 1 294 ? -3.345 52.063 -19.679 1.00 28.45 294 LYS A O 1
ATOM 2459 N N . GLU A 1 295 ? -4.866 51.297 -18.282 1.00 24.38 295 GLU A N 1
ATOM 2460 C CA . GLU A 1 295 ? -5.874 51.870 -17.351 1.00 24.38 295 GLU A CA 1
ATOM 2461 C C . GLU A 1 295 ? -6.798 50.864 -16.597 1.00 24.38 295 GLU A C 1
ATOM 2463 O O . GLU A 1 295 ? -6.950 49.704 -16.961 1.00 24.38 295 GLU A O 1
ATOM 2468 N N . LYS A 1 296 ? -7.403 51.370 -15.505 1.00 30.41 296 LYS A N 1
ATOM 2469 C CA . LYS A 1 296 ? -8.324 50.788 -14.481 1.00 30.41 296 LYS A CA 1
ATOM 2470 C C . LYS A 1 296 ? -9.809 51.174 -14.791 1.00 30.41 296 LYS A C 1
ATOM 2472 O O . LYS A 1 296 ? -9.942 52.053 -15.636 1.00 30.41 296 LYS A O 1
ATOM 2477 N N . PRO A 1 297 ? -10.906 50.704 -14.102 1.00 30.42 297 PRO A N 1
ATOM 2478 C CA . PRO A 1 297 ? -10.985 50.188 -12.709 1.00 30.42 297 PRO A CA 1
ATOM 2479 C C . PRO A 1 297 ? -11.978 49.028 -12.334 1.00 30.42 297 PRO A C 1
ATOM 2481 O O . PRO A 1 297 ? -13.123 49.007 -12.764 1.00 30.42 297 PRO A O 1
ATOM 2484 N N . LYS A 1 298 ? -11.524 48.213 -11.350 1.00 29.94 298 LYS A N 1
ATOM 2485 C CA . LYS A 1 298 ? -12.177 47.536 -10.173 1.00 29.94 298 LYS A CA 1
ATOM 2486 C C . LYS A 1 298 ? -13.327 46.518 -10.402 1.00 29.94 298 LYS A C 1
ATOM 2488 O O . LYS A 1 298 ? -14.292 46.834 -11.072 1.00 29.94 298 LYS A O 1
ATOM 2493 N N . ASN A 1 299 ? -13.358 45.308 -9.807 1.00 30.00 299 ASN A N 1
ATOM 2494 C CA . ASN A 1 299 ? -13.163 44.929 -8.389 1.00 30.00 299 ASN A CA 1
ATOM 2495 C C . ASN A 1 299 ? -13.006 43.381 -8.198 1.00 30.00 299 ASN A C 1
ATOM 2497 O O . ASN A 1 299 ? -13.409 42.617 -9.069 1.00 30.00 299 ASN A O 1
ATOM 2501 N N . TYR A 1 300 ? -12.496 42.968 -7.022 1.00 24.33 300 TYR A N 1
ATOM 2502 C CA . TYR A 1 300 ? -12.204 41.624 -6.445 1.00 24.33 300 TYR A CA 1
ATOM 2503 C C . TYR A 1 300 ? -10.826 40.960 -6.674 1.00 24.33 300 TYR A C 1
ATOM 2505 O O . TYR A 1 300 ? -10.541 39.919 -6.087 1.00 24.33 300 TYR A O 1
ATOM 2513 N N . VAL A 1 301 ? -9.905 41.619 -7.384 1.00 27.97 301 VAL A N 1
ATOM 2514 C CA . VAL A 1 301 ? -8.477 41.230 -7.476 1.00 27.97 301 VAL A CA 1
ATOM 2515 C C . VAL A 1 301 ? -7.559 42.230 -6.745 1.00 27.97 301 VAL A C 1
ATOM 2517 O O . VAL A 1 301 ? -6.451 42.494 -7.181 1.00 27.97 301 VAL A O 1
ATOM 2520 N N . ASP A 1 302 ? -7.970 42.791 -5.605 1.00 30.33 302 ASP A N 1
ATOM 2521 C CA . ASP A 1 302 ? -7.032 43.581 -4.774 1.00 30.33 302 ASP A CA 1
ATOM 2522 C C . ASP A 1 302 ? -6.246 42.720 -3.766 1.00 30.33 302 ASP A C 1
ATOM 2524 O O . ASP A 1 302 ? -5.497 43.270 -2.968 1.00 30.33 302 ASP A O 1
ATOM 2528 N N . ILE A 1 303 ? -6.364 41.383 -3.783 1.00 29.69 303 ILE A N 1
ATOM 2529 C CA . ILE A 1 303 ? -5.653 40.555 -2.788 1.00 29.69 303 ILE A CA 1
ATOM 2530 C C . ILE A 1 303 ? -4.829 39.405 -3.380 1.00 29.69 303 ILE A C 1
ATOM 2532 O O . ILE A 1 303 ? -3.704 39.209 -2.938 1.00 29.69 303 ILE A O 1
ATOM 2536 N N . ILE A 1 304 ? -5.294 38.652 -4.380 1.00 26.27 304 ILE A N 1
ATOM 2537 C CA . ILE A 1 304 ? -4.597 37.387 -4.711 1.00 26.27 304 ILE A CA 1
ATOM 2538 C C . ILE A 1 304 ? -3.570 37.520 -5.850 1.00 26.27 304 ILE A C 1
ATOM 2540 O O . ILE A 1 304 ? -2.657 36.706 -5.950 1.00 26.27 304 ILE A O 1
ATOM 2544 N N . ASN A 1 305 ? -3.604 38.591 -6.648 1.00 26.64 305 ASN A N 1
ATOM 2545 C CA . ASN A 1 305 ? -2.618 38.760 -7.725 1.00 26.64 305 ASN A CA 1
ATOM 2546 C C . ASN A 1 305 ? -1.267 39.369 -7.308 1.00 26.64 305 ASN A C 1
ATOM 2548 O O . ASN A 1 305 ? -0.415 39.527 -8.175 1.00 26.64 305 ASN A O 1
ATOM 2552 N N . SER A 1 306 ? -0.990 39.681 -6.038 1.00 26.14 306 SER A N 1
ATOM 2553 C CA . SER A 1 306 ? 0.324 40.240 -5.661 1.00 26.14 306 SER A CA 1
ATOM 2554 C C . SER A 1 306 ? 1.292 39.232 -5.043 1.00 26.14 306 SER A C 1
ATOM 2556 O O . SER A 1 306 ? 2.160 39.620 -4.261 1.00 26.14 306 SER A O 1
ATOM 2558 N N . THR A 1 307 ? 1.188 37.942 -5.377 1.00 26.53 307 THR A N 1
ATOM 2559 C CA . THR A 1 307 ? 2.278 36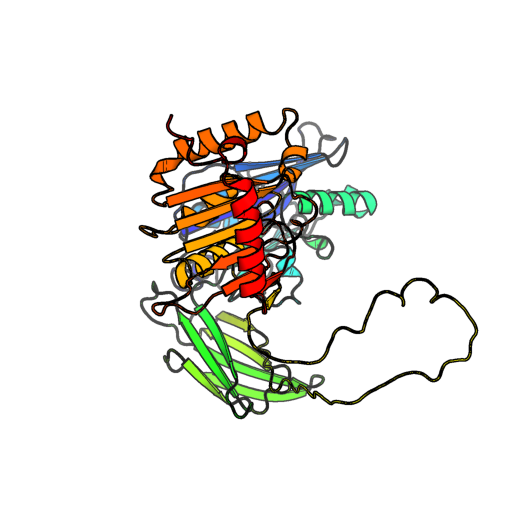.996 -5.083 1.00 26.53 307 THR A CA 1
ATOM 2560 C C . THR A 1 307 ? 2.429 35.925 -6.165 1.00 26.53 307 THR A C 1
ATOM 2562 O O . THR A 1 307 ? 2.337 34.730 -5.926 1.00 26.53 307 THR A O 1
ATOM 2565 N N . ILE A 1 308 ? 2.748 36.415 -7.365 1.00 29.38 308 ILE A N 1
ATOM 2566 C CA . ILE A 1 308 ? 3.943 35.954 -8.089 1.00 29.38 308 ILE A CA 1
ATOM 2567 C C . ILE A 1 308 ? 3.810 34.544 -8.683 1.00 29.38 308 ILE A C 1
ATOM 2569 O O . ILE A 1 308 ? 4.588 33.621 -8.461 1.00 29.38 308 ILE A O 1
ATOM 2573 N N . THR A 1 309 ? 2.850 34.469 -9.594 1.00 26.20 309 THR A N 1
ATOM 2574 C CA . THR A 1 309 ? 2.921 33.701 -10.838 1.00 26.20 309 THR A CA 1
ATOM 2575 C C . THR A 1 309 ? 3.864 34.411 -11.821 1.00 26.20 309 THR A C 1
ATOM 2577 O O . THR A 1 309 ? 3.430 34.910 -12.852 1.00 26.20 309 THR A O 1
ATOM 2580 N N . GLU A 1 310 ? 5.155 34.500 -11.490 1.00 29.02 310 GLU A N 1
ATOM 2581 C CA . GLU A 1 310 ? 6.187 34.960 -12.437 1.00 29.02 310 GLU A CA 1
ATOM 2582 C C . GLU A 1 310 ? 7.577 34.377 -12.111 1.00 29.02 310 GLU A C 1
ATOM 2584 O O . GLU A 1 310 ? 8.579 35.077 -12.114 1.00 29.02 310 GLU A O 1
ATOM 2589 N N . ASN A 1 311 ? 7.651 33.074 -11.803 1.00 28.64 311 ASN A N 1
ATOM 2590 C CA . ASN A 1 311 ? 8.928 32.379 -11.545 1.00 28.64 311 ASN A CA 1
ATOM 2591 C C . ASN A 1 311 ? 9.112 31.057 -12.315 1.00 28.64 311 ASN A C 1
ATOM 2593 O O . ASN A 1 311 ? 9.904 30.203 -11.923 1.00 28.64 311 ASN A O 1
ATOM 2597 N N . GLN A 1 312 ? 8.419 30.868 -13.435 1.00 28.34 312 GLN A N 1
ATOM 2598 C CA . GLN A 1 312 ? 8.691 29.766 -14.364 1.00 28.34 312 GLN A CA 1
ATOM 2599 C C . GLN A 1 312 ? 8.578 30.348 -15.774 1.00 28.34 312 GLN A C 1
ATOM 2601 O O . GLN A 1 312 ? 7.479 30.629 -16.230 1.00 28.34 312 GLN A O 1
ATOM 2606 N N . LEU A 1 313 ? 9.660 30.699 -16.473 1.00 29.55 313 LEU A N 1
ATOM 2607 C CA . LEU A 1 313 ? 10.737 29.839 -16.981 1.00 29.55 313 LEU A CA 1
ATOM 2608 C C . LEU A 1 313 ? 11.753 30.807 -17.654 1.00 29.55 313 LEU A C 1
ATOM 2610 O O . LEU A 1 313 ? 11.337 31.598 -18.494 1.00 29.55 313 LEU A O 1
ATOM 2614 N N . ASN A 1 314 ? 13.056 30.873 -17.335 1.00 27.47 314 ASN A N 1
ATOM 2615 C CA . ASN A 1 314 ? 14.043 29.957 -17.914 1.00 27.47 314 ASN A CA 1
ATOM 2616 C C . ASN A 1 314 ? 15.517 30.241 -17.546 1.00 27.47 314 ASN A C 1
ATOM 2618 O O . ASN A 1 314 ? 16.069 31.278 -17.900 1.00 27.47 314 ASN A O 1
ATOM 2622 N N . SER A 1 315 ? 16.190 29.245 -16.965 1.00 27.72 315 SER A N 1
ATOM 2623 C CA . SER A 1 315 ? 17.384 28.550 -17.509 1.00 27.72 315 SER A CA 1
ATOM 2624 C C . SER A 1 315 ? 17.704 27.374 -16.570 1.00 27.72 315 SER A C 1
ATOM 2626 O O . SER A 1 315 ? 17.799 27.558 -15.362 1.00 27.72 315 SER A O 1
ATOM 2628 N N . GLN A 1 316 ? 17.495 26.126 -17.020 1.00 28.55 316 GLN A N 1
ATOM 2629 C CA . GLN A 1 316 ? 18.545 25.158 -17.411 1.00 28.55 316 GLN A CA 1
ATOM 2630 C C . GLN A 1 316 ? 19.745 25.136 -16.442 1.00 28.55 316 GLN A C 1
ATOM 2632 O O . GLN A 1 316 ? 20.358 26.160 -16.194 1.00 28.55 316 GLN A O 1
ATOM 2637 N N . GLU A 1 317 ? 20.209 24.017 -15.901 1.00 25.73 317 GLU A N 1
ATOM 2638 C CA . GLU A 1 317 ? 19.956 22.607 -16.173 1.00 25.73 317 GLU A CA 1
ATOM 2639 C C . GLU A 1 317 ? 20.616 21.816 -15.038 1.00 25.73 317 GLU A C 1
ATOM 2641 O O . GLU A 1 317 ? 21.614 22.258 -14.470 1.00 25.73 317 GLU A O 1
ATOM 2646 N N . ASN A 1 318 ? 20.095 20.618 -14.780 1.00 27.83 318 ASN A N 1
ATOM 2647 C CA . ASN A 1 318 ? 20.681 19.602 -13.911 1.00 27.83 318 ASN A CA 1
ATOM 2648 C C . ASN A 1 318 ? 20.785 20.001 -12.440 1.00 27.83 318 ASN A C 1
ATOM 2650 O O . ASN A 1 318 ? 21.770 20.601 -12.015 1.00 27.83 318 ASN A O 1
ATOM 2654 N N . LYS A 1 319 ? 19.815 19.541 -11.644 1.00 29.25 319 LYS A N 1
ATOM 2655 C CA . LYS A 1 319 ? 20.053 18.665 -10.488 1.00 29.25 319 LYS A CA 1
ATOM 2656 C C . LYS A 1 319 ? 18.731 18.389 -9.749 1.00 29.25 319 LYS A C 1
ATOM 2658 O O . LYS A 1 319 ? 17.819 19.202 -9.718 1.00 29.25 319 LYS A O 1
ATOM 2663 N N . SER A 1 320 ? 18.623 17.149 -9.295 1.00 35.44 320 SER A N 1
ATOM 2664 C CA . SER A 1 320 ? 17.430 16.405 -8.877 1.00 35.44 320 SER A CA 1
ATOM 2665 C C . SER A 1 320 ? 16.449 17.125 -7.937 1.00 35.44 320 SER A C 1
ATOM 2667 O O . SER A 1 320 ? 16.721 17.215 -6.755 1.00 35.44 320 SER A O 1
ATOM 2669 N N . SER A 1 321 ? 15.263 17.535 -8.397 1.00 32.19 321 SER A N 1
ATOM 2670 C CA . SER A 1 321 ? 14.152 17.922 -7.513 1.00 32.19 321 SER A CA 1
ATOM 2671 C C . SER A 1 321 ? 13.084 16.828 -7.441 1.00 32.19 321 SER A C 1
ATOM 2673 O O . SER A 1 321 ? 12.377 16.557 -8.405 1.00 32.19 321 SER A O 1
ATOM 2675 N N . LEU A 1 322 ? 12.985 16.164 -6.289 1.00 39.94 322 LEU A N 1
ATOM 2676 C CA . LEU A 1 322 ? 11.991 15.138 -5.988 1.00 39.94 322 LEU A CA 1
ATOM 2677 C C . LEU A 1 322 ? 10.868 15.757 -5.148 1.00 39.94 322 LEU A C 1
ATOM 2679 O O . LEU A 1 322 ? 11.068 16.023 -3.963 1.00 39.94 322 LEU A O 1
ATOM 2683 N N . LEU A 1 323 ? 9.674 15.953 -5.722 1.00 31.80 323 LEU A N 1
ATOM 2684 C CA . LEU A 1 323 ? 8.458 16.051 -4.903 1.00 31.80 323 LEU A CA 1
ATOM 2685 C C . LEU A 1 323 ? 8.324 14.729 -4.145 1.00 31.80 323 LEU A C 1
ATOM 2687 O O . LEU A 1 323 ? 8.278 13.672 -4.774 1.00 31.80 323 LEU A O 1
ATOM 2691 N N . SER A 1 324 ? 8.245 14.760 -2.811 1.00 38.06 324 SER A N 1
ATOM 2692 C CA . SER A 1 324 ? 7.796 13.595 -2.037 1.00 38.06 324 SER A CA 1
ATOM 2693 C C . SER A 1 324 ? 6.285 13.423 -2.237 1.00 38.06 324 SER A C 1
ATOM 2695 O O . SER A 1 324 ? 5.444 13.689 -1.388 1.00 38.06 324 SER A O 1
ATOM 2697 N N . THR A 1 325 ? 5.947 13.006 -3.448 1.00 31.38 325 THR A N 1
ATOM 2698 C CA . THR A 1 325 ? 4.745 12.250 -3.786 1.00 31.38 325 THR A CA 1
ATOM 2699 C C . THR A 1 325 ? 5.125 10.859 -4.317 1.00 31.38 325 THR A C 1
ATOM 2701 O O . THR A 1 325 ? 4.244 10.047 -4.589 1.00 31.38 325 THR A O 1
ATOM 2704 N N . ASN A 1 326 ? 6.426 10.526 -4.395 1.00 32.03 326 ASN A N 1
ATOM 2705 C CA . ASN A 1 326 ? 6.916 9.198 -4.776 1.00 32.03 326 ASN A CA 1
ATOM 2706 C C . ASN A 1 326 ? 6.675 8.159 -3.663 1.00 32.03 326 ASN A C 1
ATOM 2708 O O . ASN A 1 326 ? 7.555 7.837 -2.869 1.00 32.03 326 ASN A O 1
ATOM 2712 N N . LYS A 1 327 ? 5.469 7.584 -3.661 1.00 38.25 327 LYS A N 1
ATOM 2713 C CA . LYS A 1 327 ? 4.961 6.504 -2.790 1.00 38.25 327 LYS A CA 1
ATOM 2714 C C . LYS A 1 327 ? 5.725 5.160 -2.827 1.00 38.25 327 LYS A C 1
ATOM 2716 O O . LYS A 1 327 ? 5.234 4.184 -2.275 1.00 38.25 327 LYS A O 1
ATOM 2721 N N . GLN A 1 328 ? 6.908 5.060 -3.439 1.00 38.09 328 GLN A N 1
ATOM 2722 C CA . GLN A 1 328 ? 7.680 3.801 -3.488 1.00 38.09 328 GLN A CA 1
ATOM 2723 C C . GLN A 1 328 ? 8.901 3.759 -2.558 1.00 38.09 328 GLN A C 1
ATOM 2725 O O . GLN A 1 328 ? 9.484 2.691 -2.374 1.00 38.09 328 GLN A O 1
ATOM 2730 N N . LYS A 1 329 ? 9.293 4.875 -1.932 1.00 50.69 329 LYS A N 1
ATOM 2731 C CA . LYS A 1 329 ? 10.428 4.905 -1.001 1.00 50.69 329 LYS A CA 1
ATOM 2732 C C . LYS A 1 329 ? 10.224 6.005 0.031 1.00 50.69 329 LYS A C 1
ATOM 2734 O O . LYS A 1 329 ? 9.980 7.142 -0.353 1.00 50.69 329 LYS A O 1
ATOM 2739 N N . SER A 1 330 ? 10.322 5.668 1.318 1.00 71.88 330 SER A N 1
ATOM 2740 C CA . SER A 1 330 ? 10.339 6.681 2.382 1.00 71.88 330 SER A CA 1
ATOM 2741 C C . SER A 1 330 ? 11.446 7.700 2.077 1.00 71.88 330 SER A C 1
ATOM 2743 O O . SER A 1 330 ? 12.542 7.322 1.646 1.00 71.88 330 SER A O 1
ATOM 2745 N N . SER A 1 331 ? 11.166 8.988 2.271 1.00 76.38 331 SER A N 1
ATOM 2746 C CA . SER A 1 331 ? 12.139 10.063 2.090 1.00 76.38 331 SER A CA 1
ATOM 2747 C C . SER A 1 331 ? 13.380 9.820 2.947 1.00 76.38 331 SER A C 1
ATOM 2749 O O . SER A 1 331 ? 14.490 10.084 2.491 1.00 76.38 331 SER A O 1
ATOM 2751 N N . MET A 1 332 ? 13.230 9.221 4.136 1.00 83.62 332 MET A N 1
ATOM 2752 C CA . MET A 1 332 ? 14.362 8.777 4.953 1.00 83.62 332 MET A CA 1
ATOM 2753 C C . MET A 1 332 ? 15.235 7.735 4.236 1.00 83.62 332 MET A C 1
ATOM 2755 O O . MET A 1 332 ? 16.458 7.871 4.197 1.00 83.62 332 MET A O 1
ATOM 2759 N N . ALA A 1 333 ? 14.626 6.722 3.616 1.00 82.56 333 ALA A N 1
ATOM 2760 C CA . ALA A 1 333 ? 15.360 5.712 2.852 1.00 82.56 333 ALA A CA 1
ATOM 2761 C C . ALA A 1 333 ? 16.066 6.315 1.623 1.00 82.56 333 ALA A C 1
ATOM 2763 O O . ALA A 1 333 ? 17.167 5.894 1.268 1.00 82.56 333 ALA A O 1
ATOM 2764 N N . PHE A 1 334 ? 15.483 7.340 0.997 1.00 81.50 334 PHE A N 1
ATOM 2765 C CA . PHE A 1 334 ? 16.151 8.089 -0.067 1.00 81.50 334 PHE A CA 1
ATOM 2766 C C . PHE A 1 334 ? 17.360 8.886 0.450 1.00 81.50 334 PHE A C 1
ATOM 2768 O O . PHE A 1 334 ? 18.431 8.828 -0.156 1.00 81.50 334 PHE A O 1
ATOM 2775 N N . LEU A 1 335 ? 17.243 9.573 1.593 1.00 88.44 335 LEU A N 1
ATOM 2776 C CA . LEU A 1 335 ? 18.386 10.252 2.214 1.00 88.44 335 LEU A CA 1
ATOM 2777 C C . LEU A 1 335 ? 19.510 9.270 2.563 1.00 88.44 335 LEU A C 1
ATOM 2779 O O . LEU A 1 335 ? 20.676 9.550 2.286 1.00 88.44 335 LEU A O 1
ATOM 2783 N N . GLN A 1 336 ? 19.170 8.095 3.092 1.00 89.56 336 GLN A N 1
ATOM 2784 C CA . GLN A 1 336 ? 20.129 7.020 3.363 1.00 89.56 336 GLN A CA 1
ATOM 2785 C C . GLN A 1 336 ? 20.854 6.561 2.089 1.00 89.56 336 GLN A C 1
ATOM 2787 O O . GLN A 1 336 ? 22.065 6.335 2.113 1.00 89.56 336 GLN A O 1
ATOM 2792 N N . GLU A 1 337 ? 20.160 6.477 0.953 1.00 87.06 337 GLU A N 1
ATOM 2793 C CA . GLU A 1 337 ? 20.797 6.182 -0.332 1.00 87.06 337 GLU A CA 1
ATOM 2794 C C . GLU A 1 337 ? 21.709 7.295 -0.827 1.00 87.06 337 GLU A C 1
ATOM 2796 O O . GLU A 1 337 ? 22.797 7.002 -1.324 1.00 87.06 337 GLU A O 1
ATOM 2801 N N . LEU A 1 338 ? 21.309 8.561 -0.676 1.00 86.81 338 LEU A N 1
ATOM 2802 C CA . LEU A 1 338 ? 22.176 9.692 -0.996 1.00 86.81 338 LEU A CA 1
ATOM 2803 C C . LEU A 1 338 ? 23.459 9.639 -0.164 1.00 86.81 338 LEU A C 1
ATOM 2805 O O . LEU A 1 338 ? 24.547 9.789 -0.718 1.00 86.81 338 LEU A O 1
ATOM 2809 N N . ILE A 1 339 ? 23.346 9.349 1.134 1.00 89.38 339 ILE A N 1
ATOM 2810 C CA . ILE A 1 339 ? 24.497 9.197 2.029 1.00 89.38 339 ILE A CA 1
ATOM 2811 C C . ILE A 1 339 ? 25.357 8.001 1.604 1.00 89.38 339 ILE A C 1
ATOM 2813 O O . ILE A 1 339 ? 26.573 8.135 1.485 1.00 89.38 339 ILE A O 1
ATOM 2817 N N . LYS A 1 340 ? 24.759 6.851 1.279 1.00 87.75 340 LYS A N 1
ATOM 2818 C CA . LYS A 1 340 ? 25.501 5.684 0.775 1.00 87.75 340 LYS A CA 1
ATOM 2819 C C . LYS A 1 340 ? 26.228 5.983 -0.541 1.00 87.75 340 LYS A C 1
ATOM 2821 O O . LYS A 1 340 ? 27.331 5.482 -0.766 1.00 87.75 340 LYS A O 1
ATOM 2826 N N . LYS A 1 341 ? 25.617 6.791 -1.412 1.00 86.25 341 LYS A N 1
ATOM 2827 C CA . LYS A 1 341 ? 26.122 7.120 -2.749 1.00 86.25 341 LYS A CA 1
ATOM 2828 C C . LYS A 1 341 ? 27.176 8.227 -2.751 1.00 86.25 341 LYS A C 1
ATOM 2830 O O . LYS A 1 341 ? 28.096 8.153 -3.562 1.00 86.25 341 LYS A O 1
ATOM 2835 N N . TYR A 1 342 ? 27.059 9.229 -1.883 1.00 87.62 342 TYR A N 1
ATOM 2836 C CA . TYR A 1 342 ? 27.884 10.444 -1.925 1.00 87.62 342 TYR A CA 1
ATOM 2837 C C . TYR A 1 342 ? 28.621 10.758 -0.615 1.00 87.62 342 TYR A C 1
ATOM 2839 O O . TYR A 1 342 ? 29.550 11.559 -0.621 1.00 87.62 342 TYR A O 1
ATOM 2847 N N . GLY A 1 343 ? 28.237 10.136 0.499 1.00 85.88 343 GLY A N 1
ATOM 2848 C CA . GLY A 1 343 ? 28.732 10.422 1.846 1.00 85.88 343 GLY A CA 1
ATOM 2849 C C . GLY A 1 343 ? 29.869 9.521 2.325 1.00 85.88 343 GLY A C 1
ATOM 2850 O O . GLY A 1 343 ? 30.011 9.333 3.527 1.00 85.88 343 GLY A O 1
ATOM 2851 N N . GLN A 1 344 ? 30.674 8.930 1.430 1.00 82.50 344 GLN A N 1
ATOM 2852 C CA . GLN A 1 344 ? 31.742 8.004 1.851 1.00 82.50 344 GLN A CA 1
ATOM 2853 C C . GLN A 1 344 ? 32.939 8.692 2.529 1.00 82.50 344 GLN A C 1
ATOM 2855 O O . GLN A 1 344 ? 33.773 8.005 3.110 1.00 82.50 344 GLN A O 1
ATOM 2860 N N . LYS A 1 345 ? 33.050 10.023 2.432 1.00 85.50 345 LYS A N 1
ATOM 2861 C CA . LYS A 1 345 ? 34.114 10.817 3.068 1.00 85.50 345 LYS A CA 1
ATOM 2862 C C . LYS A 1 345 ? 33.549 11.708 4.165 1.00 85.50 345 LYS A C 1
ATOM 2864 O O . LYS A 1 345 ? 33.896 11.545 5.331 1.00 85.50 345 LYS A O 1
ATOM 2869 N N . GLU A 1 346 ? 32.672 12.635 3.784 1.00 89.44 346 GLU A N 1
ATOM 2870 C CA . GLU A 1 346 ? 32.131 13.647 4.690 1.00 89.44 346 GLU A CA 1
ATOM 2871 C C . GLU A 1 346 ? 30.658 13.934 4.381 1.00 89.44 346 GLU A C 1
ATOM 2873 O O . GLU A 1 346 ? 30.255 13.938 3.213 1.00 89.44 346 GLU A O 1
ATOM 2878 N N . VAL A 1 347 ? 29.866 14.174 5.426 1.00 92.62 347 VAL A N 1
ATOM 2879 C CA . VAL A 1 347 ? 28.434 14.497 5.336 1.00 92.62 347 VAL A CA 1
ATOM 2880 C C . VAL A 1 347 ? 28.115 15.624 6.304 1.00 92.62 347 VAL A C 1
ATOM 2882 O O . VAL A 1 347 ? 28.313 15.461 7.509 1.00 92.62 347 VAL A O 1
ATOM 2885 N N . PHE A 1 348 ? 27.608 16.749 5.798 1.00 94.31 348 PHE A N 1
ATOM 2886 C CA . PHE A 1 348 ? 27.185 17.874 6.633 1.00 94.31 348 PHE A CA 1
ATOM 2887 C C . PHE A 1 348 ? 25.661 18.024 6.627 1.00 94.31 348 PHE A C 1
ATOM 2889 O O . PHE A 1 348 ? 25.015 17.834 5.594 1.00 94.31 348 PHE A O 1
ATOM 2896 N N . ILE A 1 349 ? 25.083 18.344 7.785 1.00 94.56 349 ILE A N 1
ATOM 2897 C CA . ILE A 1 349 ? 23.634 18.458 7.986 1.00 94.56 349 ILE A CA 1
ATOM 2898 C C . ILE A 1 349 ? 23.309 19.802 8.627 1.00 94.56 349 ILE A C 1
ATOM 2900 O O . ILE A 1 349 ? 23.863 20.154 9.668 1.00 94.56 349 ILE A O 1
ATOM 2904 N N . ILE A 1 350 ? 22.355 20.502 8.020 1.00 91.50 350 ILE A N 1
ATOM 2905 C CA . ILE A 1 350 ? 21.738 21.722 8.534 1.00 91.50 350 ILE A CA 1
ATOM 2906 C C . ILE A 1 350 ? 20.259 21.426 8.757 1.00 91.50 350 ILE A C 1
ATOM 2908 O O . ILE A 1 350 ? 19.530 21.219 7.786 1.00 91.50 350 ILE A O 1
ATOM 2912 N N . ASP A 1 351 ? 19.799 21.427 10.006 1.00 91.62 351 ASP A N 1
ATOM 2913 C CA . ASP A 1 351 ? 18.367 21.370 10.304 1.00 91.62 351 ASP A CA 1
ATOM 2914 C C . ASP A 1 351 ? 18.048 22.060 11.644 1.00 91.62 351 ASP A C 1
ATOM 2916 O O . ASP A 1 351 ? 18.533 21.618 12.685 1.00 91.62 351 ASP A O 1
ATOM 2920 N N . PRO A 1 352 ? 17.196 23.107 11.662 1.00 88.75 352 PRO A N 1
ATOM 2921 C CA . PRO A 1 352 ? 16.897 23.879 12.870 1.00 88.75 352 PRO A CA 1
ATOM 2922 C C . PRO A 1 352 ? 16.257 23.091 14.021 1.00 88.75 352 PRO A C 1
ATOM 2924 O O . PRO A 1 352 ? 16.231 23.597 15.141 1.00 88.75 352 PRO A O 1
ATOM 2927 N N . TYR A 1 353 ? 15.710 21.904 13.747 1.00 88.81 353 TYR A N 1
ATOM 2928 C CA . TYR A 1 353 ? 15.014 21.064 14.724 1.00 88.81 353 TYR A CA 1
ATOM 2929 C C . TYR A 1 353 ? 15.643 19.669 14.860 1.00 88.81 353 TYR A C 1
ATOM 2931 O O . TYR A 1 353 ? 14.967 18.717 15.258 1.00 88.81 353 TYR A O 1
ATOM 2939 N N . LEU A 1 354 ? 16.926 19.539 14.513 1.00 90.56 354 LEU A N 1
ATOM 2940 C CA . LEU A 1 354 ? 17.664 18.280 14.560 1.00 90.56 354 LEU A CA 1
ATOM 2941 C C . LEU A 1 354 ? 17.930 17.817 15.996 1.00 90.56 354 LEU A C 1
ATOM 2943 O O . LEU A 1 354 ? 18.346 18.619 16.837 1.00 90.56 354 LEU A O 1
ATOM 2947 N N . SER A 1 355 ? 17.775 16.514 16.245 1.00 89.75 355 SER A N 1
ATOM 2948 C CA . SER A 1 355 ? 18.209 15.840 17.472 1.00 89.75 355 SER A CA 1
ATOM 2949 C C . SER A 1 355 ? 19.009 14.564 17.172 1.00 89.75 355 SER A C 1
ATOM 2951 O O . SER A 1 355 ? 19.115 14.111 16.028 1.00 89.75 355 SER A O 1
ATOM 2953 N N . TYR A 1 356 ? 19.554 13.939 18.218 1.00 86.88 356 TYR A N 1
ATOM 2954 C CA . TYR A 1 356 ? 20.282 12.674 18.119 1.00 86.88 356 TYR A CA 1
ATOM 2955 C C . TYR A 1 356 ? 19.442 11.553 17.482 1.00 86.88 356 TYR A C 1
ATOM 2957 O O . TYR A 1 356 ? 20.007 10.645 16.871 1.00 86.88 356 TYR A O 1
ATOM 2965 N N . LYS A 1 357 ? 18.106 11.590 17.623 1.00 88.88 357 LYS A N 1
ATOM 2966 C CA . LYS A 1 357 ? 17.204 10.550 17.107 1.00 88.88 357 LYS A CA 1
ATOM 2967 C C . LYS A 1 357 ? 17.242 10.501 15.586 1.00 88.88 357 LYS A C 1
ATOM 2969 O O . LYS A 1 357 ? 17.383 9.425 15.008 1.00 88.88 357 LYS A O 1
ATOM 2974 N N . GLU A 1 358 ? 17.174 11.665 14.945 1.00 90.38 358 GLU A N 1
ATOM 2975 C CA . GLU A 1 358 ? 17.253 11.778 13.491 1.00 90.38 358 GLU A CA 1
ATOM 2976 C C . GLU A 1 358 ? 18.636 11.343 12.991 1.00 90.38 358 GLU A C 1
ATOM 2978 O O . GLU A 1 358 ? 18.727 10.571 12.037 1.00 90.38 358 GLU A O 1
ATOM 2983 N N . LEU A 1 359 ? 19.709 11.741 13.684 1.00 89.06 359 LEU A N 1
ATOM 2984 C CA . LEU A 1 359 ? 21.070 11.297 13.366 1.00 89.06 359 LEU A CA 1
ATOM 2985 C C . LEU A 1 359 ? 21.214 9.768 13.464 1.00 89.06 359 LEU A C 1
ATOM 2987 O O . LEU A 1 359 ? 21.756 9.142 12.552 1.00 89.06 359 LEU A O 1
ATOM 2991 N N . LEU A 1 360 ? 20.675 9.140 14.513 1.00 86.06 360 LEU A N 1
ATOM 2992 C CA . LEU A 1 360 ? 20.639 7.680 14.629 1.00 86.06 360 LEU A CA 1
ATOM 2993 C C . LEU A 1 360 ? 19.869 7.043 13.472 1.00 86.06 360 LEU A C 1
ATOM 2995 O O . LEU A 1 360 ? 20.357 6.083 12.878 1.00 86.06 360 LEU A O 1
ATOM 2999 N N . SER A 1 361 ? 18.693 7.573 13.135 1.00 86.88 361 SER A N 1
ATOM 3000 C CA . SER A 1 361 ? 17.858 7.024 12.062 1.00 86.88 361 SER A CA 1
ATOM 3001 C C . SER A 1 361 ? 18.520 7.115 10.681 1.00 86.88 361 SER A C 1
ATOM 3003 O O . SER A 1 361 ? 18.392 6.195 9.872 1.00 86.88 361 SER A O 1
ATOM 3005 N N . LEU A 1 362 ? 19.283 8.183 10.428 1.00 88.12 362 LEU A N 1
ATOM 3006 C CA . LEU A 1 362 ? 19.998 8.391 9.172 1.00 88.12 362 LEU A CA 1
ATOM 3007 C C . LEU A 1 362 ? 21.197 7.452 9.031 1.00 88.12 362 LEU A C 1
ATOM 3009 O O . LEU A 1 362 ? 21.403 6.888 7.959 1.00 88.12 362 LEU A O 1
ATOM 3013 N N . PHE A 1 363 ? 21.991 7.282 10.091 1.00 86.12 363 PHE A N 1
ATOM 3014 C CA . PHE A 1 363 ? 23.303 6.641 9.978 1.00 86.12 363 PHE A CA 1
ATOM 3015 C C . PHE A 1 363 ? 23.371 5.202 10.499 1.00 86.12 363 PHE A C 1
ATOM 3017 O O . PHE A 1 363 ? 24.209 4.448 10.011 1.00 86.12 363 PHE A O 1
ATOM 3024 N N . SER A 1 364 ? 22.501 4.779 11.426 1.00 81.81 364 SER A N 1
ATOM 3025 C CA . SER A 1 364 ? 22.555 3.413 11.992 1.00 81.81 364 SER A CA 1
ATOM 3026 C C . SER A 1 364 ? 22.404 2.294 10.948 1.00 81.81 364 SER A C 1
ATOM 3028 O O . SER A 1 364 ? 23.100 1.288 11.070 1.00 81.81 364 SER A O 1
ATOM 3030 N N . PRO A 1 365 ? 21.549 2.423 9.908 1.00 80.38 365 PRO A N 1
ATOM 3031 C CA . PRO A 1 365 ? 21.414 1.388 8.875 1.00 80.38 365 PRO A CA 1
ATOM 3032 C C . PRO A 1 365 ? 22.584 1.342 7.885 1.00 80.38 365 PRO A C 1
ATOM 3034 O O . PRO A 1 365 ? 22.691 0.416 7.079 1.00 80.38 365 PRO A O 1
ATOM 3037 N N . LEU A 1 366 ? 23.443 2.362 7.892 1.00 77.25 366 LEU A N 1
ATOM 3038 C CA . LEU A 1 366 ? 24.542 2.495 6.951 1.00 77.25 366 LEU A CA 1
ATOM 3039 C C . LEU A 1 366 ? 25.784 1.851 7.572 1.00 77.25 366 LEU A C 1
ATOM 3041 O O . LEU A 1 366 ? 26.147 2.159 8.699 1.00 77.25 366 LEU A O 1
ATOM 3045 N N . ASN A 1 367 ? 26.443 0.940 6.853 1.00 71.38 367 ASN A N 1
ATOM 3046 C CA . ASN A 1 367 ? 27.728 0.365 7.268 1.00 71.38 367 ASN A CA 1
ATOM 3047 C C . ASN A 1 367 ? 28.872 1.146 6.608 1.00 71.38 367 ASN A C 1
ATOM 3049 O O . ASN A 1 367 ? 29.583 0.630 5.746 1.00 71.38 367 ASN A O 1
ATOM 3053 N N . LEU A 1 368 ? 28.969 2.434 6.931 1.00 70.81 368 LEU A N 1
ATOM 3054 C CA . LEU A 1 368 ? 30.042 3.296 6.454 1.00 70.81 368 LEU A CA 1
ATOM 3055 C C . LEU A 1 368 ? 31.208 3.226 7.465 1.00 70.81 368 LEU A C 1
ATOM 3057 O O . LEU A 1 368 ? 31.002 3.004 8.657 1.00 70.81 368 LEU A O 1
ATOM 3061 N N . ALA A 1 369 ? 32.449 3.392 7.013 1.00 69.44 369 ALA A N 1
ATOM 3062 C CA . ALA A 1 369 ? 33.628 3.394 7.884 1.00 69.44 369 ALA A CA 1
ATOM 3063 C C . ALA A 1 369 ? 34.432 4.677 7.655 1.00 69.44 369 ALA A C 1
ATOM 3065 O O . ALA A 1 369 ? 34.605 5.084 6.510 1.00 69.44 369 ALA A O 1
ATOM 3066 N N . ASN A 1 370 ? 34.932 5.294 8.732 1.00 73.44 370 ASN A N 1
ATOM 3067 C CA . ASN A 1 370 ? 35.777 6.498 8.693 1.00 73.44 370 ASN A CA 1
ATOM 3068 C C . ASN A 1 370 ? 35.147 7.726 7.998 1.00 73.44 370 ASN A C 1
ATOM 3070 O O . ASN A 1 370 ? 35.860 8.536 7.412 1.00 73.44 370 ASN A O 1
ATOM 3074 N N . VAL A 1 371 ? 33.822 7.885 8.081 1.00 83.50 371 VAL A N 1
ATOM 3075 C CA . VAL A 1 371 ? 33.116 9.077 7.575 1.00 83.50 371 VAL A CA 1
ATOM 3076 C C . VAL A 1 371 ? 33.128 10.187 8.627 1.00 83.50 371 VAL A C 1
ATOM 3078 O O . VAL A 1 371 ? 32.833 9.925 9.799 1.00 83.50 371 VAL A O 1
ATOM 3081 N N . LYS A 1 372 ? 33.437 11.423 8.210 1.00 89.38 372 LYS A N 1
ATOM 3082 C CA . LYS A 1 372 ? 33.286 12.628 9.038 1.00 89.38 372 LYS A CA 1
ATOM 3083 C C . LYS A 1 372 ? 31.869 13.182 8.903 1.00 89.38 372 LYS A C 1
ATOM 3085 O O . LYS A 1 372 ? 31.427 13.495 7.800 1.00 89.38 372 LYS A O 1
ATOM 3090 N N . ILE A 1 373 ? 31.153 13.319 10.010 1.00 91.06 373 ILE A N 1
ATOM 3091 C CA . ILE A 1 373 ? 29.792 13.856 10.025 1.00 91.06 373 ILE A CA 1
ATOM 3092 C C . ILE A 1 373 ? 29.810 15.160 10.809 1.00 91.06 373 ILE A C 1
ATOM 3094 O O . ILE A 1 373 ? 30.218 15.158 11.964 1.00 91.06 373 ILE A O 1
ATOM 3098 N N . LYS A 1 374 ? 29.349 16.257 10.210 1.00 93.94 374 LYS A N 1
ATOM 3099 C CA . LYS A 1 374 ? 29.108 17.511 10.932 1.00 93.94 374 LYS A CA 1
ATOM 3100 C C . LYS A 1 374 ? 27.618 17.829 10.908 1.00 93.94 374 LYS A C 1
ATOM 3102 O O . LYS A 1 374 ? 27.022 17.922 9.840 1.00 93.94 374 LYS A O 1
ATOM 3107 N N . ALA A 1 375 ? 27.003 17.983 12.066 1.00 94.00 375 ALA A N 1
ATOM 3108 C CA . ALA A 1 375 ? 25.582 18.261 12.198 1.00 94.00 375 ALA A CA 1
ATOM 3109 C C . ALA A 1 375 ? 25.366 19.571 12.954 1.00 94.00 375 ALA A C 1
ATOM 3111 O O . ALA A 1 375 ? 26.074 19.861 13.917 1.00 94.00 375 ALA A O 1
ATOM 3112 N N . MET A 1 376 ? 24.375 20.348 12.534 1.00 91.94 376 MET A N 1
ATOM 3113 C CA . MET A 1 376 ? 24.043 21.628 13.146 1.00 91.94 376 MET A CA 1
ATOM 3114 C C . MET A 1 376 ? 22.537 21.729 13.382 1.00 91.94 376 MET A C 1
ATOM 3116 O O . MET A 1 376 ? 21.743 21.514 12.464 1.00 91.94 376 MET A O 1
ATOM 3120 N N . THR A 1 377 ? 22.169 22.079 14.617 1.00 91.69 377 THR A N 1
ATOM 3121 C CA . THR A 1 377 ? 20.798 22.412 15.032 1.00 91.69 377 THR A CA 1
ATOM 3122 C C . THR A 1 377 ? 20.703 23.855 15.516 1.00 91.69 377 THR A C 1
ATOM 3124 O O . THR A 1 377 ? 21.721 24.502 15.749 1.00 91.69 377 THR A O 1
ATOM 3127 N N . SER A 1 378 ? 19.494 24.388 15.678 1.00 88.56 378 SER A N 1
ATOM 3128 C CA . SER A 1 378 ? 19.280 25.762 16.150 1.00 88.56 378 SER A CA 1
ATOM 3129 C C . SER A 1 378 ? 18.594 25.781 17.512 1.00 88.56 378 SER A C 1
ATOM 3131 O O . SER A 1 378 ? 17.820 24.881 17.832 1.00 88.56 378 SER A O 1
ATOM 3133 N N . LYS A 1 379 ? 18.758 26.871 18.276 1.00 84.88 379 LYS A N 1
ATOM 3134 C CA . LYS A 1 379 ? 17.948 27.152 19.477 1.00 84.88 379 LYS A CA 1
ATOM 3135 C C . LYS A 1 379 ? 16.429 27.094 19.252 1.00 84.88 379 LYS A C 1
ATOM 3137 O O . LYS A 1 379 ? 15.693 26.940 20.222 1.00 84.88 379 LYS A O 1
ATOM 3142 N N . LYS A 1 380 ? 15.939 27.128 18.004 1.00 80.75 380 LYS A N 1
ATOM 3143 C CA . LYS A 1 380 ? 14.530 26.835 17.671 1.00 80.75 380 LYS A CA 1
ATOM 3144 C C . LYS A 1 380 ? 14.054 25.480 18.205 1.00 80.75 380 LYS A C 1
ATOM 3146 O O . LYS A 1 380 ? 12.882 25.358 18.537 1.00 80.75 380 LYS A O 1
ATOM 3151 N N . VAL A 1 381 ? 14.934 24.484 18.335 1.00 80.94 381 VAL A N 1
ATOM 3152 C CA . VAL A 1 381 ? 14.587 23.171 18.905 1.00 80.94 381 VAL A CA 1
ATOM 3153 C C . VAL A 1 381 ? 14.184 23.253 20.383 1.00 80.94 381 VAL A C 1
ATOM 3155 O O . VAL A 1 381 ? 13.406 22.426 20.857 1.00 80.94 381 VAL A O 1
ATOM 3158 N N . LEU A 1 382 ? 14.659 24.279 21.098 1.00 79.44 382 LEU A N 1
ATOM 3159 C CA . LEU A 1 382 ? 14.436 24.462 22.531 1.00 79.44 382 LEU A CA 1
ATOM 3160 C C . LEU A 1 382 ? 13.007 24.894 22.864 1.00 79.44 382 LEU A C 1
ATOM 3162 O O . LEU A 1 382 ? 12.605 24.758 24.011 1.00 79.44 382 LEU A O 1
ATOM 3166 N N . SER A 1 383 ? 12.204 25.347 21.891 1.00 68.69 383 SER A N 1
ATOM 3167 C CA . SER A 1 383 ? 10.785 25.655 22.137 1.00 68.69 383 SER A CA 1
ATOM 3168 C C . SER A 1 383 ? 9.987 24.439 22.624 1.00 68.69 383 SER A C 1
ATOM 3170 O O . SER A 1 383 ? 8.939 24.601 23.243 1.00 68.69 383 SER A O 1
ATOM 3172 N N . ASN A 1 384 ? 10.496 23.230 22.373 1.00 62.72 384 ASN A N 1
ATOM 3173 C CA . ASN A 1 384 ? 9.903 21.970 22.812 1.00 62.72 384 ASN A CA 1
ATOM 3174 C C . ASN A 1 384 ? 10.426 21.485 24.180 1.00 62.72 384 ASN A C 1
ATOM 3176 O O . ASN A 1 384 ? 9.996 20.429 24.640 1.00 62.72 384 ASN A O 1
ATOM 3180 N N . PHE A 1 385 ? 11.343 22.220 24.823 1.00 63.16 385 PHE A N 1
ATOM 3181 C CA . PHE A 1 385 ? 11.973 21.848 26.093 1.00 63.16 385 PHE A CA 1
ATOM 3182 C C . PHE A 1 385 ? 11.753 22.948 27.136 1.00 63.16 385 PHE A C 1
ATOM 3184 O O . PHE A 1 385 ? 12.176 24.088 26.964 1.00 63.16 385 PHE A O 1
ATOM 3191 N N . SER A 1 386 ? 11.109 22.607 28.252 1.00 56.56 386 SER A N 1
ATOM 3192 C CA . SER A 1 386 ? 10.783 23.552 29.333 1.00 56.56 386 SER A CA 1
ATOM 3193 C C . SER A 1 386 ? 12.001 24.095 30.095 1.00 56.56 386 SER A C 1
ATOM 3195 O O . SER A 1 386 ? 11.869 25.038 30.868 1.00 56.56 386 SER A O 1
ATOM 3197 N N . SER A 1 387 ? 13.171 23.495 29.898 1.00 59.31 387 SER A N 1
ATOM 3198 C CA . SER A 1 387 ? 14.363 23.609 30.746 1.00 59.31 387 SER A CA 1
ATOM 3199 C C . SER A 1 387 ? 15.605 24.169 30.042 1.00 59.31 387 SER A C 1
ATOM 3201 O O . SER A 1 387 ? 16.645 24.348 30.670 1.00 59.31 387 SER A O 1
ATOM 3203 N N . GLY A 1 388 ? 15.491 24.535 28.762 1.00 77.38 388 GLY A N 1
ATOM 3204 C CA . GLY A 1 388 ? 16.520 25.292 28.045 1.00 77.38 388 GLY A CA 1
ATOM 3205 C C . GLY A 1 388 ? 17.625 24.456 27.384 1.00 77.38 388 GLY A C 1
ATOM 3206 O O . GLY A 1 388 ? 17.479 23.264 27.122 1.00 77.38 388 GLY A O 1
ATOM 3207 N N . MET A 1 389 ? 18.718 25.136 27.025 1.00 80.38 389 MET A N 1
ATOM 3208 C CA . MET A 1 389 ? 19.790 24.621 26.157 1.00 80.38 389 MET A CA 1
ATOM 3209 C C . MET A 1 389 ? 20.614 23.507 26.807 1.00 80.38 389 MET A C 1
ATOM 3211 O O . MET A 1 389 ? 20.935 22.526 26.144 1.00 80.38 389 MET A O 1
ATOM 3215 N N . GLU A 1 390 ? 20.932 23.643 28.092 1.00 81.69 390 GLU A N 1
ATOM 3216 C CA . GLU A 1 390 ? 21.836 22.739 28.807 1.00 81.69 390 GLU A CA 1
ATOM 3217 C C . GLU A 1 390 ? 21.255 21.322 28.925 1.00 81.69 390 GLU A C 1
ATOM 3219 O O . GLU A 1 390 ? 21.910 20.358 28.527 1.00 81.69 390 GLU A O 1
ATOM 3224 N N . GLU A 1 391 ? 19.982 21.197 29.322 1.00 83.06 391 GLU A N 1
ATOM 3225 C CA . GLU A 1 391 ? 19.295 19.898 29.374 1.00 83.06 391 GLU A CA 1
ATOM 3226 C C . GLU A 1 391 ? 19.180 19.265 27.978 1.00 83.06 391 GLU A C 1
ATOM 3228 O O . GLU A 1 391 ? 19.390 18.063 27.815 1.00 83.06 391 GLU A O 1
ATOM 3233 N N . PHE A 1 392 ? 18.907 20.060 26.936 1.00 85.94 392 PHE A N 1
ATOM 3234 C CA . PHE A 1 392 ? 18.879 19.544 25.567 1.00 85.94 392 PHE A CA 1
ATOM 3235 C C . PHE A 1 392 ? 20.241 18.970 25.153 1.00 85.94 392 PHE A C 1
ATOM 3237 O O . PHE A 1 392 ? 20.303 17.865 24.603 1.00 85.94 392 PHE A O 1
ATOM 3244 N N . MET A 1 393 ? 21.332 19.695 25.417 1.00 86.19 393 MET A N 1
ATOM 3245 C CA . MET A 1 393 ? 22.685 19.225 25.115 1.00 86.19 393 MET A CA 1
ATOM 3246 C C . MET A 1 393 ? 23.000 17.939 25.884 1.00 86.19 393 MET A C 1
ATOM 3248 O O . MET A 1 393 ? 23.486 16.982 25.283 1.00 86.19 393 MET A O 1
ATOM 3252 N N . GLU A 1 394 ? 22.663 17.878 27.173 1.00 85.31 394 GLU A N 1
ATOM 3253 C CA . GLU A 1 394 ? 22.881 16.706 28.024 1.00 85.31 394 GLU A CA 1
ATOM 3254 C C . GLU A 1 394 ? 22.091 15.477 27.546 1.00 85.31 394 GLU A C 1
ATOM 3256 O O . GLU A 1 394 ? 22.662 14.396 27.382 1.00 85.31 394 GLU A O 1
ATOM 3261 N N . ILE A 1 395 ? 20.801 15.629 27.225 1.00 85.19 395 ILE A N 1
ATOM 3262 C CA . ILE A 1 395 ? 19.974 14.539 26.685 1.00 85.19 395 ILE A CA 1
ATOM 3263 C C . ILE A 1 395 ? 20.578 14.004 25.385 1.00 85.19 395 ILE A C 1
ATOM 3265 O O . ILE A 1 395 ? 20.693 12.787 25.212 1.00 85.19 395 ILE A O 1
ATOM 3269 N N . ASN A 1 396 ? 20.966 14.883 24.458 1.00 87.81 396 ASN A N 1
ATOM 3270 C CA . ASN A 1 396 ? 21.549 14.451 23.188 1.00 87.81 396 ASN A CA 1
ATOM 3271 C C . ASN A 1 396 ? 22.899 13.751 23.404 1.00 87.81 396 ASN A C 1
ATOM 3273 O O . ASN A 1 396 ? 23.112 12.682 22.833 1.00 87.81 396 ASN A O 1
ATOM 3277 N N . ARG A 1 397 ? 23.765 14.281 24.277 1.00 87.12 397 ARG A N 1
ATOM 3278 C CA . ARG A 1 397 ? 25.045 13.659 24.661 1.00 87.12 397 ARG A CA 1
ATOM 3279 C C . ARG A 1 397 ? 24.853 12.260 25.226 1.00 87.12 397 ARG A C 1
ATOM 3281 O O . ARG A 1 397 ? 25.401 11.303 24.682 1.00 87.12 397 ARG A O 1
ATOM 3288 N N . ASN A 1 398 ? 24.026 12.126 26.262 1.00 84.75 398 ASN A N 1
ATOM 3289 C CA . ASN A 1 398 ? 23.779 10.853 26.937 1.00 84.75 398 ASN A CA 1
ATOM 3290 C C . ASN A 1 398 ? 23.256 9.795 25.962 1.00 84.75 398 ASN A C 1
ATOM 3292 O O . ASN A 1 398 ? 23.703 8.648 25.974 1.00 84.75 398 ASN A O 1
ATOM 3296 N N . ASN A 1 399 ? 22.363 10.182 25.050 1.00 84.81 399 ASN A N 1
ATOM 3297 C CA . ASN A 1 399 ? 21.850 9.253 24.054 1.00 84.81 399 ASN A CA 1
ATOM 3298 C C . ASN A 1 399 ? 22.877 8.889 22.972 1.00 84.81 399 ASN A C 1
ATOM 3300 O O . ASN A 1 399 ? 22.898 7.735 22.542 1.00 84.81 399 ASN A O 1
ATOM 3304 N N . ILE A 1 400 ? 23.748 9.812 22.555 1.00 83.31 400 ILE A N 1
ATOM 3305 C CA . ILE A 1 400 ? 24.855 9.494 21.639 1.00 83.31 400 ILE A CA 1
ATOM 3306 C C . ILE A 1 400 ? 25.833 8.512 22.303 1.00 83.31 400 ILE A C 1
ATOM 3308 O O . ILE A 1 400 ? 26.241 7.545 21.661 1.00 83.31 400 ILE A O 1
ATOM 3312 N N . ILE A 1 401 ? 26.144 8.689 23.594 1.00 81.88 401 ILE A N 1
ATOM 3313 C CA . ILE A 1 401 ? 26.990 7.765 24.371 1.00 81.88 401 ILE A CA 1
ATOM 3314 C C . ILE A 1 401 ? 26.361 6.369 24.432 1.00 81.88 401 ILE A C 1
ATOM 3316 O O . ILE A 1 401 ? 27.027 5.383 24.108 1.00 81.88 401 ILE A O 1
ATOM 3320 N N . LEU A 1 402 ? 25.076 6.278 24.796 1.00 80.00 402 LEU A N 1
ATOM 3321 C CA . LEU A 1 402 ? 24.347 5.006 24.893 1.00 80.00 402 LEU A CA 1
ATOM 3322 C C . LEU A 1 402 ? 24.341 4.228 23.570 1.00 80.00 402 LEU A C 1
ATOM 3324 O O . LEU A 1 402 ? 24.413 3.001 23.569 1.00 80.00 402 LEU A O 1
ATOM 3328 N N . HIS A 1 403 ? 24.304 4.936 22.441 1.00 75.44 403 HIS A N 1
ATOM 3329 C CA . HIS A 1 403 ? 24.239 4.339 21.107 1.00 75.44 403 HIS A CA 1
ATOM 3330 C C . HIS A 1 403 ? 25.568 4.427 20.346 1.00 75.44 403 HIS A C 1
ATOM 3332 O O . HIS A 1 403 ? 25.596 4.250 19.128 1.00 75.44 403 HIS A O 1
ATOM 3338 N N . ARG A 1 404 ? 26.690 4.654 21.041 1.00 68.44 404 ARG A N 1
ATOM 3339 C CA . ARG A 1 404 ? 28.013 4.859 20.428 1.00 68.44 404 ARG A CA 1
ATOM 3340 C C . ARG A 1 404 ? 28.443 3.716 19.504 1.00 68.44 404 ARG A C 1
ATOM 3342 O O . ARG A 1 404 ? 29.104 3.963 18.503 1.00 68.44 404 ARG A O 1
ATOM 3349 N N . ASN A 1 405 ? 28.023 2.479 19.780 1.00 64.88 405 ASN A N 1
ATOM 3350 C CA . ASN A 1 405 ? 28.305 1.324 18.916 1.00 64.88 405 ASN A CA 1
ATOM 3351 C C . ASN A 1 405 ? 27.666 1.437 17.515 1.00 64.88 405 ASN A C 1
ATOM 3353 O O . ASN A 1 405 ? 28.195 0.860 16.563 1.00 64.88 405 ASN A O 1
ATOM 3357 N N . ASN A 1 406 ? 26.577 2.204 17.385 1.00 61.84 406 ASN A N 1
ATOM 3358 C CA . ASN A 1 406 ? 25.914 2.509 16.112 1.00 61.84 406 ASN A CA 1
ATOM 3359 C C . ASN A 1 406 ? 26.577 3.691 15.385 1.00 61.84 406 ASN A C 1
ATOM 3361 O O . ASN A 1 406 ? 26.413 3.852 14.178 1.00 61.84 406 ASN A O 1
ATOM 3365 N N . PHE A 1 407 ? 27.372 4.490 16.099 1.00 60.84 407 PHE A N 1
ATOM 3366 C CA . PHE A 1 407 ? 28.137 5.609 15.563 1.00 60.84 407 PHE A CA 1
ATOM 3367 C C . PHE A 1 407 ? 29.620 5.242 15.441 1.00 60.84 407 PHE A C 1
ATOM 3369 O O . PHE A 1 407 ? 30.469 5.732 16.182 1.00 60.84 407 PHE A O 1
ATOM 3376 N N . LYS A 1 408 ? 29.972 4.413 14.451 1.00 60.81 408 LYS A N 1
ATOM 3377 C CA . LYS A 1 408 ? 31.380 4.141 14.078 1.00 60.81 408 LYS A CA 1
ATOM 3378 C C . LYS A 1 408 ? 32.043 5.313 13.323 1.00 60.81 408 LYS A C 1
ATOM 3380 O O . LY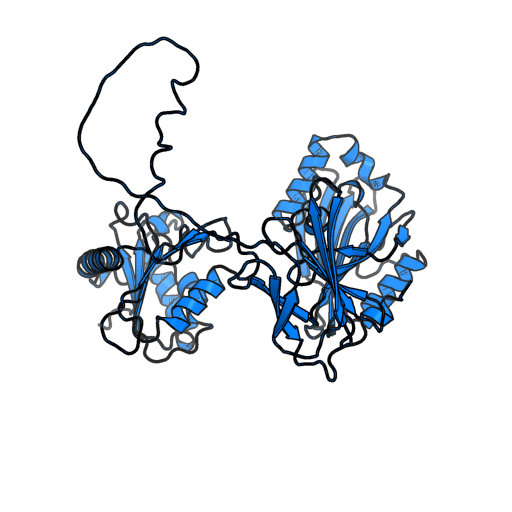S A 1 408 ? 33.002 5.119 12.578 1.00 60.81 408 LYS A O 1
ATOM 3385 N N . TYR A 1 409 ? 31.508 6.520 13.483 1.00 66.56 409 TYR A N 1
ATOM 3386 C CA . TYR A 1 409 ? 31.769 7.703 12.666 1.00 66.56 409 TYR A CA 1
ATOM 3387 C C . TYR A 1 409 ? 32.439 8.798 13.481 1.00 66.56 409 TYR A C 1
ATOM 3389 O O . TYR A 1 409 ? 32.192 8.920 14.681 1.00 66.56 409 TYR A O 1
ATOM 3397 N N . ASN A 1 410 ? 33.238 9.637 12.821 1.00 80.56 410 ASN A N 1
ATOM 3398 C CA . ASN A 1 410 ? 33.755 10.848 13.444 1.00 80.56 410 ASN A CA 1
ATOM 3399 C C . ASN A 1 410 ? 32.681 11.940 13.352 1.00 80.56 410 ASN A C 1
ATOM 3401 O O . ASN A 1 410 ? 32.615 12.656 12.353 1.00 80.56 410 ASN A O 1
ATOM 3405 N N . MET A 1 411 ? 31.780 11.980 14.336 1.00 87.25 411 MET A N 1
ATOM 3406 C CA . MET A 1 411 ? 30.651 12.908 14.371 1.00 87.25 411 MET A CA 1
ATOM 3407 C C . MET A 1 411 ? 30.960 14.128 15.237 1.00 87.25 411 MET A C 1
ATOM 3409 O O . MET A 1 411 ? 31.415 13.985 16.368 1.00 87.25 411 MET A O 1
ATOM 3413 N N . GLU A 1 412 ? 30.615 15.304 14.728 1.00 91.44 412 GLU A N 1
ATOM 3414 C CA . GLU A 1 412 ? 30.559 16.566 15.456 1.00 91.44 412 GLU A CA 1
ATOM 3415 C C . GLU A 1 412 ? 29.134 17.117 15.349 1.00 91.44 412 GLU A C 1
ATOM 3417 O O . GLU A 1 412 ? 28.568 17.177 14.256 1.00 91.44 412 GLU A O 1
ATOM 3422 N N . PHE A 1 413 ? 28.534 17.491 16.474 1.00 92.19 413 PHE A N 1
ATOM 3423 C CA . PHE A 1 413 ? 27.173 18.019 16.528 1.00 92.19 413 PHE A CA 1
ATOM 3424 C C . PHE A 1 413 ? 27.165 19.303 17.350 1.00 92.19 413 PHE A C 1
ATOM 3426 O O . PHE A 1 413 ? 27.604 19.284 18.498 1.00 92.19 413 PHE A O 1
ATOM 3433 N N . ILE A 1 414 ? 26.675 20.403 16.778 1.00 91.50 414 ILE A N 1
ATOM 3434 C CA . ILE A 1 414 ? 26.629 21.717 17.431 1.00 91.50 414 ILE A CA 1
ATOM 3435 C C . ILE A 1 414 ? 25.214 22.306 17.429 1.00 91.50 414 ILE A C 1
ATOM 3437 O O . ILE A 1 414 ? 24.375 21.955 16.592 1.00 91.50 414 ILE A O 1
ATOM 3441 N N . ILE A 1 415 ? 24.963 23.225 18.356 1.00 89.62 415 ILE A N 1
ATOM 3442 C CA . ILE A 1 415 ? 23.761 24.059 18.420 1.00 89.62 415 ILE A CA 1
ATOM 3443 C C . ILE A 1 415 ? 24.139 25.527 18.228 1.00 89.62 415 ILE A C 1
ATOM 3445 O O . ILE A 1 415 ? 25.067 26.015 18.855 1.00 89.62 415 ILE A O 1
ATOM 3449 N N . THR A 1 416 ? 23.406 26.238 17.375 1.00 84.19 416 THR A N 1
ATOM 3450 C CA . THR A 1 416 ? 23.663 27.651 17.068 1.00 84.19 416 THR A CA 1
ATOM 3451 C C . THR A 1 416 ? 22.489 28.558 17.436 1.00 84.19 416 THR A C 1
ATOM 3453 O O . THR A 1 416 ? 21.309 28.180 17.381 1.00 84.19 416 THR A O 1
ATOM 3456 N N . ASP A 1 417 ? 22.836 29.800 17.762 1.00 77.19 417 ASP A N 1
ATOM 3457 C CA . ASP A 1 417 ? 21.919 30.892 18.081 1.00 77.19 417 ASP A CA 1
ATOM 3458 C C . ASP A 1 417 ? 21.400 31.616 16.832 1.00 77.19 417 ASP A C 1
ATOM 3460 O O . ASP A 1 417 ? 20.477 32.428 16.921 1.00 77.19 417 ASP A O 1
ATOM 3464 N N . TYR A 1 418 ? 21.931 31.282 15.650 1.00 72.38 418 TYR A N 1
ATOM 3465 C CA . TYR A 1 418 ? 21.675 31.963 14.378 1.00 72.38 418 TYR A CA 1
ATOM 3466 C C . TYR A 1 418 ? 20.332 31.573 13.727 1.00 72.38 418 TYR A C 1
ATOM 3468 O O . TYR A 1 418 ? 20.227 31.213 12.551 1.00 72.38 418 TYR A O 1
ATOM 3476 N N . SER A 1 419 ? 19.264 31.632 14.520 1.00 60.91 419 SER A N 1
ATOM 3477 C CA . SER A 1 419 ? 17.929 31.142 14.166 1.00 60.91 419 SER A CA 1
ATOM 3478 C C . SER A 1 419 ? 17.302 31.843 12.949 1.00 60.91 419 SER A C 1
ATOM 3480 O O . SER A 1 419 ? 16.532 31.210 12.228 1.00 60.91 419 SER A O 1
ATOM 3482 N N . GLU A 1 420 ? 17.664 33.100 12.670 1.00 56.41 420 GLU A N 1
ATOM 3483 C CA . GLU A 1 420 ? 17.133 33.890 11.546 1.00 56.41 420 GLU A CA 1
ATOM 3484 C C . GLU A 1 420 ? 17.706 33.488 10.175 1.00 56.41 420 GLU A C 1
ATOM 3486 O O . GLU A 1 420 ? 17.015 33.630 9.169 1.00 56.41 420 GLU A O 1
ATOM 3491 N N . LYS A 1 421 ? 18.930 32.935 10.106 1.00 56.03 421 LYS A N 1
ATOM 3492 C CA . LYS A 1 421 ? 19.519 32.421 8.845 1.00 56.03 421 LYS A CA 1
ATOM 3493 C C . LYS A 1 421 ? 19.302 30.915 8.650 1.00 56.03 421 LYS A C 1
ATOM 3495 O O . LYS A 1 421 ? 19.352 30.426 7.526 1.00 56.03 421 LYS A O 1
ATOM 3500 N N . LEU A 1 422 ? 18.995 30.179 9.720 1.00 61.16 422 LEU A N 1
ATOM 3501 C CA . LEU A 1 422 ? 18.647 28.754 9.703 1.00 61.16 422 LEU A CA 1
ATOM 3502 C C . LEU A 1 422 ? 17.127 28.555 9.598 1.00 61.16 422 LEU A C 1
ATOM 3504 O O . LEU A 1 422 ? 16.444 28.169 10.552 1.00 61.16 422 LEU A O 1
ATOM 3508 N N . HIS A 1 423 ? 16.567 28.854 8.428 1.00 63.81 423 HIS A N 1
ATOM 3509 C CA . HIS A 1 423 ? 15.220 28.399 8.057 1.00 63.81 423 HIS A CA 1
ATOM 3510 C C . HIS A 1 423 ? 15.265 27.204 7.113 1.00 63.81 423 HIS A C 1
ATOM 3512 O O . HIS A 1 423 ? 14.409 26.325 7.197 1.00 63.81 423 HIS A O 1
ATOM 3518 N N . ASP A 1 424 ? 16.272 27.132 6.256 1.00 74.94 424 ASP A N 1
ATOM 3519 C CA . ASP A 1 424 ? 16.379 26.069 5.271 1.00 74.94 424 ASP A CA 1
ATOM 3520 C C . ASP A 1 424 ? 17.102 24.846 5.841 1.00 74.94 424 ASP A C 1
ATOM 3522 O O . ASP A 1 424 ? 17.921 24.945 6.756 1.00 74.94 424 ASP A O 1
ATOM 3526 N N . ARG A 1 425 ? 16.752 23.667 5.318 1.00 87.94 425 ARG A N 1
ATOM 3527 C CA . ARG A 1 425 ? 17.302 22.381 5.753 1.00 87.94 425 ARG A CA 1
ATOM 3528 C C . ARG A 1 425 ? 18.088 21.769 4.620 1.00 87.94 425 ARG A C 1
ATOM 3530 O O . ARG A 1 425 ? 17.539 21.619 3.525 1.00 87.94 425 ARG A O 1
ATOM 3537 N N . PHE A 1 426 ? 19.331 21.394 4.889 1.00 90.06 426 PHE A N 1
ATOM 3538 C CA . PHE A 1 426 ? 20.232 20.891 3.866 1.00 90.06 426 PHE A CA 1
ATOM 3539 C C . PHE A 1 426 ? 20.976 19.633 4.300 1.00 90.06 426 PHE A C 1
ATOM 3541 O O . PHE A 1 426 ? 21.431 19.516 5.436 1.00 90.06 426 PHE A O 1
ATOM 3548 N N . LEU A 1 427 ? 21.153 18.728 3.341 1.00 92.88 427 LEU A N 1
ATOM 3549 C CA . LEU A 1 427 ? 22.098 17.620 3.394 1.00 92.88 427 LEU A CA 1
ATOM 3550 C C . LEU A 1 427 ? 23.206 17.876 2.369 1.00 92.88 427 LEU A C 1
ATOM 3552 O O . LEU A 1 427 ? 22.933 18.003 1.174 1.00 92.88 427 LEU A O 1
ATOM 3556 N N . ILE A 1 428 ? 24.449 17.975 2.827 1.00 92.88 428 ILE A N 1
ATOM 3557 C CA . ILE A 1 428 ? 25.587 18.433 2.030 1.00 92.88 428 ILE A CA 1
ATOM 3558 C C . ILE A 1 428 ? 26.654 17.336 1.990 1.00 92.88 428 ILE A C 1
ATOM 3560 O O . ILE A 1 428 ? 26.998 16.732 3.003 1.00 92.88 428 ILE A O 1
ATOM 3564 N N . PHE A 1 429 ? 27.202 17.108 0.803 1.00 92.44 429 PHE A N 1
ATOM 3565 C CA . PHE A 1 429 ? 28.289 16.182 0.513 1.00 92.44 429 PHE A CA 1
ATOM 3566 C C . PHE A 1 429 ? 29.458 16.976 -0.081 1.00 92.44 429 PHE A C 1
ATOM 3568 O O . PHE A 1 429 ? 29.515 17.135 -1.308 1.00 92.44 429 PHE A O 1
ATOM 3575 N N . PRO A 1 430 ? 30.382 17.486 0.759 1.00 87.62 430 PRO A N 1
ATOM 3576 C CA . PRO A 1 430 ? 31.527 18.284 0.314 1.00 87.62 430 PRO A CA 1
ATOM 3577 C C . PRO A 1 430 ? 32.354 17.598 -0.777 1.00 87.62 430 PRO A C 1
ATOM 3579 O O . PRO A 1 430 ? 32.817 18.233 -1.720 1.00 87.62 430 PRO A O 1
ATOM 3582 N N . ASN A 1 431 ? 32.469 16.272 -0.672 1.00 83.38 431 ASN A N 1
ATOM 3583 C CA . ASN A 1 431 ? 33.341 15.444 -1.491 1.00 83.38 431 ASN A CA 1
ATOM 3584 C C . ASN A 1 431 ? 32.586 14.259 -2.128 1.00 83.38 431 ASN A C 1
ATOM 3586 O O . ASN A 1 431 ? 32.877 13.101 -1.822 1.00 83.38 431 ASN A O 1
ATOM 3590 N N . ALA A 1 432 ? 31.623 14.518 -3.022 1.00 69.56 432 ALA A N 1
ATOM 3591 C CA . ALA A 1 432 ? 30.854 13.456 -3.678 1.00 69.56 432 ALA A CA 1
ATOM 3592 C C . ALA A 1 432 ? 31.619 12.832 -4.873 1.00 69.56 432 ALA A C 1
ATOM 3594 O O . ALA A 1 432 ? 31.365 13.151 -6.035 1.00 69.56 432 ALA A O 1
ATOM 3595 N N . GLY A 1 433 ? 32.571 11.926 -4.601 1.00 58.72 433 GLY A N 1
ATOM 3596 C CA . GLY A 1 433 ? 33.253 11.108 -5.622 1.00 58.72 433 GLY A CA 1
ATOM 3597 C C . GLY A 1 433 ? 34.718 10.734 -5.328 1.00 58.72 433 GLY A C 1
ATOM 3598 O O . GLY A 1 433 ? 35.321 11.184 -4.353 1.00 58.72 433 GLY A O 1
ATOM 3599 N N . GLN A 1 434 ? 35.316 9.908 -6.207 1.00 48.41 434 GLN A N 1
ATOM 3600 C CA . GLN A 1 434 ? 36.738 9.500 -6.143 1.00 48.41 434 GLN A CA 1
ATOM 3601 C C . GLN A 1 434 ? 37.728 10.595 -6.605 1.00 48.41 434 GLN A C 1
ATOM 3603 O O . GLN A 1 434 ? 38.934 10.431 -6.449 1.00 48.41 434 GLN A O 1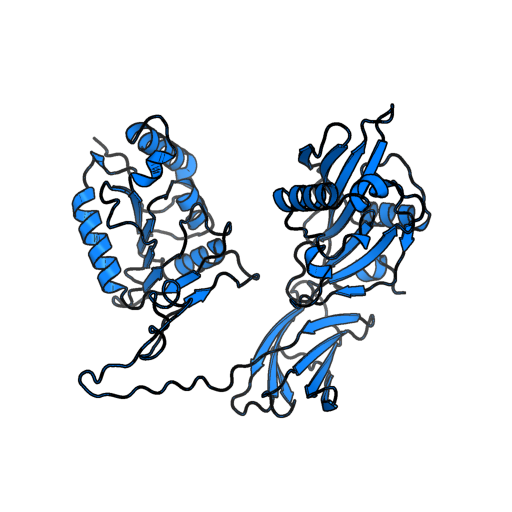
ATOM 3608 N N . SER A 1 435 ? 37.233 11.726 -7.117 1.00 42.97 435 SER A N 1
ATOM 3609 C CA . SER A 1 435 ? 38.013 12.911 -7.503 1.00 42.97 435 SER A CA 1
ATOM 3610 C C . SER A 1 435 ? 37.578 14.125 -6.667 1.00 42.97 435 SER A C 1
ATOM 3612 O O . SER A 1 435 ? 36.398 14.260 -6.345 1.00 42.97 435 SER A O 1
ATOM 3614 N N . ASN A 1 436 ? 38.526 14.993 -6.307 1.00 44.66 436 ASN A N 1
ATOM 3615 C CA . ASN A 1 436 ? 38.416 16.059 -5.297 1.00 44.66 436 ASN A CA 1
ATOM 3616 C C . ASN A 1 436 ? 37.536 17.279 -5.674 1.00 44.66 436 ASN A C 1
ATOM 3618 O O . ASN A 1 436 ? 37.763 18.361 -5.143 1.00 44.66 436 ASN A O 1
ATOM 3622 N N . SER A 1 437 ? 36.545 17.175 -6.571 1.00 52.81 437 SER A N 1
ATOM 3623 C CA . SER A 1 437 ? 35.737 18.360 -6.929 1.00 52.81 437 SER A CA 1
ATOM 3624 C C . SER A 1 437 ? 34.333 18.087 -7.486 1.00 52.81 437 SER A C 1
ATOM 3626 O O . SER A 1 437 ? 33.984 18.596 -8.547 1.00 52.81 437 SER A O 1
ATOM 3628 N N . ASN A 1 438 ? 33.491 17.335 -6.777 1.00 68.94 438 ASN A N 1
ATOM 3629 C CA . ASN A 1 438 ? 32.055 17.276 -7.085 1.00 68.94 438 ASN A CA 1
ATOM 3630 C C . ASN A 1 438 ? 31.230 17.457 -5.803 1.00 68.94 438 ASN A C 1
ATOM 3632 O O . ASN A 1 438 ? 30.737 16.495 -5.228 1.00 68.94 438 ASN A O 1
ATOM 3636 N N . LEU A 1 439 ? 31.081 18.698 -5.340 1.00 83.94 439 LEU A N 1
ATOM 3637 C CA . LEU A 1 439 ? 30.168 19.053 -4.251 1.00 83.94 439 LEU A CA 1
ATOM 3638 C C . LEU A 1 439 ? 28.707 18.777 -4.649 1.00 83.94 439 LEU A C 1
ATOM 3640 O O . LEU A 1 439 ? 28.268 19.105 -5.761 1.00 83.94 439 LEU A O 1
ATOM 3644 N N . LYS A 1 440 ? 27.925 18.225 -3.719 1.00 87.38 440 LYS A N 1
ATOM 3645 C CA . LYS A 1 440 ? 26.464 18.104 -3.843 1.00 87.38 440 LYS A CA 1
ATOM 3646 C C . LYS A 1 440 ? 25.786 18.603 -2.572 1.00 87.38 440 LYS A C 1
ATOM 3648 O O . LYS A 1 440 ? 26.244 18.297 -1.482 1.00 87.38 440 LYS A O 1
ATOM 3653 N N . ALA A 1 441 ? 24.682 19.327 -2.705 1.00 83.06 441 ALA A N 1
ATOM 3654 C CA . ALA A 1 441 ? 23.847 19.746 -1.581 1.00 83.06 441 ALA A CA 1
ATOM 3655 C C . ALA A 1 441 ? 22.382 19.517 -1.944 1.00 83.06 441 ALA A C 1
ATOM 3657 O O . ALA A 1 441 ? 22.019 19.706 -3.099 1.00 83.06 441 ALA A O 1
ATOM 3658 N N . TYR A 1 442 ? 21.555 19.116 -0.984 1.00 86.50 442 TYR A N 1
ATOM 3659 C CA . TYR A 1 442 ? 20.133 18.838 -1.170 1.00 86.50 442 TYR A CA 1
ATOM 3660 C C . TYR A 1 442 ? 19.319 19.605 -0.132 1.00 86.50 442 TYR A C 1
ATOM 3662 O O . TYR A 1 442 ? 19.559 19.447 1.060 1.00 86.50 442 TYR A O 1
ATOM 3670 N N . SER A 1 443 ? 18.366 20.420 -0.576 1.00 84.12 443 SER A N 1
ATOM 3671 C CA . SER A 1 443 ? 17.310 21.005 0.249 1.00 84.12 443 SER A CA 1
ATOM 3672 C C . SER A 1 443 ? 16.287 19.933 0.605 1.00 84.12 443 SER A C 1
ATOM 3674 O O . SER A 1 443 ? 15.872 19.181 -0.273 1.00 84.12 443 SER A O 1
ATOM 3676 N N . LEU A 1 444 ? 15.882 19.848 1.871 1.00 80.69 444 LEU A N 1
ATOM 3677 C CA . LEU A 1 444 ? 14.998 18.778 2.349 1.00 80.69 444 LEU A CA 1
ATOM 3678 C C . LEU A 1 444 ? 13.505 19.139 2.310 1.00 80.69 444 LEU A C 1
ATOM 3680 O O . LEU A 1 444 ? 12.659 18.256 2.422 1.00 80.69 444 LEU A O 1
ATOM 3684 N N . GLY A 1 445 ? 13.158 20.426 2.205 1.00 70.75 445 GLY A N 1
ATOM 3685 C CA . GLY A 1 445 ? 11.769 20.913 2.195 1.00 70.75 445 GLY A CA 1
ATOM 3686 C C . GLY A 1 445 ? 10.984 20.729 3.507 1.00 70.75 445 GLY A C 1
ATOM 3687 O O . GLY A 1 445 ? 9.936 21.340 3.679 1.00 70.75 445 GLY A O 1
ATOM 3688 N N . THR A 1 446 ? 11.489 19.930 4.448 1.00 80.44 446 THR A N 1
ATOM 3689 C CA . THR A 1 446 ? 10.991 19.753 5.817 1.00 80.44 446 THR A CA 1
ATOM 3690 C C . THR A 1 446 ? 12.162 19.438 6.750 1.00 80.44 446 THR A C 1
ATOM 3692 O O . THR A 1 446 ? 13.264 19.136 6.290 1.00 80.44 446 THR A O 1
ATOM 3695 N N . SER A 1 447 ? 11.943 19.523 8.060 1.00 87.00 447 SER A N 1
ATOM 3696 C CA . SER A 1 447 ? 12.919 19.046 9.044 1.00 87.00 447 SER A CA 1
ATOM 3697 C C . SER A 1 447 ? 12.911 17.522 9.126 1.00 87.00 447 SER A C 1
ATOM 3699 O O . SER A 1 447 ? 11.869 16.886 8.982 1.00 87.00 447 SER A O 1
ATOM 3701 N N . LEU A 1 448 ? 14.070 16.933 9.398 1.00 86.38 448 LEU A N 1
ATOM 3702 C CA . LEU A 1 448 ? 14.301 15.501 9.554 1.00 86.38 448 LEU A CA 1
ATOM 3703 C C . LEU A 1 448 ? 13.401 14.883 10.629 1.00 86.38 448 LEU A C 1
ATOM 3705 O O . LEU A 1 448 ? 12.953 13.755 10.467 1.00 86.38 448 LEU A O 1
ATOM 3709 N N . ASN A 1 449 ? 13.039 15.631 11.674 1.00 84.75 449 ASN A N 1
ATOM 3710 C CA . ASN A 1 449 ? 12.096 15.166 12.701 1.00 84.75 449 ASN A CA 1
ATOM 3711 C C . ASN A 1 449 ? 10.642 15.003 12.193 1.00 84.75 449 ASN A C 1
ATOM 3713 O O . ASN A 1 449 ? 9.795 14.393 12.858 1.00 84.75 449 ASN A O 1
ATOM 3717 N N . SER A 1 450 ? 10.345 15.572 11.024 1.00 81.00 450 SER A N 1
ATOM 3718 C CA . SER A 1 450 ? 9.036 15.613 10.364 1.00 81.00 450 SER A CA 1
ATOM 3719 C C . SER A 1 450 ? 9.077 15.007 8.962 1.00 81.00 450 SER A C 1
ATOM 3721 O O . SER A 1 450 ? 8.090 15.071 8.225 1.00 81.00 450 SER A O 1
ATOM 3723 N N . ILE A 1 451 ? 10.215 14.424 8.586 1.00 75.38 451 ILE A N 1
ATOM 3724 C CA . ILE A 1 451 ? 10.363 13.710 7.329 1.00 75.38 451 ILE A CA 1
ATOM 3725 C C . ILE A 1 451 ? 9.442 12.486 7.347 1.00 75.38 451 ILE A C 1
ATOM 3727 O O . ILE A 1 451 ? 9.215 11.887 8.397 1.00 75.38 451 ILE A O 1
ATOM 3731 N N . ASP A 1 452 ? 8.827 12.189 6.205 1.00 69.44 452 ASP A N 1
ATOM 3732 C CA . ASP A 1 452 ? 7.765 11.180 6.034 1.00 69.44 452 ASP A CA 1
ATOM 3733 C C . ASP A 1 452 ? 6.438 11.434 6.778 1.00 69.44 452 ASP A C 1
ATOM 3735 O O . ASP A 1 452 ? 5.496 10.664 6.604 1.00 69.44 452 ASP A O 1
ATOM 3739 N N . LYS A 1 453 ? 6.305 12.521 7.554 1.00 68.88 453 LYS A N 1
ATOM 3740 C CA . LYS A 1 453 ? 5.036 12.880 8.225 1.00 68.88 453 LYS A CA 1
ATOM 3741 C C . LYS A 1 453 ? 4.155 13.819 7.406 1.00 68.88 453 LYS A C 1
ATOM 3743 O O . LYS A 1 453 ? 2.944 13.815 7.573 1.00 68.88 453 LYS A O 1
ATOM 3748 N N . ASN A 1 454 ? 4.763 14.625 6.538 1.00 58.16 454 ASN A N 1
ATOM 3749 C CA . ASN A 1 454 ? 4.090 15.623 5.708 1.00 58.16 454 ASN A CA 1
ATOM 3750 C C . ASN A 1 454 ? 4.622 15.569 4.274 1.00 58.16 454 ASN A C 1
ATOM 3752 O O . ASN A 1 454 ? 5.756 15.142 4.046 1.00 58.16 454 ASN A O 1
ATOM 3756 N N . ILE A 1 455 ? 3.843 16.075 3.316 1.00 50.47 455 ILE A N 1
ATOM 3757 C CA . ILE A 1 455 ? 4.299 16.269 1.934 1.00 50.47 455 ILE A CA 1
ATOM 3758 C C . ILE A 1 455 ? 5.403 17.334 1.926 1.00 50.47 455 ILE A C 1
ATOM 3760 O O . ILE A 1 455 ? 5.206 18.457 2.384 1.00 50.47 455 ILE A O 1
ATOM 3764 N N . HIS A 1 456 ? 6.569 16.978 1.403 1.00 61.75 456 HIS A N 1
ATOM 3765 C CA . HIS A 1 456 ? 7.732 17.856 1.262 1.00 61.75 456 HIS A CA 1
ATOM 3766 C C . HIS A 1 456 ? 8.446 17.596 -0.069 1.00 61.75 456 HIS A C 1
ATOM 3768 O O . HIS A 1 456 ? 8.004 16.787 -0.882 1.00 61.75 456 HIS A O 1
ATOM 3774 N N . ILE A 1 457 ? 9.533 18.298 -0.358 1.00 64.25 457 ILE A N 1
ATOM 3775 C CA . ILE A 1 457 ? 10.262 18.136 -1.618 1.00 64.25 457 ILE A CA 1
ATOM 3776 C C . ILE A 1 457 ? 11.746 18.107 -1.282 1.00 64.25 457 ILE A C 1
ATOM 3778 O O . ILE A 1 457 ? 12.245 19.062 -0.694 1.00 64.25 457 ILE A O 1
ATOM 3782 N N . ILE A 1 458 ? 12.439 17.034 -1.664 1.00 74.19 458 ILE A N 1
ATOM 3783 C CA . ILE A 1 458 ? 13.894 16.943 -1.533 1.00 74.19 458 ILE A CA 1
ATOM 3784 C C . ILE A 1 458 ? 14.503 17.316 -2.875 1.00 74.19 458 ILE A C 1
ATOM 3786 O O . ILE A 1 458 ? 14.266 16.639 -3.872 1.00 74.19 458 ILE A O 1
ATOM 3790 N N . GLN A 1 459 ? 15.282 18.391 -2.918 1.00 74.88 459 GLN A N 1
ATOM 3791 C CA . GLN A 1 459 ? 15.837 18.918 -4.159 1.00 74.88 459 GLN A CA 1
ATOM 3792 C C . GLN A 1 459 ? 17.328 19.175 -4.044 1.00 74.88 459 GLN A C 1
ATOM 3794 O O . GLN A 1 459 ? 17.764 19.892 -3.155 1.00 74.88 459 GLN A O 1
ATOM 3799 N N . GLU A 1 460 ? 18.125 18.651 -4.960 1.00 80.62 460 GLU A N 1
ATOM 3800 C CA . GLU A 1 460 ? 19.522 19.009 -5.111 1.00 80.62 460 GLU A CA 1
ATOM 3801 C C . GLU A 1 460 ? 19.638 20.487 -5.485 1.00 80.62 460 GLU A C 1
ATOM 3803 O O . GLU A 1 460 ? 19.117 20.955 -6.496 1.00 80.62 460 GLU A O 1
ATOM 3808 N N . ALA A 1 461 ? 20.322 21.233 -4.630 1.00 71.81 461 ALA A N 1
ATOM 3809 C CA . ALA A 1 461 ? 20.519 22.653 -4.782 1.00 71.81 461 ALA A CA 1
ATOM 3810 C C . ALA A 1 461 ? 21.522 22.942 -5.903 1.00 71.81 461 ALA A C 1
ATOM 3812 O O . ALA A 1 461 ? 22.625 22.388 -5.955 1.00 71.81 461 ALA A O 1
ATOM 3813 N N . THR A 1 462 ? 21.159 23.884 -6.768 1.00 60.44 462 THR A N 1
ATOM 3814 C CA . THR A 1 462 ? 21.996 24.345 -7.882 1.00 60.44 462 THR A CA 1
ATOM 3815 C C . THR A 1 462 ? 23.237 25.108 -7.402 1.00 60.44 462 THR A C 1
ATOM 3817 O O . THR A 1 462 ? 24.286 25.032 -8.033 1.00 60.44 462 THR A O 1
ATOM 3820 N N . ASN A 1 463 ? 23.164 25.759 -6.234 1.00 70.62 463 ASN A N 1
ATOM 3821 C CA . ASN A 1 463 ? 24.240 26.561 -5.638 1.00 70.62 463 ASN A CA 1
ATOM 3822 C C . ASN A 1 463 ? 24.898 25.884 -4.423 1.00 70.62 463 ASN A C 1
ATOM 3824 O O . ASN A 1 463 ? 25.055 26.506 -3.373 1.00 70.62 463 ASN A O 1
ATOM 3828 N N . GLY A 1 464 ? 25.304 24.617 -4.555 1.00 76.00 464 GLY A N 1
ATOM 3829 C CA . GLY A 1 464 ? 25.924 23.864 -3.455 1.00 76.00 464 GLY A CA 1
ATOM 3830 C C . GLY A 1 464 ? 27.097 24.587 -2.776 1.00 76.00 464 GLY A C 1
ATOM 3831 O O . GLY A 1 464 ? 27.187 24.545 -1.554 1.00 76.00 464 GLY A O 1
ATOM 3832 N N . ASN A 1 465 ? 27.945 25.299 -3.536 1.00 76.75 465 ASN A N 1
ATOM 3833 C CA . ASN A 1 465 ? 29.113 26.012 -2.990 1.00 76.75 465 ASN A CA 1
ATOM 3834 C C . ASN A 1 465 ? 28.706 27.096 -1.986 1.00 76.75 465 ASN A C 1
ATOM 3836 O O . ASN A 1 465 ? 29.267 27.149 -0.903 1.00 76.75 465 ASN A O 1
ATOM 3840 N N . LYS A 1 466 ? 27.672 27.890 -2.297 1.00 77.75 466 LYS A N 1
ATOM 3841 C CA . LYS A 1 466 ? 27.166 28.933 -1.387 1.00 77.75 466 LYS A CA 1
ATOM 3842 C C . LYS A 1 466 ? 26.571 28.344 -0.110 1.00 77.75 466 LYS A C 1
ATOM 3844 O O . LYS A 1 466 ? 26.675 28.942 0.951 1.00 77.75 466 LYS A O 1
ATOM 3849 N N . ILE A 1 467 ? 25.935 27.176 -0.216 1.00 82.81 467 ILE A N 1
ATOM 3850 C CA . ILE A 1 467 ? 25.376 26.467 0.942 1.00 82.81 467 ILE A CA 1
ATOM 3851 C C . ILE A 1 467 ? 26.507 25.930 1.827 1.00 82.81 467 ILE A C 1
ATOM 3853 O O . ILE A 1 467 ? 26.409 26.010 3.047 1.00 82.81 467 ILE A O 1
ATOM 3857 N N . LEU A 1 468 ? 27.585 25.414 1.229 1.00 85.81 468 LEU A N 1
ATOM 3858 C CA . LEU A 1 468 ? 28.773 24.989 1.967 1.00 85.81 468 LEU A CA 1
ATOM 3859 C C . LEU A 1 468 ? 29.505 26.179 2.608 1.00 85.81 468 LEU A C 1
ATOM 3861 O O . LEU A 1 468 ? 29.893 26.084 3.763 1.00 85.81 468 LEU A O 1
ATOM 3865 N N . GLU A 1 469 ? 29.662 27.297 1.899 1.00 83.81 469 GLU A N 1
ATOM 3866 C CA . GLU A 1 469 ? 30.244 28.531 2.449 1.00 83.81 469 GLU A CA 1
ATOM 3867 C C . GLU A 1 469 ? 29.436 29.038 3.648 1.00 83.81 469 GLU A C 1
ATOM 3869 O O . GLU A 1 469 ? 30.016 29.305 4.695 1.00 83.81 469 GLU A O 1
ATOM 3874 N N . LEU A 1 470 ? 28.103 29.082 3.531 1.00 84.50 470 LEU A N 1
ATOM 3875 C CA . LEU A 1 470 ? 27.215 29.429 4.642 1.00 84.50 470 LEU A CA 1
ATOM 3876 C C . LEU A 1 470 ? 27.362 28.450 5.813 1.00 84.50 470 LEU A C 1
ATOM 3878 O O . LEU A 1 470 ? 27.374 28.866 6.968 1.00 84.50 470 LEU A O 1
ATOM 3882 N N . PHE A 1 471 ? 27.461 27.150 5.523 1.00 89.00 471 PHE A N 1
ATOM 3883 C CA . PHE A 1 471 ? 27.687 26.144 6.553 1.00 89.00 471 PHE A CA 1
ATOM 3884 C C . PHE A 1 471 ? 28.988 26.403 7.308 1.00 89.00 471 PHE A C 1
ATOM 3886 O O . PHE A 1 471 ? 28.965 26.409 8.530 1.00 89.00 471 PHE A O 1
ATOM 3893 N N . GLU A 1 472 ? 30.100 26.619 6.604 1.00 89.75 472 GLU A N 1
ATOM 3894 C CA . GLU A 1 472 ? 31.411 26.842 7.221 1.00 89.75 472 GLU A CA 1
ATOM 3895 C C . GLU A 1 472 ? 31.497 28.201 7.933 1.00 89.75 472 GLU A C 1
ATOM 3897 O O . GLU A 1 472 ? 32.123 28.277 8.986 1.00 89.75 472 GLU A O 1
ATOM 3902 N N . GLU A 1 473 ? 30.828 29.249 7.429 1.00 86.31 473 GLU A N 1
ATOM 3903 C CA . GLU A 1 473 ? 30.688 30.544 8.118 1.00 86.31 473 GLU A CA 1
ATOM 3904 C C . GLU A 1 473 ? 30.059 30.332 9.498 1.00 86.31 473 GLU A C 1
ATOM 3906 O O . GLU A 1 473 ? 30.679 30.647 10.514 1.00 86.31 473 GLU A O 1
ATOM 3911 N N . ILE A 1 474 ? 28.877 29.707 9.540 1.00 87.19 474 ILE A N 1
ATOM 3912 C CA . ILE A 1 474 ? 28.183 29.435 10.802 1.00 87.19 474 ILE A CA 1
ATOM 3913 C C . ILE A 1 474 ? 28.998 28.447 11.643 1.00 87.19 474 ILE A C 1
ATOM 3915 O O . ILE A 1 474 ? 29.167 28.646 12.839 1.00 87.19 474 ILE A O 1
ATOM 3919 N N . TRP A 1 475 ? 29.549 27.388 11.048 1.00 90.44 475 TRP A N 1
ATOM 3920 C CA . TRP A 1 475 ? 30.348 26.411 11.786 1.00 90.44 475 TRP A CA 1
ATOM 3921 C C . TRP A 1 475 ? 31.520 27.088 12.495 1.00 90.44 475 TRP A C 1
ATOM 3923 O O . TRP A 1 475 ? 31.705 26.856 13.678 1.00 90.44 475 TRP A O 1
ATOM 3933 N N . SER A 1 476 ? 32.258 27.970 11.818 1.00 89.00 476 SER A N 1
ATOM 3934 C CA . SER A 1 476 ? 33.413 28.667 12.397 1.00 89.00 476 SER A CA 1
ATOM 3935 C C . SER A 1 476 ? 33.071 29.588 13.573 1.00 89.00 476 SER A C 1
ATOM 3937 O O . SER A 1 476 ? 33.903 29.770 14.455 1.00 89.00 476 SER A O 1
ATOM 3939 N N . GLU A 1 477 ? 31.855 30.140 13.609 1.00 87.31 477 GLU A N 1
ATOM 3940 C CA . GLU A 1 477 ? 31.375 30.997 14.700 1.00 87.31 477 GLU A CA 1
ATOM 3941 C C . GLU A 1 477 ? 30.926 30.180 15.925 1.00 87.31 477 GLU A C 1
ATOM 3943 O O . GLU A 1 477 ? 31.043 30.643 17.056 1.00 87.31 477 GLU A O 1
ATOM 3948 N N . PHE A 1 478 ? 30.440 28.951 15.708 1.00 87.25 478 PHE A N 1
ATOM 3949 C CA . PHE A 1 478 ? 29.836 28.099 16.741 1.00 87.25 478 PHE A CA 1
ATOM 3950 C C . PHE A 1 478 ? 30.620 26.795 17.005 1.00 87.25 478 PHE A C 1
ATOM 3952 O O . PHE A 1 478 ? 30.088 25.878 17.630 1.00 87.25 478 PHE A O 1
ATOM 3959 N N . ASP A 1 479 ? 31.883 26.692 16.573 1.00 85.94 479 ASP A N 1
ATOM 3960 C CA . ASP A 1 479 ? 32.774 25.547 16.862 1.00 85.94 479 ASP A CA 1
ATOM 3961 C C . ASP A 1 479 ? 33.469 25.663 18.234 1.00 85.94 479 ASP A C 1
ATOM 3963 O O . ASP A 1 479 ? 34.497 25.036 18.490 1.00 85.94 479 ASP A O 1
ATOM 3967 N N . GLU A 1 480 ? 32.911 26.476 19.131 1.00 86.25 480 GLU A N 1
ATOM 3968 C CA . GLU A 1 480 ? 33.399 26.646 20.497 1.00 86.25 480 GLU A CA 1
ATOM 3969 C C . GLU A 1 480 ? 32.748 25.632 21.464 1.00 86.25 480 GLU A C 1
ATOM 3971 O O . GLU A 1 480 ? 31.605 25.199 21.262 1.00 86.25 480 GLU A O 1
ATOM 3976 N N . PRO A 1 481 ? 33.438 25.263 22.561 1.00 84.00 481 PRO A N 1
ATOM 3977 C CA . PRO A 1 481 ? 32.964 24.331 23.584 1.00 84.00 481 PRO A CA 1
ATOM 3978 C C . PRO A 1 481 ? 31.514 24.469 24.050 1.00 84.00 481 PRO A C 1
ATOM 3980 O O . PRO A 1 481 ? 30.837 23.463 24.263 1.00 84.00 481 PRO A O 1
ATOM 3983 N N . GLU A 1 482 ? 31.048 25.701 24.225 1.00 85.75 482 GLU A N 1
ATOM 3984 C CA . GLU A 1 482 ? 29.722 26.017 24.761 1.00 85.75 482 GLU A CA 1
ATOM 3985 C C . GLU A 1 482 ? 28.573 25.684 23.793 1.00 85.75 482 GLU A C 1
ATOM 3987 O O . GLU A 1 482 ? 27.452 25.432 24.230 1.00 85.75 482 GLU A O 1
ATOM 3992 N N . TYR A 1 483 ? 28.857 25.593 22.491 1.00 88.00 483 TYR A N 1
ATOM 3993 C CA . TYR A 1 483 ? 27.884 25.259 21.445 1.00 88.00 483 TYR A CA 1
ATOM 3994 C C . TYR A 1 483 ? 27.981 23.800 20.985 1.00 88.00 483 TYR A C 1
ATOM 3996 O O . TYR A 1 483 ? 27.085 23.294 20.300 1.00 88.00 483 TYR A O 1
ATOM 4004 N N . LYS A 1 484 ? 29.044 23.083 21.372 1.00 88.56 484 LYS A N 1
ATOM 4005 C CA . LYS A 1 484 ? 29.293 21.704 20.941 1.00 88.56 484 LYS A CA 1
ATOM 4006 C C . LYS A 1 484 ? 28.466 20.709 21.760 1.00 88.56 484 LYS A C 1
ATOM 4008 O O . LYS A 1 484 ? 28.710 20.469 22.942 1.00 88.56 484 LYS A O 1
ATOM 4013 N N . ILE A 1 485 ? 27.470 20.095 21.123 1.00 88.75 485 ILE A N 1
ATOM 4014 C CA . ILE A 1 485 ? 26.704 18.977 21.687 1.00 88.75 485 ILE A CA 1
ATOM 4015 C C . ILE A 1 485 ? 27.603 17.739 21.751 1.00 88.75 485 ILE A C 1
ATOM 4017 O O . ILE A 1 485 ? 27.632 17.080 22.782 1.00 88.75 485 ILE A O 1
ATOM 4021 N N . TRP A 1 486 ? 28.353 17.429 20.690 1.00 87.69 486 TRP A N 1
ATOM 4022 C CA . TRP A 1 486 ? 29.226 16.251 20.618 1.00 87.69 486 TRP A CA 1
ATOM 4023 C C . TRP A 1 486 ? 30.460 16.496 19.722 1.00 87.69 486 TRP A C 1
ATOM 4025 O O . TRP A 1 486 ? 30.306 17.175 18.705 1.00 87.69 486 TRP A O 1
ATOM 4035 N N . PRO A 1 487 ? 31.646 15.913 20.010 1.00 79.06 487 PRO A N 1
ATOM 4036 C CA . PRO A 1 487 ? 32.010 15.195 21.236 1.00 79.06 487 PRO A CA 1
ATOM 4037 C C . PRO A 1 487 ? 32.002 16.108 22.464 1.00 79.06 487 PRO A C 1
ATOM 4039 O O . PRO A 1 487 ? 32.149 17.322 22.351 1.00 79.06 487 PRO A O 1
ATOM 4042 N N . GLU A 1 488 ? 31.812 15.516 23.642 1.00 69.31 488 GLU A N 1
ATOM 4043 C CA . GLU A 1 488 ? 32.075 16.216 24.898 1.00 69.31 488 GLU A CA 1
ATOM 4044 C C . GLU A 1 488 ? 33.558 16.598 24.923 1.00 69.31 488 GLU A C 1
ATOM 4046 O O . GLU A 1 488 ? 34.416 15.759 24.627 1.00 69.31 488 GLU A O 1
ATOM 4051 N N . ASN A 1 489 ? 33.869 17.864 25.206 1.00 58.12 489 ASN A N 1
ATOM 4052 C CA . ASN A 1 489 ? 35.262 18.273 25.321 1.00 58.12 489 ASN A CA 1
ATOM 4053 C C . ASN A 1 489 ? 35.926 17.425 26.399 1.00 58.12 489 ASN A C 1
ATOM 4055 O O . ASN A 1 489 ? 35.533 17.474 27.563 1.00 58.12 489 ASN A O 1
ATOM 4059 N N . GLN A 1 490 ? 36.942 16.663 26.003 1.00 41.97 490 GLN A N 1
ATOM 4060 C CA . GLN A 1 490 ? 37.900 16.137 26.958 1.00 41.97 490 GLN A CA 1
ATOM 4061 C C . GLN A 1 490 ? 38.636 17.345 27.536 1.00 41.97 490 GLN A C 1
ATOM 4063 O O . GLN A 1 490 ? 39.490 17.929 26.867 1.00 41.97 490 GLN A O 1
ATOM 4068 N N . GLN A 1 491 ? 38.252 17.755 28.744 1.00 31.88 491 GLN A N 1
ATOM 4069 C CA . GLN A 1 491 ? 39.245 18.294 29.666 1.00 31.88 491 GLN A CA 1
ATOM 4070 C C . GLN A 1 491 ? 40.132 17.155 30.156 1.00 31.88 491 GLN A C 1
ATOM 4072 O O . GLN A 1 491 ? 39.583 16.067 30.456 1.00 31.88 491 GLN A O 1
#

Secondary structure (DSSP, 8-state):
---HHHHHSTTTS----EEEEEEEEEEE-SSSSPEEEEEEEEEEEESSPP-----EEEEEEE-SSSEEEEEEEEEEEHHHHHHHHHHHHHT---S-SS----SSEEEPPPEEE---TT-GGGGSSS---TT-EEEEEEEES--GGGHHHHT-HHHHHHHHHHHHTTSS---TT-GGGTTEEEEEEE--SEEEEEEE-TTSSEEEEEEEE-TT-SSPPPEEEEEEEEETTEEEEEEEEE--S-SEEEEE-S--SS-EEEEEEETTTTEEEEEE--------------------------SS-SSGGGS-S-----------EEETT-TTS-HHHHHHHHHHHH-SSEEEEE-TT--HHHHHHHHTT----S-EEEEEEEGGGGGG-TT-HHHHHHHHHHHHHHTGGG--SEEEEEEES-TTTTTS-EEEETT-SSSS---EEEE-SS-GGGTTTS--EEEE-TTHHHHHHHHHHHHHHH-STTTEEESPP--

Sequence (491 aa):
MLPIEELLKPGVLGFYNSCEAVQIYLIDKRENPQKYINVYTIFTFEEKEYIELDKEHGGRKRIDDDFTLCFDKHYFSLKQSLDIFSKLVHSEFEEDYIVLKGSSLKLLSKQYISPDEGNRLNTLLKNNFFSGSYIYEFFEEDKANFDYFKNDSEKHEKLVDRILEVLPLDFSLNDDRFGNYVFQLPITILNLNYHANDTFDGFYIDFYWNNKLDTIPECSITNTIKIEHNFLSNTIVDYDGSETQFIDTGPLDKLSNSLIWRRNPNLLVYSCCPRFIRKIKVIIGEKDKTDLIKEKPKNYVDIINSTITENQLNSQENKSSLLSTNKQKSSMAFLQELIKKYGQKEVFIIDPYLSYKELLSLFSPLNLANVKIKAMTSKKVLSNFSSGMEEFMEINRNNIILHRNNFKYNMEFIITDYSEKLHDRFLIFPNAGQSNSNLKAYSLGTSLNSIDKNIHIIQEATNGNKILELFEEIWSEFDEPEYKIWPENQQ

Mean predicted aligned error: 18.22 Å

Organism: NCBI:txid230361

pLDDT: mean 78.17, std 18.76, range [24.33, 96.31]

Solvent-accessible surface area (backbone atoms only — not comparable to full-atom values): 28374 Å² total; per-residue (Å²): 127,88,54,70,69,65,49,56,37,72,68,63,31,24,60,55,44,16,28,44,32,44,38,34,31,35,40,34,61,84,44,87,75,66,43,72,43,42,40,34,35,40,35,39,53,32,63,50,78,64,61,100,46,83,66,46,82,71,49,74,46,76,77,57,91,49,35,32,41,37,34,38,35,34,49,33,45,60,67,56,52,50,50,52,52,51,28,56,74,71,69,58,67,56,99,53,101,53,83,54,57,78,90,41,64,40,79,50,76,74,41,79,45,54,44,53,91,85,43,75,66,58,33,72,46,84,81,51,49,86,24,5,27,39,35,41,38,31,43,37,74,63,56,74,92,44,47,81,32,74,79,30,70,69,53,35,50,52,53,42,51,59,40,46,77,76,39,94,41,58,43,89,89,47,64,83,51,47,41,19,42,35,41,36,44,53,33,58,42,46,44,76,47,78,46,70,43,98,84,37,36,28,33,35,40,38,56,46,65,41,88,85,50,93,65,86,76,63,33,40,39,37,38,39,29,48,54,98,91,40,79,78,33,76,38,78,46,70,63,86,81,60,58,64,46,80,44,75,56,46,72,52,92,49,59,32,40,42,36,34,31,34,62,83,71,76,41,79,54,32,50,50,66,65,81,72,86,89,77,88,88,83,84,77,85,89,87,86,85,85,88,86,82,89,90,87,86,90,86,89,71,88,70,76,75,82,72,70,97,77,85,83,84,78,80,88,80,87,62,62,71,41,64,58,74,58,88,86,56,56,57,62,59,50,51,38,47,50,40,70,72,27,29,68,48,28,36,38,39,40,24,38,59,58,54,57,66,48,54,46,68,55,42,50,85,51,93,71,68,74,25,38,34,43,38,39,23,23,57,68,46,37,81,82,42,100,74,42,67,66,57,53,37,50,55,39,36,55,51,48,61,76,44,39,89,58,52,69,47,54,57,38,33,30,44,36,86,61,49,88,79,47,77,66,28,38,47,33,16,73,44,35,59,100,54,99,80,35,63,44,24,26,35,40,68,48,48,73,82,47,58,77,74,58,84,35,34,42,24,36,45,86,60,31,66,63,54,50,52,51,49,51,55,52,43,71,74,38,75,45,79,94,26,39,39,32,63,73,80,84,124

Foldseek 3Di:
DPDPVQCCPDLNQHQFFKKKKKWKWKFFPVDVVTDIATFEIEIETDNDHFDPDAKDWLDWDDLDPGIIITIIMGMGGPVVVVVVVVCLVVVPQDPDSGRSDADDWDWDDKDWDAPDPPGPCVLADDPQDFFGKIKIKTFRPDPVVCCVLVVDVVSVVSVQVVCVVRDSRGCPPPSSRTRMYMYIGHRDQWGWDWDADLVQQWIKIAIDGDPPDPDDFKKKKWKWFDDPNDTPFIDIDIDPPDRMDIDGTGHLPGFMWIWIFGVVVTDTRHIDGDHYDNDDDADDDDDDDDDDDDDDDDDDPPPDPPDDPPDDDDDDDDDDKAFPPPSPDFVLRVLLVVCVQFQLAEKEKAFQQDALVLVLSNQLVPPHAATEYEYEYEQVNCVVPPPGDPVRLVVRQVVCVVCVVSDNYNYWYFYDHPVVVRPWIKMWRCAGDPDNDDIWMWTFQDGSVCGPVDGGMIIIDPCRVVVVVVVVVRCVVTVDQVGTSPDNDDD

Radius of gyration: 28.08 Å; Cα contacts (8 Å, |Δi|>4): 914; chains: 1; bounding box: 68×74×63 Å